Protein AF-A0A432TT40-F1 (afdb_monomer_lite)

Secondary structure (DSSP, 8-state):
-HHHHHHHHH-HHHHHHHHHHHHHHHHHHHHH----SS---EEEEEEEEEE-TT--HHHHIIIIIHHHHHHHHT-TTEEEEEEEEETTEEEEEEEE-TT-S-HHHHHHHHHHHHHH-----TT--S--EEEEEEGGGS-S-------SS--HHHHHHHHHHHHHHHHTSTT------TT---EEEEEEE-HHHHHHHT--HHHHHHHHHHHS-EEEEEEEE-SS-EEEEEEE----SHHHHHT-EEE--SSSPPEEHHHHEEEEEEE--------SS-HHHHHHTHHHHHHHHHTEEEEE--TTTS--EEEEEE-STTSEEEEEHHHHTT-S--EEEETTEEE--EEEEEEETTTTEEEEEE--SS---PPPPPS-S-PPTT-EEEEE-S--TT--PEEEEE--S-------SS----SS---S-------TT--

Sequence (435 aa):
MDSILNFFVRQKKLALVFTVSVIAVGLLALNNIQRDQFPAVDFEVMSISTAYPGASPEDVEQNITNLIEDELSSISGIEKFVSVSREGRSSITVTLSQDVSDIDTLKQDIRNAVNRIKALPDEVVSLPNVRDQKTSRKSIVKISIGAEDLSYAELRQITDNIADSLELVDGVSEVVKDGYLDREIQIRISPEKLYQHKLSLPQIIDAIAKRNTRYTVGQNHSRTDEKIIVVLAKFNQAESVGDVIIKSTFEGPVVRLKDIAQIESGNVEEKSIIRVNGKKMWKAFEAEREILQSSSAVVYTDEKSHVKTVYGVVVRSDGYVLTKASEVVGKSYLSVRIGKELFKDVKIVETDPQWDVAMLKVESDHPFTPVVFSQESDVPQGHWVVSNGSTSRISRRVRVGIVSAITHEIKSAGSKVILGVLLSEKSDLKIENLQ

pLDDT: mean 80.82, std 15.09, range [27.81, 96.44]

Radius of gyration: 32.93 Å; chains: 1; bounding box: 83×61×90 Å

Foldseek 3Di:
DVVVVVVCVVVVVVVVVVVVVVVVVVVVCVVVDDDDPDPKDFAQKKKKKFFQAQDALVRCCPQPVVQLVVLVVPQPFWPDKDWGGHHGMIMMMTHGHPVDPCSPVSLVSSVVSQVVPPRHDPSRPDRIDMGTDIPLPPDPDDDDFDDPPDDPVVSLVVVVVVLVVQCPDPPDDDDDDPQDWAKDKDWAFDPVVCVVVVHDPVLLVVLLVVQQDKDWPAWDDDPVDIDTHIDDRHDPDQVSQQQRFSDDDPPDDTDTSVNGTDIDIDTPDRPDDDDDPCPVVCVVCVVVVVLQQQQKKWKDLDDPPSPLTWIWGRAWQQFKIKTFQVSRPPGPFIWMDRQHDIFRDKDFPDADPVVRMTIIGGGDPGTTRGDDDDPDPDDDFQQKDWHFDDDDDPDRDIDIDTNHDAADEDDDDPDDDDPHHDDPDPDPPDPVPDD

Structure (mmCIF, N/CA/C/O backbone):
data_AF-A0A432TT40-F1
#
_entry.id   AF-A0A432TT40-F1
#
loop_
_atom_site.group_PDB
_atom_site.id
_atom_site.type_symbol
_atom_site.label_atom_id
_atom_site.label_alt_id
_atom_site.label_comp_id
_atom_site.label_asym_id
_atom_site.label_entity_id
_atom_site.label_seq_id
_atom_site.pdbx_PDB_ins_code
_atom_site.Cartn_x
_atom_site.Cartn_y
_atom_site.Cartn_z
_atom_site.occupancy
_atom_site.B_iso_or_equiv
_atom_site.auth_seq_id
_atom_site.auth_comp_id
_atom_site.auth_asym_id
_atom_site.auth_atom_id
_atom_site.pdbx_PDB_model_num
ATOM 1 N N . MET A 1 1 ? -38.610 23.572 38.483 1.00 59.84 1 MET A N 1
ATOM 2 C CA . MET A 1 1 ? -38.793 22.163 38.061 1.00 59.84 1 MET A CA 1
ATOM 3 C C . MET A 1 1 ? -40.061 21.539 38.639 1.00 59.84 1 MET A C 1
ATOM 5 O O . MET A 1 1 ? -40.778 20.884 37.893 1.00 59.84 1 MET A O 1
ATOM 9 N N . ASP A 1 2 ? -40.405 21.814 39.900 1.00 73.31 2 ASP A N 1
ATOM 10 C CA . ASP A 1 2 ? -41.541 21.165 40.585 1.00 73.31 2 ASP A CA 1
ATOM 11 C C . ASP A 1 2 ? -42.916 21.451 39.966 1.00 73.31 2 ASP A C 1
ATOM 13 O O . ASP A 1 2 ? -43.789 20.588 39.968 1.00 73.31 2 ASP A O 1
ATOM 17 N N . SER A 1 3 ? -43.106 22.633 39.372 1.00 79.81 3 SER A N 1
ATOM 18 C CA . SER A 1 3 ? -44.356 22.992 38.681 1.00 79.81 3 SER A CA 1
ATOM 19 C C . SER A 1 3 ? -44.622 22.116 37.444 1.00 79.81 3 SER A C 1
ATOM 21 O O . SER A 1 3 ? -45.748 21.674 37.222 1.00 79.81 3 SER A O 1
ATOM 23 N N . ILE A 1 4 ? -43.572 21.780 36.683 1.00 79.88 4 ILE A N 1
ATOM 24 C CA . ILE A 1 4 ? -43.663 20.925 35.488 1.00 79.88 4 ILE A CA 1
ATOM 25 C C . ILE A 1 4 ? -43.969 19.480 35.893 1.00 79.88 4 ILE A C 1
ATOM 27 O O . ILE A 1 4 ? -44.870 18.859 35.333 1.00 79.88 4 ILE A O 1
ATOM 31 N N . LEU A 1 5 ? -43.278 18.957 36.908 1.00 82.06 5 LEU A N 1
ATOM 32 C CA . LEU A 1 5 ? -43.527 17.603 37.409 1.00 82.06 5 LEU A CA 1
ATOM 33 C C . LEU A 1 5 ? -44.939 17.469 37.995 1.00 82.06 5 LEU A C 1
ATOM 35 O O . LEU A 1 5 ? -45.664 16.540 37.643 1.00 82.06 5 LEU A O 1
ATOM 39 N N . ASN A 1 6 ? -45.382 18.437 38.804 1.00 82.75 6 ASN A N 1
ATOM 40 C CA . ASN A 1 6 ? -46.738 18.449 39.357 1.00 82.75 6 ASN A CA 1
ATOM 41 C C . ASN A 1 6 ? -47.825 18.543 38.273 1.00 82.75 6 ASN A C 1
ATOM 43 O O . ASN A 1 6 ? -48.896 17.950 38.429 1.00 82.75 6 ASN A O 1
ATOM 47 N N . PHE A 1 7 ? -47.562 19.236 37.161 1.00 84.44 7 PHE A N 1
ATOM 48 C CA . PHE A 1 7 ? -48.465 19.293 36.010 1.00 84.44 7 PHE A CA 1
ATOM 49 C C . PHE A 1 7 ? -48.651 17.915 35.352 1.00 84.44 7 PHE A C 1
ATOM 51 O O . PHE A 1 7 ? -49.789 17.472 35.180 1.00 84.44 7 PHE A O 1
ATOM 58 N N . PHE A 1 8 ? -47.560 17.195 35.063 1.00 81.81 8 PHE A N 1
ATOM 59 C CA . PHE A 1 8 ? -47.622 15.846 34.478 1.00 81.81 8 PHE A CA 1
ATOM 60 C C . PHE A 1 8 ? -48.227 14.804 35.434 1.00 81.81 8 PHE A C 1
ATOM 62 O O . PHE A 1 8 ? -48.945 13.908 34.990 1.00 81.81 8 PHE A O 1
ATOM 69 N N . VAL A 1 9 ? -48.021 14.952 36.748 1.00 85.00 9 VAL A N 1
ATOM 70 C CA . VAL A 1 9 ? -48.643 14.092 37.774 1.00 85.00 9 VAL A CA 1
ATOM 71 C C . VAL A 1 9 ? -50.161 14.294 37.842 1.00 85.00 9 VAL A C 1
ATOM 73 O O . VAL A 1 9 ? -50.911 13.325 37.998 1.00 85.00 9 VAL A O 1
ATOM 76 N N . ARG A 1 10 ? -50.641 15.537 37.694 1.00 86.62 10 ARG A N 1
ATOM 77 C CA . ARG A 1 10 ? -52.081 15.845 37.656 1.00 86.62 10 ARG A CA 1
ATOM 78 C C . ARG A 1 10 ? -52.728 15.432 36.330 1.00 86.62 10 ARG A C 1
ATOM 80 O O . ARG A 1 10 ? -53.847 14.926 36.338 1.00 86.62 10 ARG A O 1
ATOM 87 N N . GLN A 1 11 ? -52.031 15.589 35.205 1.00 89.25 11 GLN A N 1
ATOM 88 C CA . GLN A 1 11 ? -52.539 15.303 33.857 1.00 89.25 11 GLN A CA 1
ATOM 89 C C . GLN A 1 11 ? -52.065 13.936 33.329 1.00 89.25 11 GLN A C 1
ATOM 91 O O . GLN A 1 11 ? -51.395 13.837 32.300 1.00 89.25 11 GLN A O 1
ATOM 96 N N . LYS A 1 12 ? -52.460 12.849 34.007 1.00 86.00 12 LYS A N 1
ATOM 97 C CA . LYS A 1 12 ? -51.998 11.472 33.714 1.00 86.00 12 LYS A CA 1
ATOM 98 C C . LYS A 1 12 ? -52.215 11.018 32.262 1.00 86.00 12 LYS A C 1
ATOM 100 O O . LYS A 1 12 ? -51.374 10.316 31.709 1.00 86.00 12 LYS A O 1
ATOM 105 N N . LYS A 1 13 ? -53.325 11.422 31.628 1.00 92.06 13 LYS A N 1
ATOM 106 C CA . LYS A 1 13 ? -53.616 11.086 30.219 1.00 92.06 13 LYS A CA 1
ATOM 107 C C . LYS A 1 13 ? -52.631 11.760 29.260 1.00 92.06 13 LYS A C 1
ATOM 109 O O . LYS A 1 13 ? -52.146 11.116 28.338 1.00 92.06 13 LYS A O 1
ATOM 114 N N . LEU A 1 14 ? -52.313 13.031 29.510 1.00 90.38 14 LEU A N 1
ATOM 115 C CA . LEU A 1 14 ? -51.352 13.794 28.714 1.00 90.38 14 LEU A CA 1
ATOM 116 C C . LEU A 1 14 ? -49.939 13.223 28.875 1.00 90.38 14 LEU A C 1
ATOM 118 O O . LEU A 1 14 ? -49.247 13.043 27.879 1.00 90.38 14 LEU A O 1
ATOM 122 N N . ALA A 1 15 ? -49.550 12.849 30.099 1.00 90.44 15 ALA A N 1
ATOM 123 C CA . ALA A 1 15 ? -48.284 12.164 30.354 1.00 90.44 15 ALA A CA 1
ATOM 124 C C . ALA A 1 15 ? -48.177 10.834 29.583 1.00 90.44 15 ALA A C 1
ATOM 126 O O . ALA A 1 15 ? -47.151 10.563 28.969 1.00 90.44 15 ALA A O 1
ATOM 127 N N . LEU A 1 16 ? -49.246 10.028 29.554 1.00 92.38 16 LEU A N 1
ATOM 128 C CA . LEU A 1 16 ? -49.266 8.754 28.829 1.00 92.38 16 LEU A CA 1
ATOM 129 C C . LEU A 1 16 ? -49.153 8.943 27.308 1.00 92.38 16 LEU A C 1
ATOM 131 O O . LEU A 1 16 ? -48.343 8.275 26.671 1.00 92.38 16 LEU A O 1
ATOM 135 N N . VAL A 1 17 ? -49.914 9.877 26.730 1.00 94.25 17 VAL A N 1
ATOM 136 C CA . VAL A 1 17 ? -49.839 10.196 25.292 1.00 94.25 17 VAL A CA 1
ATOM 137 C C . VAL A 1 17 ? -48.462 10.733 24.915 1.00 94.25 17 VAL A C 1
ATOM 139 O O . VAL A 1 17 ? -47.930 10.357 23.872 1.00 94.25 17 VAL A O 1
ATOM 142 N N . PHE A 1 18 ? -47.860 11.565 25.767 1.00 93.00 18 PHE A N 1
ATOM 143 C CA . PHE A 1 18 ? -46.513 12.080 25.554 1.00 93.00 18 PHE A CA 1
ATOM 144 C C . PHE A 1 18 ? -45.474 10.951 25.565 1.00 93.00 18 PHE A C 1
ATOM 146 O O . PHE A 1 18 ? -44.699 10.828 24.622 1.00 93.00 18 PHE A O 1
ATOM 153 N N . THR A 1 19 ? -45.506 10.066 26.566 1.00 93.62 19 THR A N 1
ATOM 154 C CA . THR A 1 19 ? -44.595 8.912 26.648 1.00 93.62 19 THR A CA 1
ATOM 155 C C . THR A 1 19 ? -44.748 7.972 25.451 1.00 93.62 19 THR A C 1
ATOM 157 O O . THR A 1 19 ? -43.749 7.576 24.856 1.00 93.62 19 THR A O 1
ATOM 160 N N . VAL A 1 20 ? -45.982 7.645 25.049 1.00 95.88 20 VAL A N 1
ATOM 161 C CA . VAL A 1 20 ? -46.234 6.797 23.870 1.00 95.88 20 VAL A CA 1
ATOM 162 C C . VAL A 1 20 ? -45.749 7.478 22.591 1.00 95.88 20 VAL A C 1
ATOM 164 O O . VAL A 1 20 ? -45.132 6.821 21.759 1.00 95.88 20 VAL A O 1
ATOM 167 N N . SER A 1 21 ? -45.957 8.789 22.454 1.00 95.31 21 SER A N 1
ATOM 168 C CA . SER A 1 21 ? -45.437 9.563 21.320 1.00 95.31 21 SER A CA 1
ATOM 169 C C . SER A 1 21 ? -43.908 9.537 21.268 1.00 95.31 21 SER A C 1
ATOM 171 O O . SER A 1 21 ? -43.350 9.297 20.204 1.00 95.31 21 SER A O 1
ATOM 173 N N . VAL A 1 22 ? -43.218 9.710 22.402 1.00 96.19 22 VAL A N 1
ATOM 174 C CA . VAL A 1 22 ? -41.747 9.631 22.474 1.00 96.19 22 VAL A CA 1
ATOM 175 C C . VAL A 1 22 ? -41.248 8.233 22.105 1.00 96.19 22 VAL A C 1
ATOM 177 O O . VAL A 1 22 ? -40.293 8.115 21.343 1.00 96.19 22 VAL A O 1
ATOM 180 N N . ILE A 1 23 ? -41.909 7.173 22.581 1.00 96.44 23 ILE A N 1
ATOM 181 C CA . ILE A 1 23 ? -41.569 5.790 22.212 1.00 96.44 23 ILE A CA 1
ATOM 182 C C . ILE A 1 23 ? -41.802 5.557 20.716 1.00 96.44 23 ILE A C 1
ATOM 184 O O . ILE A 1 23 ? -40.945 4.978 20.056 1.00 96.44 23 ILE A O 1
ATOM 188 N N . ALA A 1 24 ? -42.920 6.028 20.160 1.00 95.31 24 ALA A N 1
ATOM 189 C CA . ALA A 1 24 ? -43.227 5.891 18.739 1.00 95.31 24 ALA A CA 1
ATOM 190 C C . ALA A 1 24 ? -42.206 6.634 17.863 1.00 95.31 24 ALA A C 1
ATOM 192 O O . ALA A 1 24 ? -41.688 6.060 16.908 1.00 95.31 24 ALA A O 1
ATOM 193 N N . VAL A 1 25 ? -41.850 7.871 18.224 1.00 96.19 25 VAL A N 1
ATOM 194 C CA . VAL A 1 25 ? -40.787 8.640 17.558 1.00 96.19 25 VAL A CA 1
ATOM 195 C C . VAL A 1 25 ? -39.439 7.930 17.691 1.00 96.19 25 VAL A C 1
ATOM 197 O O . VAL A 1 25 ? -38.712 7.826 16.708 1.00 96.19 25 VAL A O 1
ATOM 200 N N . GLY A 1 26 ? -39.123 7.378 18.865 1.00 95.69 26 GLY A N 1
ATOM 201 C CA . GLY A 1 26 ? -37.911 6.590 19.092 1.00 95.69 26 GLY A CA 1
ATOM 202 C C . GLY A 1 26 ? -37.847 5.327 18.227 1.00 95.69 26 GLY A C 1
ATOM 203 O O . GLY A 1 26 ? -36.809 5.045 17.639 1.00 95.69 26 GLY A O 1
ATOM 204 N N . LEU A 1 27 ? -38.955 4.595 18.083 1.00 94.75 27 LEU A N 1
ATOM 205 C CA . LEU A 1 27 ? -39.045 3.411 17.220 1.00 94.75 27 LEU A CA 1
ATOM 206 C C . LEU A 1 27 ? -38.905 3.768 15.734 1.00 94.75 27 LEU A C 1
ATOM 208 O O . LEU A 1 27 ? -38.210 3.066 15.003 1.00 94.75 27 LEU A O 1
ATOM 212 N N . LEU A 1 28 ? -39.508 4.876 15.294 1.00 93.50 28 LEU A N 1
ATOM 213 C CA . LEU A 1 28 ? -39.319 5.387 13.933 1.00 93.50 28 LEU A CA 1
ATOM 214 C C . LEU A 1 28 ? -37.863 5.817 13.694 1.00 93.50 28 LEU A C 1
ATOM 216 O O . LEU A 1 28 ? -37.299 5.515 12.644 1.00 93.50 28 LEU A O 1
ATOM 220 N N . ALA A 1 29 ? -37.227 6.457 14.679 1.00 93.56 29 ALA A N 1
ATOM 221 C CA . ALA A 1 29 ? -35.820 6.842 14.610 1.00 93.56 29 ALA A CA 1
ATOM 222 C C . ALA A 1 29 ? -34.884 5.622 14.560 1.00 93.56 29 ALA A C 1
ATOM 224 O O . ALA A 1 29 ? -33.908 5.639 13.815 1.00 93.56 29 ALA A O 1
ATOM 225 N N . LEU A 1 30 ? -35.198 4.540 15.283 1.00 91.62 30 LEU A N 1
ATOM 226 C CA . LEU A 1 30 ? -34.417 3.296 15.263 1.00 91.62 30 LEU A CA 1
ATOM 227 C C . LEU A 1 30 ? -34.394 2.609 13.891 1.00 91.62 30 LEU A C 1
ATOM 229 O O . LEU A 1 30 ? -33.420 1.918 13.595 1.00 91.62 30 LEU A O 1
ATOM 233 N N . ASN A 1 31 ? -35.425 2.798 13.062 1.00 86.50 31 ASN A N 1
ATOM 234 C CA . ASN A 1 31 ? -35.446 2.270 11.695 1.00 86.50 31 ASN A CA 1
ATOM 235 C C . ASN A 1 31 ? -34.590 3.091 10.723 1.00 86.50 31 ASN A C 1
ATOM 237 O O . ASN A 1 31 ? -34.059 2.530 9.771 1.00 86.50 31 ASN A O 1
ATOM 241 N N . ASN A 1 32 ? -34.437 4.394 10.969 1.00 85.06 32 ASN A N 1
ATOM 242 C CA . ASN A 1 32 ? -33.689 5.299 10.090 1.00 85.06 32 ASN A CA 1
ATOM 243 C C . ASN A 1 32 ? -32.258 5.571 10.572 1.00 85.06 32 ASN A C 1
ATOM 245 O O . ASN A 1 32 ? -31.511 6.278 9.896 1.00 85.06 32 ASN A O 1
ATOM 249 N N . ILE A 1 33 ? -31.868 5.049 11.739 1.00 86.50 33 ILE A N 1
ATOM 250 C CA . ILE A 1 33 ? -30.523 5.258 12.266 1.00 86.50 33 ILE A CA 1
ATOM 251 C C . ILE A 1 33 ? -29.506 4.542 11.372 1.00 86.50 33 ILE A C 1
ATOM 253 O O . ILE A 1 33 ? -29.514 3.316 11.234 1.00 86.50 33 ILE A O 1
ATOM 257 N N . GLN A 1 34 ? -28.618 5.317 10.755 1.00 75.06 34 GLN A N 1
ATOM 258 C CA . GLN A 1 34 ? -27.480 4.765 10.034 1.00 75.06 34 GLN A CA 1
ATOM 259 C C . GLN A 1 34 ? -26.549 4.096 11.046 1.00 75.06 34 GLN A C 1
ATOM 261 O O . GLN A 1 34 ? -26.210 4.670 12.082 1.00 75.06 34 GLN A O 1
ATOM 266 N N . ARG A 1 35 ? -26.179 2.845 10.772 1.00 75.19 35 ARG A N 1
ATOM 267 C CA . ARG A 1 35 ? -25.259 2.072 11.605 1.00 75.19 35 ARG A CA 1
ATOM 268 C C . ARG A 1 35 ? -23.952 1.939 10.853 1.00 75.19 35 ARG A C 1
ATOM 270 O O . ARG A 1 35 ? -23.946 1.387 9.759 1.00 75.19 35 ARG A O 1
ATOM 277 N N . ASP A 1 36 ? -22.871 2.393 11.467 1.00 67.44 36 ASP A N 1
ATOM 278 C CA . ASP A 1 36 ? -21.524 2.195 10.951 1.00 67.44 36 ASP A CA 1
ATOM 279 C C . ASP A 1 36 ? -20.710 1.377 11.958 1.00 67.44 36 ASP A C 1
ATOM 281 O O . ASP A 1 36 ? -20.748 1.635 13.164 1.00 67.44 36 ASP A O 1
ATOM 285 N N . GLN A 1 37 ? -20.007 0.355 11.470 1.00 65.50 37 GLN A N 1
ATOM 286 C CA . GLN A 1 37 ? -19.089 -0.437 12.288 1.00 65.50 37 GLN A CA 1
ATOM 287 C C . GLN A 1 37 ? -17.795 0.341 12.570 1.00 65.50 37 GLN A C 1
ATOM 289 O O . GLN A 1 37 ? -17.148 0.104 13.593 1.00 65.50 37 GLN A O 1
ATOM 294 N N . PHE A 1 38 ? -17.429 1.270 11.682 1.00 66.50 38 PHE A N 1
ATOM 295 C CA . PHE A 1 38 ? -16.224 2.079 11.773 1.00 66.50 38 PHE A CA 1
ATOM 296 C C . PHE A 1 38 ? -16.607 3.552 11.643 1.00 66.50 38 PHE A C 1
ATOM 298 O O . PHE A 1 38 ? -16.653 4.051 10.524 1.00 66.50 38 PHE A O 1
ATOM 305 N N . PRO A 1 39 ? -16.869 4.269 12.754 1.00 64.75 39 PRO A N 1
ATOM 306 C CA . PRO A 1 39 ? -17.206 5.684 12.667 1.00 64.75 39 PRO A CA 1
ATOM 307 C C . PRO A 1 39 ? -16.151 6.424 11.839 1.00 64.75 39 PRO A C 1
ATOM 309 O O . PRO A 1 39 ? -14.953 6.157 11.977 1.00 64.75 39 PRO A O 1
ATOM 312 N N . ALA A 1 40 ? -16.607 7.332 10.975 1.00 65.88 40 ALA A N 1
ATOM 313 C CA . ALA A 1 40 ? -15.736 8.125 10.123 1.00 65.88 40 ALA A CA 1
ATOM 314 C C . ALA A 1 40 ? -14.836 9.025 10.986 1.00 65.88 40 ALA A C 1
ATOM 316 O O . ALA A 1 40 ? -15.223 10.110 11.409 1.00 65.88 40 ALA A O 1
ATOM 317 N N . VAL A 1 41 ? -13.632 8.539 11.267 1.00 70.38 41 VAL A N 1
ATOM 318 C CA . VAL A 1 41 ? -12.548 9.285 11.905 1.00 70.38 41 VAL A CA 1
ATOM 319 C C . VAL A 1 41 ? -11.546 9.673 10.820 1.00 70.38 41 VAL A C 1
ATOM 321 O O . VAL A 1 41 ? -11.050 8.806 10.084 1.00 70.38 41 VAL A O 1
ATOM 324 N N . ASP A 1 42 ? -11.284 10.973 10.704 1.00 70.50 42 ASP A N 1
ATOM 325 C CA . ASP A 1 42 ? -10.127 11.511 9.992 1.00 70.50 42 ASP A CA 1
ATOM 326 C C . ASP A 1 42 ? -8.960 11.436 10.975 1.00 70.50 42 ASP A C 1
ATOM 328 O O . ASP A 1 42 ? -8.984 12.081 12.023 1.00 70.50 42 ASP A O 1
ATOM 332 N N . PHE A 1 43 ? -7.997 10.557 10.704 1.00 72.56 43 PHE A N 1
ATOM 333 C CA . PHE A 1 43 ? -6.780 10.576 11.494 1.00 72.56 43 PHE A CA 1
ATOM 334 C C . PHE A 1 43 ? -6.004 11.794 11.012 1.00 72.56 43 PHE A C 1
ATOM 336 O O . PHE A 1 43 ? -5.822 11.966 9.809 1.00 72.56 43 PHE A O 1
ATOM 343 N N . GLU A 1 44 ? -5.538 12.626 11.935 1.00 87.25 44 GLU A N 1
ATOM 344 C CA . GLU A 1 44 ? -4.651 13.766 11.678 1.00 87.25 44 GLU A CA 1
ATOM 345 C C . GLU A 1 44 ? -3.255 13.283 11.240 1.00 87.25 44 GLU A C 1
ATOM 347 O O . GLU A 1 44 ? -2.222 13.632 11.793 1.00 87.25 44 GLU A O 1
ATOM 352 N N . VAL A 1 45 ? -3.226 12.387 10.257 1.00 90.50 45 VAL A N 1
ATOM 353 C CA . VAL A 1 45 ? -2.074 11.664 9.758 1.00 90.50 45 VAL A CA 1
ATOM 354 C C . VAL A 1 45 ? -2.141 11.666 8.237 1.00 90.50 45 VAL A C 1
ATOM 356 O O . VAL A 1 45 ? -3.171 11.369 7.625 1.00 90.50 45 VAL A O 1
ATOM 359 N N . MET A 1 46 ? -1.011 11.954 7.611 1.00 92.69 46 MET A N 1
ATOM 360 C CA . MET A 1 46 ? -0.830 11.853 6.172 1.00 92.69 46 MET A CA 1
ATOM 361 C C . MET A 1 46 ? 0.334 10.933 5.844 1.00 92.69 46 MET A C 1
ATOM 363 O O . MET A 1 46 ? 1.278 10.785 6.613 1.00 92.69 46 MET A O 1
ATOM 367 N N . SER A 1 47 ? 0.267 10.309 4.677 1.00 94.06 47 SER A N 1
ATOM 368 C CA . SER A 1 47 ? 1.341 9.487 4.133 1.00 94.06 47 SER A CA 1
ATOM 369 C C . SER A 1 47 ? 1.825 10.082 2.823 1.00 94.06 47 SER A C 1
ATOM 371 O O . SER A 1 47 ? 1.015 10.346 1.934 1.00 94.06 47 SER A O 1
ATOM 373 N N . ILE A 1 48 ? 3.133 10.232 2.693 1.00 95.25 48 ILE A N 1
ATOM 374 C CA . ILE A 1 48 ? 3.814 10.662 1.479 1.00 95.25 48 ILE A CA 1
ATOM 375 C C . ILE A 1 48 ? 4.623 9.469 0.986 1.00 95.25 48 ILE A C 1
ATOM 377 O O . ILE A 1 48 ? 5.338 8.830 1.756 1.00 95.25 48 ILE A O 1
ATOM 381 N N . SER A 1 49 ? 4.484 9.125 -0.289 1.00 93.88 49 SER A N 1
ATOM 382 C CA . SER A 1 49 ? 5.250 8.033 -0.887 1.00 93.88 49 SER A CA 1
ATOM 383 C C . SER A 1 49 ? 5.821 8.442 -2.229 1.00 93.88 49 SER A C 1
ATOM 385 O O . SER A 1 49 ? 5.071 8.929 -3.079 1.00 93.88 49 SER A O 1
ATOM 387 N N . THR A 1 50 ? 7.095 8.139 -2.442 1.00 92.62 50 THR A N 1
ATOM 388 C CA . THR A 1 50 ? 7.808 8.464 -3.680 1.00 92.62 50 THR A CA 1
ATOM 389 C C . THR A 1 50 ? 8.541 7.225 -4.170 1.00 92.62 50 THR A C 1
ATOM 391 O O . THR A 1 50 ? 9.248 6.569 -3.401 1.00 92.62 50 THR A O 1
ATOM 394 N N . ALA A 1 51 ? 8.335 6.870 -5.436 1.00 90.50 51 ALA A N 1
ATOM 395 C CA . ALA A 1 51 ? 9.047 5.776 -6.083 1.00 90.50 51 ALA A CA 1
ATOM 396 C C . ALA A 1 51 ? 10.325 6.313 -6.734 1.00 90.50 51 ALA A C 1
ATOM 398 O O . ALA A 1 51 ? 10.272 7.304 -7.455 1.00 90.50 51 ALA A O 1
ATOM 399 N N . TYR A 1 52 ? 11.446 5.634 -6.509 1.00 90.69 52 TYR A N 1
ATOM 400 C CA . TYR A 1 52 ? 12.729 5.936 -7.140 1.00 90.69 52 TYR A CA 1
ATOM 401 C C . TYR A 1 52 ? 13.389 4.630 -7.610 1.00 90.69 52 TYR A C 1
ATOM 403 O O . TYR A 1 52 ? 14.327 4.144 -6.982 1.00 90.69 52 TYR A O 1
ATOM 411 N N . PRO A 1 53 ? 12.834 3.980 -8.651 1.00 84.50 53 PRO A N 1
ATOM 412 C CA . PRO A 1 53 ? 13.182 2.607 -9.010 1.00 84.50 53 PRO A CA 1
ATOM 413 C C . PRO A 1 53 ? 14.676 2.415 -9.293 1.00 84.50 53 PRO A C 1
ATOM 415 O O . PRO A 1 53 ? 15.268 3.182 -10.042 1.00 84.50 53 PRO A O 1
ATOM 418 N N . GLY A 1 54 ? 15.262 1.349 -8.739 1.00 82.81 54 GLY A N 1
ATOM 419 C CA . GLY A 1 54 ? 16.670 0.996 -8.958 1.00 82.81 54 GLY A CA 1
ATOM 420 C C . GLY A 1 54 ? 17.675 1.719 -8.054 1.00 82.81 54 GLY A C 1
ATOM 421 O O . GLY A 1 54 ? 18.858 1.402 -8.122 1.00 82.81 54 GLY A O 1
ATOM 422 N N . ALA A 1 55 ? 17.225 2.642 -7.199 1.00 87.12 55 ALA A N 1
ATOM 423 C CA . ALA A 1 55 ? 18.071 3.310 -6.213 1.00 87.12 55 ALA A CA 1
ATOM 424 C C . ALA A 1 55 ? 18.258 2.467 -4.937 1.00 87.12 55 ALA A C 1
ATOM 426 O O . ALA A 1 55 ? 17.312 1.822 -4.460 1.00 87.12 55 ALA A O 1
ATOM 427 N N . SER A 1 56 ? 19.467 2.514 -4.367 1.00 89.44 56 SER A N 1
ATOM 428 C CA . SER A 1 56 ? 19.777 1.923 -3.058 1.00 89.44 56 SER A CA 1
ATOM 429 C C . SER A 1 56 ? 19.016 2.642 -1.927 1.00 89.44 56 SER A C 1
ATOM 431 O O . SER A 1 56 ? 18.588 3.783 -2.117 1.00 89.44 56 SER A O 1
ATOM 433 N N . PRO A 1 57 ? 18.808 2.017 -0.751 1.00 88.94 57 PRO A N 1
ATOM 434 C CA . PRO A 1 57 ? 18.203 2.696 0.397 1.00 88.94 57 PRO A CA 1
ATOM 435 C C . PRO A 1 57 ? 18.886 4.027 0.748 1.00 88.94 57 PRO A C 1
ATOM 437 O O . PRO A 1 57 ? 18.192 5.004 1.028 1.00 88.94 57 PRO A O 1
ATOM 440 N N . GLU A 1 58 ? 20.216 4.074 0.674 1.00 87.50 58 GLU A N 1
ATOM 441 C CA . GLU A 1 58 ? 21.033 5.258 0.941 1.00 87.50 58 GLU A CA 1
ATOM 442 C C . GLU A 1 58 ? 20.805 6.353 -0.112 1.00 87.50 58 GLU A C 1
ATOM 444 O O . GLU A 1 58 ? 20.622 7.522 0.231 1.00 87.50 58 GLU A O 1
ATOM 449 N N . ASP A 1 59 ? 20.741 5.986 -1.396 1.00 90.81 59 ASP A N 1
ATOM 450 C CA . ASP A 1 59 ? 20.451 6.940 -2.473 1.00 90.81 59 ASP A CA 1
ATOM 451 C C . ASP A 1 59 ? 19.021 7.481 -2.377 1.00 90.81 59 ASP A C 1
ATOM 453 O O . ASP A 1 59 ? 18.779 8.655 -2.666 1.00 90.81 59 ASP A O 1
ATOM 457 N N . VAL A 1 60 ? 18.061 6.641 -1.976 1.00 92.56 60 VAL A N 1
ATOM 458 C CA . VAL A 1 60 ? 16.675 7.058 -1.730 1.00 92.56 60 VAL A CA 1
ATOM 459 C C . VAL A 1 60 ? 16.609 8.044 -0.571 1.00 92.56 60 VAL A C 1
ATOM 461 O O . VAL A 1 60 ? 15.894 9.041 -0.657 1.00 92.56 60 VAL A O 1
ATOM 464 N N . GLU A 1 61 ? 17.348 7.790 0.505 1.00 90.69 61 GLU A N 1
ATOM 465 C CA . GLU A 1 61 ? 17.412 8.699 1.644 1.00 90.69 61 GLU A CA 1
ATOM 466 C C . GLU A 1 61 ? 17.943 10.073 1.228 1.00 90.69 61 GLU A C 1
ATOM 468 O O . GLU A 1 61 ? 17.251 11.078 1.397 1.00 90.69 61 GLU A O 1
ATOM 473 N N . GLN A 1 62 ? 19.120 10.106 0.601 1.00 92.56 62 GLN A N 1
ATOM 474 C CA . GLN A 1 62 ? 19.802 11.353 0.260 1.00 92.56 62 GLN A CA 1
ATOM 475 C C . GLN A 1 62 ? 19.067 12.167 -0.807 1.00 92.56 62 GLN A C 1
ATOM 477 O O . GLN A 1 62 ? 18.952 13.384 -0.678 1.00 92.56 62 GLN A O 1
ATOM 482 N N . ASN A 1 63 ? 18.566 11.510 -1.855 1.00 90.81 63 ASN A N 1
ATOM 483 C CA . ASN A 1 63 ? 18.035 12.208 -3.026 1.00 90.81 63 ASN A CA 1
ATOM 484 C C . ASN A 1 63 ? 16.518 12.420 -2.985 1.00 90.81 63 ASN A C 1
ATOM 486 O O . ASN A 1 63 ? 15.996 13.151 -3.822 1.00 90.81 63 ASN A O 1
ATOM 490 N N . ILE A 1 64 ? 15.797 11.771 -2.061 1.00 93.12 64 ILE A N 1
ATOM 491 C CA . ILE A 1 64 ? 14.331 11.851 -1.981 1.00 93.12 64 ILE A CA 1
ATOM 492 C C . ILE A 1 64 ? 13.871 12.173 -0.568 1.00 93.12 64 ILE A C 1
ATOM 494 O O . ILE A 1 64 ? 13.208 13.187 -0.364 1.00 93.12 64 ILE A O 1
ATOM 498 N N . THR A 1 65 ? 14.173 11.299 0.395 1.00 93.75 65 THR A N 1
ATOM 499 C CA . THR A 1 65 ? 13.608 11.399 1.746 1.00 93.75 65 THR A CA 1
ATOM 500 C C . THR A 1 65 ? 14.026 12.706 2.410 1.00 93.75 65 THR A C 1
ATOM 502 O O . THR A 1 65 ? 13.148 13.462 2.812 1.00 93.75 65 THR A O 1
ATOM 505 N N . ASN A 1 66 ? 15.322 13.028 2.414 1.00 93.94 66 ASN A N 1
ATOM 506 C CA . ASN A 1 66 ? 15.845 14.240 3.049 1.00 93.94 66 ASN A CA 1
ATOM 507 C C . ASN A 1 66 ? 15.259 15.516 2.431 1.00 93.94 66 ASN A C 1
ATOM 509 O O . ASN A 1 66 ? 14.830 16.406 3.154 1.00 93.94 66 ASN A O 1
ATOM 513 N N . LEU A 1 67 ? 15.140 15.574 1.099 1.00 92.44 67 LEU A N 1
ATOM 514 C CA . LEU A 1 67 ? 14.546 16.729 0.415 1.00 92.44 67 LEU A CA 1
ATOM 515 C C . LEU A 1 67 ? 13.082 16.954 0.815 1.00 92.44 67 LEU A C 1
ATOM 517 O O . LEU A 1 67 ? 12.634 18.094 0.922 1.00 92.44 67 LEU A O 1
ATOM 521 N N . ILE A 1 68 ? 12.323 15.872 1.016 1.00 93.50 68 ILE A N 1
ATOM 522 C CA . ILE A 1 68 ? 10.934 15.972 1.470 1.00 93.50 68 ILE A CA 1
ATOM 523 C C . ILE A 1 68 ? 10.885 16.372 2.946 1.00 93.50 68 ILE A C 1
ATOM 525 O O . ILE A 1 68 ? 10.084 17.230 3.308 1.00 93.50 68 ILE A O 1
ATOM 529 N N . GLU A 1 69 ? 11.726 15.783 3.794 1.00 93.25 69 GLU A N 1
ATOM 530 C CA . GLU A 1 69 ? 11.805 16.134 5.215 1.00 93.25 69 GLU A CA 1
ATOM 531 C C . GLU A 1 69 ? 12.174 17.602 5.436 1.00 93.25 69 GLU A C 1
ATOM 533 O O . GLU A 1 69 ? 11.546 18.260 6.266 1.00 93.25 69 GLU A O 1
ATOM 538 N N . ASP A 1 70 ? 13.118 18.134 4.660 1.00 92.25 70 ASP A N 1
ATOM 539 C CA . ASP A 1 70 ? 13.532 19.534 4.725 1.00 92.25 70 ASP A CA 1
ATOM 540 C C . ASP A 1 70 ? 12.349 20.475 4.445 1.00 92.25 70 ASP A C 1
ATOM 542 O O . ASP A 1 70 ? 12.089 21.393 5.229 1.00 92.25 70 ASP A O 1
ATOM 546 N N . GLU A 1 71 ? 11.561 20.215 3.396 1.00 91.69 71 GLU A N 1
ATOM 547 C CA . GLU A 1 71 ? 10.351 20.998 3.104 1.00 91.69 71 GLU A CA 1
ATOM 548 C C . GLU A 1 71 ? 9.296 20.859 4.210 1.00 91.69 71 GLU A C 1
ATOM 550 O O . GLU A 1 71 ? 8.703 21.857 4.626 1.00 91.69 71 GLU A O 1
ATOM 555 N N . LEU A 1 72 ? 9.079 19.647 4.736 1.00 92.31 72 LEU A N 1
ATOM 556 C CA . LEU A 1 72 ? 8.121 19.409 5.822 1.00 92.31 72 LEU A CA 1
ATOM 557 C C . LEU A 1 72 ? 8.532 20.101 7.125 1.00 92.31 72 LEU A C 1
ATOM 559 O O . LEU A 1 72 ? 7.668 20.600 7.842 1.00 92.31 72 LEU A O 1
ATOM 563 N N . SER A 1 73 ? 9.831 20.167 7.424 1.00 89.81 73 SER A N 1
ATOM 564 C CA . SER A 1 73 ? 10.356 20.787 8.647 1.00 89.81 73 SER A CA 1
ATOM 565 C C . SER A 1 73 ? 10.033 22.282 8.751 1.00 89.81 73 SER A C 1
ATOM 567 O O . SER A 1 73 ? 9.957 22.831 9.850 1.00 89.81 73 SER A O 1
ATOM 569 N N . SER A 1 74 ? 9.793 22.936 7.610 1.00 88.31 74 SER A N 1
ATOM 570 C CA . SER A 1 74 ? 9.439 24.355 7.536 1.00 88.31 74 SER A CA 1
ATOM 571 C C . SER A 1 74 ? 7.966 24.649 7.856 1.00 88.31 74 SER A C 1
ATOM 573 O O . SER A 1 74 ? 7.581 25.813 7.998 1.00 88.31 74 SER A O 1
ATOM 575 N N . ILE A 1 75 ? 7.132 23.612 7.984 1.00 90.00 75 ILE A N 1
ATOM 576 C CA . ILE A 1 75 ? 5.682 23.735 8.135 1.00 90.00 75 ILE A CA 1
ATOM 577 C C . ILE A 1 75 ? 5.297 23.691 9.613 1.00 90.00 75 ILE A C 1
ATOM 579 O O . ILE A 1 75 ? 5.487 22.694 10.309 1.00 90.00 75 ILE A O 1
ATOM 583 N N . SER A 1 76 ? 4.679 24.773 10.085 1.00 90.62 76 SER A N 1
ATOM 584 C CA . SER A 1 76 ? 4.101 24.828 11.430 1.00 90.62 76 SER A CA 1
ATOM 585 C C . SER A 1 76 ? 2.832 23.976 11.522 1.00 90.62 76 SER A C 1
ATOM 587 O O . SER A 1 76 ? 2.026 23.963 10.597 1.00 90.62 76 SER A O 1
ATOM 589 N N . GLY A 1 77 ? 2.627 23.297 12.653 1.00 89.56 77 GLY A N 1
ATOM 590 C CA . GLY A 1 77 ? 1.446 22.457 12.900 1.00 89.56 77 GLY A CA 1
ATOM 591 C C . GLY A 1 77 ? 1.657 20.959 12.659 1.00 89.56 77 GLY A C 1
ATOM 592 O O . GLY A 1 77 ? 0.757 20.171 12.941 1.00 89.56 77 GLY A O 1
ATOM 593 N N . ILE A 1 78 ? 2.841 20.539 12.202 1.00 91.12 78 ILE A N 1
ATOM 594 C CA . ILE A 1 78 ? 3.248 19.128 12.209 1.00 91.12 78 ILE A CA 1
ATOM 595 C C . ILE A 1 78 ? 3.759 18.766 13.610 1.00 91.12 78 ILE A C 1
ATOM 597 O O . ILE A 1 78 ? 4.670 19.411 14.121 1.00 91.12 78 ILE A O 1
ATOM 601 N N . GLU A 1 79 ? 3.191 17.731 14.232 1.00 88.88 79 GLU A N 1
ATOM 602 C CA . GLU A 1 79 ? 3.661 17.220 15.529 1.00 88.88 79 GLU A CA 1
ATOM 603 C C . GLU A 1 79 ? 4.952 16.409 15.351 1.00 88.88 79 GLU A C 1
ATOM 605 O O . GLU A 1 79 ? 5.932 16.601 16.069 1.00 88.88 79 GLU A O 1
ATOM 610 N N . LYS A 1 80 ? 4.948 15.486 14.383 1.00 90.50 80 LYS A N 1
ATOM 611 C CA . LYS A 1 80 ? 6.105 14.657 14.020 1.00 90.50 80 LYS A CA 1
ATOM 612 C C . LYS A 1 80 ? 5.930 14.040 12.641 1.00 90.50 80 LYS A C 1
ATOM 614 O O . LYS A 1 80 ? 4.807 13.830 12.187 1.00 90.50 80 LYS A O 1
ATOM 619 N N . PHE A 1 81 ? 7.027 13.624 12.026 1.00 90.88 81 PHE A N 1
ATOM 620 C CA . PHE A 1 81 ? 7.004 12.712 10.889 1.00 90.88 81 PHE A CA 1
ATOM 621 C C . PHE A 1 81 ? 8.000 11.570 11.094 1.00 90.88 81 PHE A C 1
ATOM 623 O O . PHE A 1 81 ? 8.972 11.703 11.832 1.00 90.88 81 PHE A O 1
ATOM 630 N N . VAL A 1 82 ? 7.711 10.417 10.495 1.00 91.69 82 VAL A N 1
ATOM 631 C CA . VAL A 1 82 ? 8.568 9.226 10.520 1.00 91.69 82 VAL A CA 1
ATOM 632 C C . VAL A 1 82 ? 8.767 8.752 9.094 1.00 91.69 82 VAL A C 1
ATOM 634 O O . VAL A 1 82 ? 7.787 8.495 8.389 1.00 91.69 82 VAL A O 1
ATOM 637 N N . SER A 1 83 ? 10.023 8.580 8.706 1.00 90.56 83 SER A N 1
ATOM 638 C CA . SER A 1 83 ? 10.406 8.215 7.348 1.00 90.56 83 SER A CA 1
ATOM 639 C C . SER A 1 83 ? 11.075 6.855 7.296 1.00 90.56 83 SER A C 1
ATOM 641 O O . SER A 1 83 ? 11.739 6.418 8.234 1.00 90.56 83 SER A O 1
ATOM 643 N N . VAL A 1 84 ? 10.870 6.161 6.183 1.00 91.25 84 VAL A N 1
ATOM 644 C CA . VAL A 1 84 ? 11.471 4.863 5.896 1.00 91.25 84 VAL A CA 1
ATOM 645 C C . VAL A 1 84 ? 11.927 4.862 4.442 1.00 91.25 84 VAL A C 1
ATOM 647 O O . VAL A 1 84 ? 11.098 4.855 3.526 1.00 91.25 84 VAL A O 1
ATOM 650 N N . SER A 1 85 ? 13.241 4.823 4.243 1.00 90.31 85 SER A N 1
ATOM 651 C CA . SER A 1 85 ? 13.876 4.622 2.940 1.00 90.31 85 SER A CA 1
ATOM 652 C C . SER A 1 85 ? 14.126 3.131 2.726 1.00 90.31 85 SER A C 1
ATOM 654 O O . SER A 1 85 ? 14.651 2.436 3.595 1.00 90.31 85 SER A O 1
ATOM 656 N N . ARG A 1 86 ? 13.696 2.610 1.581 1.00 90.00 86 ARG A N 1
ATOM 657 C CA . ARG A 1 86 ? 13.968 1.239 1.134 1.00 90.00 86 ARG A CA 1
ATOM 658 C C . ARG A 1 86 ? 14.432 1.293 -0.306 1.00 90.00 86 ARG A C 1
ATOM 660 O O . ARG A 1 86 ? 14.197 2.288 -0.989 1.00 90.00 86 ARG A O 1
ATOM 667 N N . GLU A 1 87 ? 15.015 0.199 -0.776 1.00 87.56 87 GLU A N 1
ATOM 668 C CA . GLU A 1 87 ? 15.359 0.046 -2.185 1.00 87.56 87 GLU A CA 1
ATOM 669 C C . GLU A 1 87 ? 14.170 0.444 -3.071 1.00 87.56 87 GLU A C 1
ATOM 671 O O . GLU A 1 87 ? 13.046 -0.055 -2.925 1.00 87.56 87 GLU A O 1
ATOM 676 N N . GLY A 1 88 ? 14.409 1.403 -3.958 1.00 86.56 88 GLY A N 1
ATOM 677 C CA . GLY A 1 88 ? 13.416 1.863 -4.911 1.00 86.56 88 GLY A CA 1
ATOM 678 C C . GLY A 1 88 ? 12.283 2.747 -4.370 1.00 86.56 88 GLY A C 1
ATOM 679 O O . GLY A 1 88 ? 11.412 3.128 -5.161 1.00 86.56 88 GLY A O 1
ATOM 680 N N . ARG A 1 89 ? 12.198 3.038 -3.059 1.00 91.25 89 ARG A N 1
ATOM 681 C CA . ARG A 1 89 ? 11.013 3.703 -2.478 1.00 91.25 89 ARG A CA 1
ATOM 682 C C . ARG A 1 89 ? 11.267 4.443 -1.162 1.00 91.25 89 ARG A C 1
ATOM 684 O O . ARG A 1 89 ? 11.729 3.855 -0.189 1.00 91.25 89 ARG A O 1
ATOM 691 N N . SER A 1 90 ? 10.784 5.684 -1.092 1.00 94.00 90 SER A N 1
ATOM 692 C CA . SER A 1 90 ? 10.652 6.468 0.145 1.00 94.00 90 SER A CA 1
ATOM 693 C C . SER A 1 90 ? 9.202 6.460 0.648 1.00 94.00 90 SER A C 1
ATOM 695 O O . SER A 1 90 ? 8.249 6.489 -0.143 1.00 94.00 90 SER A O 1
ATOM 697 N N . SER A 1 91 ? 9.012 6.359 1.964 1.00 94.69 91 SER A N 1
ATOM 698 C CA . SER A 1 91 ? 7.703 6.443 2.625 1.00 94.69 91 SER A CA 1
ATOM 699 C C . SER A 1 91 ? 7.796 7.270 3.901 1.00 94.69 91 SER A C 1
ATOM 701 O O . SER A 1 91 ? 8.540 6.909 4.806 1.00 94.69 91 SER A O 1
ATOM 703 N N . ILE A 1 92 ? 7.002 8.333 3.992 1.00 93.69 92 ILE A N 1
ATOM 704 C CA . ILE A 1 92 ? 6.989 9.276 5.114 1.00 93.69 92 ILE A CA 1
ATOM 705 C C . ILE A 1 92 ? 5.576 9.334 5.686 1.00 93.69 92 ILE A C 1
ATOM 707 O O . ILE A 1 92 ? 4.601 9.481 4.951 1.00 93.69 92 ILE A O 1
ATOM 711 N N . THR A 1 93 ? 5.451 9.198 7.001 1.00 93.81 93 THR A N 1
ATOM 712 C CA . THR A 1 93 ? 4.186 9.322 7.732 1.00 93.81 93 THR A CA 1
ATOM 713 C C . THR A 1 93 ? 4.233 10.574 8.589 1.00 93.81 93 THR A C 1
ATOM 715 O O . THR A 1 93 ? 5.032 10.647 9.515 1.00 93.81 93 THR A O 1
ATOM 718 N N . VAL A 1 94 ? 3.372 11.541 8.296 1.00 93.25 94 VAL A N 1
ATOM 719 C CA . VAL A 1 94 ? 3.280 12.837 8.975 1.00 93.25 94 VAL A CA 1
ATOM 720 C C . VAL A 1 94 ? 2.102 12.803 9.940 1.00 93.25 94 VAL A C 1
ATOM 722 O O . VAL A 1 94 ? 1.001 12.461 9.527 1.00 93.25 94 VAL A O 1
ATOM 725 N N . THR A 1 95 ? 2.320 13.146 11.205 1.00 91.69 95 THR A N 1
ATOM 726 C CA . THR A 1 95 ? 1.281 13.341 12.229 1.00 91.69 95 THR A CA 1
ATOM 727 C C . THR A 1 95 ? 1.119 14.838 12.469 1.00 91.69 95 THR A C 1
ATOM 729 O O . THR A 1 95 ? 2.104 15.533 12.725 1.00 91.69 95 THR A O 1
ATOM 732 N N . LEU A 1 96 ? -0.103 15.338 12.339 1.00 91.88 96 LEU A N 1
ATOM 733 C CA . LEU A 1 96 ? -0.456 16.740 12.537 1.00 91.88 96 LEU A CA 1
ATOM 734 C C . LEU A 1 96 ? -0.816 16.973 14.005 1.00 91.88 96 LEU A C 1
ATOM 736 O O . LEU A 1 96 ? -1.265 16.058 14.689 1.00 91.88 96 LEU A O 1
ATOM 740 N N . SER A 1 97 ? -0.588 18.194 14.479 1.00 88.44 97 SER A N 1
ATOM 741 C CA . SER A 1 97 ? -0.942 18.592 15.837 1.00 88.44 97 SER A CA 1
ATOM 742 C C . SER A 1 97 ? -2.449 18.815 15.975 1.00 88.44 97 SER A C 1
ATOM 744 O O . SER A 1 97 ? -3.049 19.524 15.165 1.00 88.44 97 SER A O 1
ATOM 746 N N . GLN A 1 98 ? -3.019 18.296 17.065 1.00 83.56 98 GLN A N 1
ATOM 747 C CA . GLN A 1 98 ? -4.427 18.477 17.449 1.00 83.56 98 GLN A CA 1
ATOM 748 C C . GLN A 1 98 ? -4.772 19.923 17.835 1.00 83.56 98 GLN A C 1
ATOM 750 O O . GLN A 1 98 ? -5.944 20.290 17.883 1.00 83.56 98 GLN A O 1
ATOM 755 N N . ASP A 1 99 ? -3.763 20.754 18.111 1.00 84.75 99 ASP A N 1
ATOM 756 C CA . ASP A 1 99 ? -3.955 22.145 18.539 1.00 84.75 99 ASP A CA 1
ATOM 757 C C . ASP A 1 99 ? -4.229 23.104 17.362 1.00 84.75 99 ASP A C 1
ATOM 759 O O . ASP A 1 99 ? -4.461 24.300 17.558 1.00 84.75 99 ASP A O 1
ATOM 763 N N . VAL A 1 100 ? -4.189 22.603 16.123 1.00 86.75 100 VAL A N 1
ATOM 764 C CA . VAL A 1 100 ? -4.406 23.399 14.911 1.00 86.75 100 VAL A CA 1
ATOM 765 C C . VAL A 1 100 ? -5.900 23.496 14.607 1.00 86.75 100 VAL A C 1
ATOM 767 O O . VAL A 1 100 ? -6.580 22.497 14.398 1.00 86.75 100 VAL A O 1
ATOM 770 N N . SER A 1 101 ? -6.416 24.724 14.532 1.00 82.56 101 SER A N 1
ATOM 771 C CA . SER A 1 101 ? -7.840 24.980 14.279 1.00 82.56 101 SER A CA 1
ATOM 772 C C . SER A 1 101 ? -8.282 24.690 12.842 1.00 82.56 101 SER A C 1
ATOM 774 O O . SER A 1 101 ? -9.444 24.350 12.629 1.00 82.56 101 SER A O 1
ATOM 776 N N . ASP A 1 102 ? -7.381 24.824 11.864 1.00 89.75 102 ASP A N 1
ATOM 777 C CA . ASP A 1 102 ? -7.652 24.576 10.444 1.00 89.75 102 ASP A CA 1
ATOM 778 C C . ASP A 1 102 ? -6.708 23.503 9.875 1.00 89.75 102 ASP A C 1
ATOM 780 O O . ASP A 1 102 ? -5.673 23.780 9.261 1.00 89.75 102 ASP A O 1
ATOM 784 N N . ILE A 1 103 ? -7.077 22.245 10.122 1.00 90.06 103 ILE A N 1
ATOM 785 C CA . ILE A 1 103 ? -6.334 21.067 9.662 1.00 90.06 103 ILE A CA 1
ATOM 786 C C . ILE A 1 103 ? -6.357 20.937 8.135 1.00 90.06 103 ILE A C 1
ATOM 788 O O . ILE A 1 103 ? -5.388 20.450 7.553 1.00 90.06 103 ILE A O 1
ATOM 792 N N . ASP A 1 104 ? -7.429 21.356 7.462 1.00 90.19 104 ASP A N 1
ATOM 793 C CA . ASP A 1 104 ? -7.541 21.202 6.010 1.00 90.19 104 ASP A CA 1
ATOM 794 C C . ASP A 1 104 ? -6.584 22.146 5.273 1.00 90.19 104 ASP A C 1
ATOM 796 O O . ASP A 1 104 ? -5.905 21.715 4.333 1.00 90.19 104 ASP A O 1
ATOM 800 N N . THR A 1 105 ? -6.445 23.388 5.749 1.00 93.06 105 THR A N 1
ATOM 801 C CA . THR A 1 105 ? -5.425 24.317 5.245 1.00 93.06 105 THR A CA 1
ATOM 802 C C . THR A 1 105 ? -4.018 23.768 5.483 1.00 93.06 105 THR A C 1
ATOM 804 O O . THR A 1 105 ? -3.225 23.707 4.543 1.00 93.06 105 THR A O 1
ATOM 807 N N . LEU A 1 106 ? -3.727 23.242 6.679 1.00 92.88 106 LEU A N 1
ATOM 808 C CA . LEU A 1 106 ? -2.432 22.616 6.974 1.00 92.88 106 LEU A CA 1
ATOM 809 C C . LEU A 1 106 ? -2.126 21.425 6.046 1.00 92.88 106 LEU A C 1
ATOM 811 O O . LEU A 1 106 ? -1.020 21.301 5.513 1.00 92.88 106 LEU A O 1
ATOM 815 N N . LYS A 1 107 ? -3.108 20.548 5.801 1.00 93.12 107 LYS A N 1
ATOM 816 C CA . LYS A 1 107 ? -2.967 19.429 4.854 1.00 93.12 107 LYS A CA 1
ATOM 817 C C . LYS A 1 107 ? -2.668 19.930 3.439 1.00 93.12 107 LYS A C 1
ATOM 819 O O . LYS A 1 107 ? -1.880 19.311 2.720 1.00 93.12 107 LYS A O 1
ATOM 824 N N . GLN A 1 108 ? -3.291 21.029 3.017 1.00 94.00 108 GLN A N 1
ATOM 825 C CA . GLN A 1 108 ? -3.033 21.635 1.713 1.00 94.00 108 GLN A CA 1
ATOM 826 C C . GLN A 1 108 ? -1.633 22.256 1.633 1.00 94.00 108 GLN A C 1
ATOM 828 O O . GLN A 1 108 ? -0.956 22.076 0.620 1.00 94.00 108 GLN A O 1
ATOM 833 N N . ASP A 1 109 ? -1.171 22.915 2.692 1.00 93.25 109 ASP A N 1
ATOM 834 C CA . ASP A 1 109 ? 0.176 23.484 2.764 1.00 93.25 109 ASP A CA 1
ATOM 835 C C . ASP A 1 109 ? 1.250 22.404 2.645 1.00 93.25 109 ASP A C 1
ATOM 837 O O . ASP A 1 109 ? 2.189 22.554 1.865 1.00 93.25 109 ASP A O 1
ATOM 841 N N . ILE A 1 110 ? 1.056 21.259 3.303 1.00 94.38 110 ILE A N 1
ATOM 842 C CA . ILE A 1 110 ? 1.950 20.102 3.174 1.00 94.38 110 ILE A CA 1
ATOM 843 C C . ILE A 1 110 ? 1.973 19.565 1.742 1.00 94.38 110 ILE A C 1
ATOM 845 O O . ILE A 1 110 ? 3.049 19.327 1.193 1.00 94.38 110 ILE A O 1
ATOM 849 N N . ARG A 1 111 ? 0.812 19.418 1.089 1.00 94.69 111 ARG A N 1
ATOM 850 C CA . ARG A 1 111 ? 0.769 19.036 -0.335 1.00 94.69 111 ARG A CA 1
ATOM 851 C C . ARG A 1 111 ? 1.535 20.030 -1.199 1.00 94.69 111 ARG A C 1
ATOM 853 O O . ARG A 1 111 ? 2.281 19.624 -2.085 1.00 94.69 111 ARG A O 1
ATOM 860 N N . ASN A 1 112 ? 1.351 21.322 -0.950 1.00 92.88 112 ASN A N 1
ATOM 861 C CA . ASN A 1 112 ? 1.991 22.383 -1.715 1.00 92.88 112 ASN A CA 1
ATOM 862 C C . ASN A 1 112 ? 3.513 22.409 -1.509 1.00 92.88 112 ASN A C 1
ATOM 864 O O . ASN A 1 112 ? 4.237 22.631 -2.477 1.00 92.88 112 ASN A O 1
ATOM 868 N N . ALA A 1 113 ? 3.992 22.179 -0.285 1.00 91.75 113 ALA A N 1
ATOM 869 C CA . ALA A 1 113 ? 5.415 22.099 0.035 1.00 91.75 113 ALA A CA 1
ATOM 870 C C . ALA A 1 113 ? 6.073 20.908 -0.669 1.00 91.75 113 ALA A C 1
ATOM 872 O O . ALA A 1 113 ? 7.024 21.080 -1.424 1.00 91.75 113 ALA A O 1
ATOM 873 N N . VAL A 1 114 ? 5.476 19.720 -0.554 1.00 92.50 114 VAL A N 1
ATOM 874 C CA . VAL A 1 114 ? 5.968 18.517 -1.240 1.00 92.50 114 VAL A CA 1
ATOM 875 C C . VAL A 1 114 ? 5.977 18.705 -2.765 1.00 92.50 114 VAL A C 1
ATOM 877 O O . VAL A 1 114 ? 6.946 18.351 -3.431 1.00 92.50 114 VAL A O 1
ATOM 880 N N . ASN A 1 115 ? 4.937 19.324 -3.332 1.00 88.81 115 ASN A N 1
ATOM 881 C CA . ASN A 1 115 ? 4.860 19.608 -4.770 1.00 88.81 115 ASN A CA 1
ATOM 882 C C . ASN A 1 115 ? 5.852 20.688 -5.246 1.00 88.81 115 ASN A C 1
ATOM 884 O O . ASN A 1 115 ? 6.046 20.850 -6.453 1.00 88.81 115 ASN A O 1
ATOM 888 N N . ARG A 1 116 ? 6.459 21.458 -4.334 1.00 87.50 116 ARG A N 1
ATOM 889 C CA . ARG A 1 116 ? 7.451 22.492 -4.664 1.00 87.50 116 ARG A CA 1
ATOM 890 C C . ARG A 1 116 ? 8.826 21.903 -4.963 1.00 87.50 116 ARG A C 1
ATOM 892 O O . ARG A 1 116 ? 9.629 22.571 -5.616 1.00 87.50 116 ARG A O 1
ATOM 899 N N . ILE A 1 117 ? 9.083 20.671 -4.531 1.00 87.19 117 ILE A N 1
ATOM 900 C CA . ILE A 1 117 ? 10.357 19.983 -4.726 1.00 87.19 117 ILE A CA 1
ATOM 901 C C . ILE A 1 117 ? 10.551 19.724 -6.221 1.00 87.19 117 ILE A C 1
ATOM 903 O O . ILE A 1 117 ? 9.940 18.837 -6.811 1.00 87.19 117 ILE A O 1
ATOM 907 N N . LYS A 1 118 ? 11.410 20.533 -6.846 1.00 78.31 118 LYS A N 1
ATOM 908 C CA . LYS A 1 118 ? 11.779 20.418 -8.268 1.00 78.31 118 LYS A CA 1
ATOM 909 C C . LYS A 1 118 ? 13.107 19.699 -8.492 1.00 78.31 118 LYS A C 1
ATOM 911 O O . LYS A 1 118 ? 13.426 19.388 -9.630 1.00 78.31 118 LYS A O 1
ATOM 916 N N . ALA A 1 119 ? 13.875 19.474 -7.429 1.00 79.31 119 ALA A N 1
ATOM 917 C CA . ALA A 1 119 ? 15.217 18.897 -7.473 1.00 79.31 119 ALA A CA 1
ATOM 918 C C . ALA A 1 119 ? 15.218 17.361 -7.356 1.00 79.31 119 ALA A C 1
ATOM 920 O O . ALA A 1 119 ? 16.199 16.784 -6.897 1.00 79.31 119 ALA A O 1
ATOM 921 N N . LEU A 1 120 ? 14.115 16.700 -7.722 1.00 85.56 120 LEU A N 1
ATOM 922 C CA . LEU A 1 120 ? 14.086 15.241 -7.765 1.00 85.56 120 LEU A CA 1
ATOM 923 C C . LEU A 1 120 ? 14.914 14.753 -8.968 1.00 85.56 120 LEU A C 1
ATOM 925 O O . LEU A 1 120 ? 14.867 15.406 -10.013 1.00 85.56 120 LEU A O 1
ATOM 929 N N . PRO A 1 121 ? 15.645 13.631 -8.843 1.00 81.69 121 PRO A N 1
ATOM 930 C CA . PRO A 1 121 ? 16.345 13.012 -9.967 1.00 81.69 121 PRO A CA 1
ATOM 931 C C . PRO A 1 121 ? 15.411 12.737 -11.157 1.00 81.69 121 PRO A C 1
ATOM 933 O O . PRO A 1 121 ? 14.234 12.421 -10.959 1.00 81.69 121 PRO A O 1
ATOM 936 N N . ASP A 1 122 ? 15.929 12.815 -12.387 1.00 77.62 122 ASP A N 1
ATOM 937 C CA . ASP A 1 122 ? 15.150 12.615 -13.624 1.00 77.62 122 ASP A CA 1
ATOM 938 C C . ASP A 1 122 ? 14.539 11.202 -13.712 1.00 77.62 122 ASP A C 1
ATOM 940 O O . ASP A 1 122 ? 13.533 10.968 -14.385 1.00 77.62 122 ASP A O 1
ATOM 944 N N . GLU A 1 123 ? 15.132 10.245 -13.004 1.00 76.81 123 GLU A N 1
ATOM 945 C CA . GLU A 1 123 ? 14.677 8.867 -12.869 1.00 76.81 123 GLU A CA 1
ATOM 946 C C . GLU A 1 123 ? 13.389 8.735 -12.031 1.00 76.81 123 GLU A C 1
ATOM 948 O O . GLU A 1 123 ? 12.706 7.705 -12.087 1.00 76.81 123 GLU A O 1
ATOM 953 N N . VAL A 1 124 ? 13.019 9.767 -11.261 1.00 80.12 124 VAL A N 1
ATOM 954 C CA . VAL A 1 124 ? 11.767 9.824 -10.496 1.00 80.12 124 VAL A CA 1
ATOM 955 C C . VAL A 1 124 ? 10.610 10.136 -11.444 1.00 80.12 124 VAL A C 1
ATOM 957 O O . VAL A 1 124 ? 10.160 11.266 -11.612 1.00 80.12 124 VAL A O 1
ATOM 960 N N . VAL A 1 125 ? 10.083 9.084 -12.062 1.00 68.25 125 VAL A N 1
ATOM 961 C CA . VAL A 1 125 ? 8.990 9.155 -13.049 1.00 68.25 125 VAL A CA 1
ATOM 962 C C . VAL A 1 125 ? 7.630 9.576 -12.479 1.00 68.25 125 VAL A C 1
ATOM 964 O O . VAL A 1 125 ? 6.730 9.931 -13.241 1.00 68.25 125 VAL A O 1
ATOM 967 N N . SER A 1 126 ? 7.446 9.544 -11.157 1.00 76.75 126 SER A N 1
ATOM 968 C CA . SER A 1 126 ? 6.197 9.941 -10.498 1.00 76.75 126 SER A CA 1
ATOM 969 C C . SER A 1 126 ? 6.469 10.912 -9.359 1.00 76.75 126 SER A C 1
ATOM 971 O O . SER A 1 126 ? 7.228 10.581 -8.447 1.00 76.75 126 SER A O 1
ATOM 973 N N . LEU A 1 127 ? 5.792 12.064 -9.379 1.00 83.88 127 LEU A N 1
ATOM 974 C CA . LEU A 1 127 ? 5.833 13.027 -8.279 1.00 83.88 127 LEU A CA 1
ATOM 975 C C . LEU A 1 127 ? 5.458 12.361 -6.940 1.00 83.88 127 LEU A C 1
ATOM 977 O O . LEU A 1 127 ? 4.666 11.408 -6.934 1.00 83.88 127 LEU A O 1
ATOM 981 N N . PRO A 1 128 ? 5.982 12.866 -5.808 1.00 90.44 128 PRO A N 1
ATOM 982 C CA . PRO A 1 128 ? 5.610 12.378 -4.490 1.00 90.44 128 PRO A CA 1
ATOM 983 C C . PRO A 1 128 ? 4.093 12.390 -4.304 1.00 90.44 128 PRO A C 1
ATOM 985 O O . PRO A 1 128 ? 3.414 13.399 -4.491 1.00 90.44 128 PRO A O 1
ATOM 988 N N . ASN A 1 129 ? 3.543 11.247 -3.922 1.00 91.69 129 ASN A N 1
ATOM 989 C CA . ASN A 1 129 ? 2.109 11.076 -3.769 1.00 91.69 129 ASN A CA 1
ATOM 990 C C . ASN A 1 129 ? 1.717 11.273 -2.299 1.00 91.69 129 ASN A C 1
ATOM 992 O O . ASN A 1 129 ? 2.063 10.450 -1.448 1.00 91.69 129 ASN A O 1
ATOM 996 N N . VAL A 1 130 ? 0.988 12.356 -2.018 1.00 93.69 130 VAL A N 1
ATOM 997 C CA . VAL A 1 130 ? 0.536 12.754 -0.674 1.00 93.69 130 VAL A CA 1
ATOM 998 C C . VAL A 1 130 ? -0.917 12.329 -0.454 1.00 93.69 130 VAL A C 1
ATOM 1000 O O . VAL A 1 130 ? -1.818 12.738 -1.190 1.00 93.69 130 VAL A O 1
ATOM 1003 N N . ARG A 1 131 ? -1.173 11.520 0.578 1.00 90.50 131 ARG A N 1
ATOM 1004 C CA . ARG A 1 131 ? -2.496 10.946 0.873 1.00 90.50 131 ARG A CA 1
ATOM 1005 C C . ARG A 1 131 ? -2.896 11.125 2.335 1.00 90.50 131 ARG A C 1
ATOM 1007 O O . ARG A 1 131 ? -2.082 10.911 3.227 1.00 90.50 131 ARG A O 1
ATOM 1014 N N . ASP A 1 132 ? -4.176 11.413 2.561 1.00 89.31 132 ASP A N 1
ATOM 1015 C CA . ASP A 1 132 ? -4.770 11.441 3.904 1.00 89.31 132 ASP A CA 1
ATOM 1016 C C . ASP A 1 132 ? -5.055 10.027 4.409 1.00 89.31 132 ASP A C 1
ATOM 1018 O O . ASP A 1 132 ? -5.585 9.191 3.665 1.00 89.31 132 ASP A O 1
ATOM 1022 N N . GLN A 1 133 ? -4.802 9.787 5.694 1.00 83.12 133 GLN A N 1
ATOM 1023 C CA . GLN A 1 133 ? -5.202 8.556 6.363 1.00 83.12 133 GLN A CA 1
ATOM 1024 C C . GLN A 1 133 ? -6.605 8.718 6.954 1.00 83.12 133 GLN A C 1
ATOM 1026 O O . GLN A 1 133 ? -6.795 9.271 8.032 1.00 83.12 133 GLN A O 1
ATOM 1031 N N . LYS A 1 134 ? -7.614 8.200 6.248 1.00 77.81 134 LYS A N 1
ATOM 1032 C CA . LYS A 1 134 ? -9.017 8.238 6.692 1.00 77.81 134 LYS A CA 1
ATOM 1033 C C . LYS A 1 134 ? -9.574 6.831 6.845 1.00 77.81 134 LYS A C 1
ATOM 1035 O O . LYS A 1 134 ? -9.273 5.943 6.047 1.00 77.81 134 LYS A O 1
ATOM 1040 N N . THR A 1 135 ? -10.429 6.632 7.845 1.00 70.94 135 THR A N 1
ATOM 1041 C CA . THR A 1 135 ? -11.190 5.377 8.015 1.00 70.94 135 THR A CA 1
ATOM 1042 C C . THR A 1 135 ? -12.040 5.034 6.790 1.00 70.94 135 THR A C 1
ATOM 1044 O O . THR A 1 135 ? -12.102 3.863 6.429 1.00 70.94 135 THR A O 1
ATOM 1047 N N . SER A 1 136 ? -12.591 6.036 6.097 1.00 69.88 136 SER A N 1
ATOM 1048 C CA . SER A 1 136 ? -13.395 5.867 4.876 1.00 69.88 136 SER A CA 1
ATOM 1049 C C . SER A 1 136 ? -12.638 5.266 3.688 1.00 69.88 136 SER A C 1
ATOM 1051 O O . SER A 1 136 ? -13.262 4.705 2.797 1.00 69.88 136 SER A O 1
ATOM 1053 N N . ARG A 1 137 ? -11.298 5.337 3.667 1.00 69.12 137 ARG A N 1
ATOM 1054 C CA . ARG A 1 137 ? -10.473 4.696 2.625 1.00 69.12 137 ARG A CA 1
ATOM 1055 C C . ARG A 1 137 ? -10.158 3.230 2.922 1.00 69.12 137 ARG A C 1
ATOM 1057 O O . ARG A 1 137 ? -9.494 2.569 2.126 1.00 69.12 137 ARG A O 1
ATOM 1064 N N . LYS A 1 138 ? -10.560 2.705 4.083 1.00 73.56 138 LYS A N 1
ATOM 1065 C CA . LYS A 1 138 ? -10.360 1.285 4.382 1.00 73.56 138 LYS A CA 1
ATOM 1066 C C . LYS A 1 138 ? -11.304 0.461 3.519 1.00 73.56 138 LYS A C 1
ATOM 1068 O O . LYS A 1 138 ? -12.506 0.696 3.512 1.00 73.56 138 LYS A O 1
ATOM 1073 N N . SER A 1 139 ? -10.758 -0.541 2.833 1.00 76.50 139 SER A N 1
ATOM 1074 C CA . SER A 1 139 ? -11.558 -1.471 2.037 1.00 76.50 139 SER A CA 1
ATOM 1075 C C . SER A 1 139 ? -12.617 -2.140 2.917 1.00 76.50 139 SER A C 1
ATOM 1077 O O . SER A 1 139 ? -12.275 -2.846 3.868 1.00 76.50 139 SER A O 1
ATOM 1079 N N . ILE A 1 140 ? -13.890 -1.928 2.584 1.00 78.00 140 ILE A N 1
ATOM 1080 C CA . ILE A 1 140 ? -15.040 -2.531 3.277 1.00 78.00 140 ILE A CA 1
ATOM 1081 C C . ILE A 1 140 ? -15.184 -4.003 2.871 1.00 78.00 140 ILE A C 1
ATOM 1083 O O . ILE A 1 140 ? -15.517 -4.862 3.686 1.00 78.00 140 ILE A O 1
ATOM 1087 N N . VAL A 1 141 ? -14.867 -4.303 1.611 1.00 82.94 141 VAL A N 1
ATOM 1088 C CA . VAL A 1 141 ? -14.884 -5.649 1.041 1.00 82.94 141 VAL A CA 1
ATOM 1089 C C . VAL A 1 141 ? -13.516 -5.936 0.433 1.00 82.94 141 VAL A C 1
ATOM 1091 O O . VAL A 1 141 ? -12.946 -5.102 -0.266 1.00 82.94 141 VAL A O 1
ATOM 1094 N N . LYS A 1 142 ? -12.983 -7.129 0.706 1.00 85.31 142 LYS A N 1
ATOM 1095 C CA . LYS A 1 142 ? -11.785 -7.657 0.048 1.00 85.31 142 LYS A CA 1
ATOM 1096 C C . LYS A 1 142 ? -12.151 -8.954 -0.646 1.00 85.31 142 LYS A C 1
ATOM 1098 O O . LYS A 1 142 ? -12.581 -9.902 0.007 1.00 85.31 142 LYS A O 1
ATOM 1103 N N . ILE A 1 143 ? -1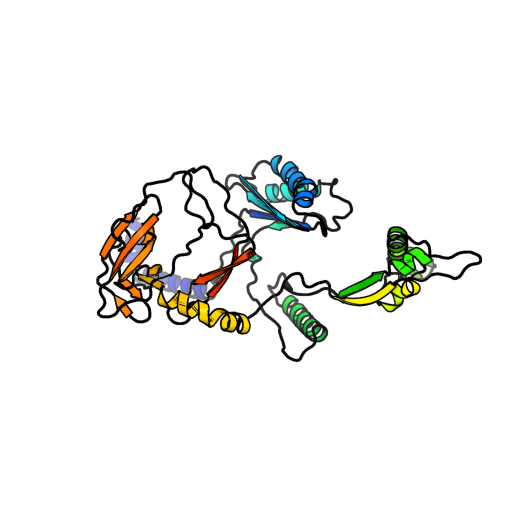1.969 -8.982 -1.958 1.00 85.75 143 ILE A N 1
ATOM 1104 C CA . ILE A 1 143 ? -12.202 -10.161 -2.785 1.00 85.75 143 ILE A CA 1
ATOM 1105 C C . ILE A 1 143 ? -10.838 -10.643 -3.244 1.00 85.75 143 ILE A C 1
ATOM 1107 O O . ILE A 1 143 ? -10.013 -9.854 -3.696 1.00 85.75 143 ILE A O 1
ATOM 1111 N N . SER A 1 144 ? -10.585 -11.937 -3.103 1.00 86.50 144 SER A N 1
ATOM 1112 C CA . SER A 1 144 ? -9.386 -12.546 -3.659 1.00 86.50 144 SER A CA 1
ATOM 1113 C C . SER A 1 144 ? -9.779 -13.504 -4.764 1.00 86.50 144 SER A C 1
ATOM 1115 O O . SER A 1 144 ? -10.615 -14.382 -4.557 1.00 86.50 144 SER A O 1
ATOM 1117 N N . ILE A 1 145 ? -9.165 -13.321 -5.926 1.00 83.88 145 ILE A N 1
ATOM 1118 C CA . ILE A 1 145 ? -9.440 -14.093 -7.131 1.00 83.88 145 ILE A CA 1
ATOM 1119 C C . ILE A 1 145 ? -8.243 -15.009 -7.363 1.00 83.88 145 ILE A C 1
ATOM 1121 O O . ILE A 1 145 ? -7.097 -14.566 -7.353 1.00 83.88 145 ILE A O 1
ATOM 1125 N N . GLY A 1 146 ? -8.505 -16.299 -7.535 1.00 82.50 146 GLY A N 1
ATOM 1126 C CA . GLY A 1 146 ? -7.481 -17.288 -7.834 1.00 82.50 146 GLY A CA 1
ATOM 1127 C C . GLY A 1 146 ? -8.108 -18.534 -8.439 1.00 82.50 146 GLY A C 1
ATOM 1128 O O . GLY A 1 146 ? -9.246 -18.874 -8.118 1.00 82.50 146 GLY A O 1
ATOM 1129 N N . ALA A 1 147 ? -7.360 -19.204 -9.307 1.00 81.44 147 ALA A N 1
ATOM 1130 C CA . ALA A 1 147 ? -7.743 -20.473 -9.910 1.00 81.44 147 ALA A CA 1
ATOM 1131 C C . ALA A 1 147 ? -6.504 -21.360 -10.067 1.00 81.44 147 ALA A C 1
ATOM 1133 O O . ALA A 1 147 ? -5.394 -20.848 -10.201 1.00 81.44 147 ALA A O 1
ATOM 1134 N N . GLU A 1 148 ? -6.699 -22.679 -10.028 1.00 79.81 148 GLU A N 1
ATOM 1135 C CA . GLU A 1 148 ? -5.617 -23.650 -10.244 1.00 79.81 148 GLU A CA 1
ATOM 1136 C C . GLU A 1 148 ? -5.338 -23.862 -11.742 1.00 79.81 148 GLU A C 1
ATOM 1138 O O . GLU A 1 148 ? -4.181 -24.012 -12.122 1.00 79.81 148 GLU A O 1
ATOM 1143 N N . ASP A 1 149 ? -6.375 -23.766 -12.585 1.00 87.56 149 ASP A N 1
ATOM 1144 C CA . ASP A 1 149 ? -6.323 -24.152 -14.004 1.00 87.56 149 ASP A CA 1
ATOM 1145 C C . ASP A 1 149 ? -6.478 -22.978 -14.992 1.00 87.56 149 ASP A C 1
ATOM 1147 O O . ASP A 1 149 ? -6.685 -23.204 -16.183 1.00 87.56 149 ASP A O 1
ATOM 1151 N N . LEU A 1 150 ? -6.411 -21.723 -14.529 1.00 87.06 150 LEU A N 1
ATOM 1152 C CA . LEU A 1 150 ? -6.509 -20.543 -15.405 1.00 87.06 150 LEU A CA 1
ATOM 1153 C C . LEU A 1 150 ? -5.168 -19.835 -15.556 1.00 87.06 150 LEU A C 1
ATOM 1155 O O . LEU A 1 150 ? -4.392 -19.712 -14.605 1.00 87.06 150 LEU A O 1
ATOM 1159 N N . SER A 1 151 ? -4.930 -19.294 -16.748 1.00 87.19 151 SER A N 1
ATOM 1160 C CA . SER A 1 151 ? -3.805 -18.399 -16.987 1.00 87.19 151 SER A CA 1
ATOM 1161 C C . SER A 1 151 ? -4.006 -17.052 -16.285 1.00 87.19 151 SER A C 1
ATOM 1163 O O . SER A 1 151 ? -5.126 -16.598 -16.036 1.00 87.19 151 SER A O 1
ATOM 1165 N N . TYR A 1 152 ? -2.902 -16.350 -16.019 1.00 84.94 152 TYR A N 1
ATOM 1166 C CA . TYR A 1 152 ? -2.953 -15.003 -15.447 1.00 84.94 152 TYR A CA 1
ATOM 1167 C C . TYR A 1 152 ? -3.770 -14.025 -16.307 1.00 84.94 152 TYR A C 1
ATOM 1169 O O . TYR A 1 152 ? -4.475 -13.172 -15.777 1.00 84.94 152 TYR A O 1
ATOM 1177 N N . ALA A 1 153 ? -3.704 -14.155 -17.636 1.00 84.56 153 ALA A N 1
ATOM 1178 C CA . ALA A 1 153 ? -4.443 -13.295 -18.556 1.00 84.56 153 ALA A CA 1
ATOM 1179 C C . ALA A 1 153 ? -5.965 -13.471 -18.417 1.00 84.56 153 ALA A C 1
ATOM 1181 O O . ALA A 1 153 ? -6.701 -12.486 -18.430 1.00 84.56 153 ALA A O 1
ATOM 1182 N N . GLU A 1 154 ? -6.432 -14.706 -18.230 1.00 89.19 154 GLU A N 1
ATOM 1183 C CA . GLU A 1 154 ? -7.848 -14.997 -17.982 1.00 89.19 154 GLU A CA 1
ATOM 1184 C C . GLU A 1 154 ? -8.284 -14.482 -16.607 1.00 89.19 154 GLU A C 1
ATOM 1186 O O . GLU A 1 154 ? -9.307 -13.807 -16.496 1.00 89.19 154 GLU A O 1
ATOM 1191 N N . LEU A 1 155 ? -7.475 -14.720 -15.567 1.00 89.38 155 LEU A N 1
ATOM 1192 C CA . LEU A 1 155 ? -7.727 -14.193 -14.221 1.00 89.38 155 LEU A CA 1
ATOM 1193 C C . LEU A 1 155 ? -7.792 -12.664 -14.206 1.00 89.38 155 LEU A C 1
ATOM 1195 O O . LEU A 1 155 ? -8.648 -12.088 -13.534 1.00 89.38 155 LEU A O 1
ATOM 1199 N N . ARG A 1 156 ? -6.925 -12.006 -14.975 1.00 88.19 156 ARG A N 1
ATOM 1200 C CA . ARG A 1 156 ? -6.928 -10.556 -15.163 1.00 88.19 156 ARG A CA 1
ATOM 1201 C C . ARG A 1 156 ? -8.235 -10.080 -15.785 1.00 88.19 156 ARG A C 1
ATOM 1203 O O . ARG A 1 156 ? -8.852 -9.184 -15.227 1.00 88.19 156 ARG A O 1
ATOM 1210 N N . GLN A 1 157 ? -8.683 -10.700 -16.877 1.00 90.56 157 GLN A N 1
ATOM 1211 C CA . GLN A 1 157 ? -9.943 -10.323 -17.525 1.00 90.56 157 GLN A CA 1
ATOM 1212 C C . GLN A 1 157 ? -11.137 -10.474 -16.575 1.00 90.56 157 GLN A C 1
ATOM 1214 O O . GLN A 1 157 ? -12.003 -9.605 -16.518 1.00 90.56 157 GLN A O 1
ATOM 1219 N N . ILE A 1 158 ? -11.173 -11.563 -15.803 1.00 91.94 158 ILE A N 1
ATOM 1220 C CA . ILE A 1 158 ? -12.201 -11.782 -14.777 1.00 91.94 158 ILE A CA 1
ATOM 1221 C C . ILE A 1 158 ? -12.127 -10.684 -13.708 1.00 91.94 158 ILE A C 1
ATOM 1223 O O . ILE A 1 158 ? -13.157 -10.139 -13.317 1.00 91.94 158 ILE A O 1
ATOM 1227 N N . THR A 1 159 ? -10.918 -10.341 -13.259 1.00 92.38 159 THR A N 1
ATOM 1228 C CA . THR A 1 159 ? -10.684 -9.291 -12.257 1.00 92.38 159 THR A CA 1
ATOM 1229 C C . THR A 1 159 ? -11.149 -7.927 -12.753 1.00 92.38 159 THR A C 1
ATOM 1231 O O . THR A 1 159 ? -11.822 -7.223 -12.008 1.00 92.38 159 THR A O 1
ATOM 1234 N N . ASP A 1 160 ? -10.837 -7.575 -14.001 1.00 92.56 160 ASP A N 1
ATOM 1235 C CA . ASP A 1 160 ? -11.234 -6.305 -14.611 1.00 92.56 160 ASP A CA 1
ATOM 1236 C C . ASP A 1 160 ? -12.761 -6.216 -14.750 1.00 92.56 160 ASP A C 1
ATOM 1238 O O . ASP A 1 160 ? -13.355 -5.256 -14.277 1.00 92.56 160 ASP A O 1
ATOM 1242 N N . ASN A 1 161 ? -13.426 -7.269 -15.238 1.00 94.25 161 ASN A N 1
ATOM 1243 C CA . ASN A 1 161 ? -14.892 -7.292 -15.329 1.00 94.25 161 ASN A CA 1
ATOM 1244 C C . ASN A 1 161 ? -15.577 -7.141 -13.955 1.00 94.25 161 ASN A C 1
ATOM 1246 O O . ASN A 1 161 ? -16.618 -6.490 -13.838 1.00 94.25 161 ASN A O 1
ATOM 1250 N N . ILE A 1 162 ? -15.021 -7.772 -12.912 1.00 92.94 162 ILE A N 1
ATOM 1251 C CA . ILE A 1 162 ? -15.527 -7.644 -11.538 1.00 92.94 162 ILE A CA 1
ATOM 1252 C C . ILE A 1 162 ? -15.290 -6.225 -11.017 1.00 92.94 162 ILE A C 1
ATOM 1254 O O . ILE A 1 162 ? -16.198 -5.658 -10.414 1.00 92.94 162 ILE A O 1
ATOM 1258 N N . ALA A 1 163 ? -14.102 -5.658 -11.244 1.00 93.44 163 ALA A N 1
ATOM 1259 C CA . ALA A 1 163 ? -13.771 -4.300 -10.828 1.00 93.44 163 ALA A CA 1
ATOM 1260 C C . ALA A 1 163 ? -14.716 -3.281 -11.476 1.00 93.44 163 ALA A C 1
ATOM 1262 O O . ALA A 1 163 ? -15.378 -2.547 -10.748 1.00 93.44 163 ALA A O 1
ATOM 1263 N N . ASP A 1 164 ? -14.887 -3.338 -12.799 1.00 94.25 164 ASP A N 1
ATOM 1264 C CA . ASP A 1 164 ? -15.799 -2.465 -13.548 1.00 94.25 164 ASP A CA 1
ATOM 1265 C C . ASP A 1 164 ? -17.242 -2.578 -13.024 1.00 94.25 164 ASP A C 1
ATOM 1267 O O . ASP A 1 164 ? -17.951 -1.586 -12.875 1.00 94.25 164 ASP A O 1
ATOM 1271 N N . SER A 1 165 ? -17.683 -3.796 -12.686 1.00 93.31 165 SER A N 1
ATOM 1272 C CA . SER A 1 165 ? -19.020 -4.024 -12.123 1.00 93.31 165 SER A CA 1
ATOM 1273 C C . SER A 1 165 ? -19.180 -3.435 -10.718 1.00 93.31 165 SER A C 1
ATOM 1275 O O . SER A 1 165 ? -20.261 -2.961 -10.376 1.00 93.31 165 SER A O 1
ATOM 1277 N N . LEU A 1 166 ? -18.130 -3.482 -9.892 1.00 92.94 166 LEU A N 1
ATOM 1278 C CA . LEU A 1 166 ? -18.134 -2.929 -8.535 1.00 92.94 166 LEU A CA 1
ATOM 1279 C C . LEU A 1 166 ? -18.068 -1.401 -8.537 1.00 92.94 166 LEU A C 1
ATOM 1281 O O . LEU A 1 166 ? -18.723 -0.780 -7.706 1.00 92.94 166 LEU A O 1
ATOM 1285 N N . GLU A 1 167 ? -17.329 -0.798 -9.467 1.00 92.62 167 GLU A N 1
ATOM 1286 C CA . GLU A 1 167 ? -17.253 0.661 -9.625 1.00 92.62 167 GLU A CA 1
ATOM 1287 C C . GLU A 1 167 ? -18.609 1.291 -9.983 1.00 92.62 167 GLU A C 1
ATOM 1289 O O . GLU A 1 167 ? -18.853 2.451 -9.661 1.00 92.62 167 GLU A O 1
ATOM 1294 N N . LEU A 1 168 ? -19.518 0.529 -10.601 1.00 94.06 168 LEU A N 1
ATOM 1295 C CA . LEU A 1 168 ? -20.876 0.979 -10.928 1.00 94.06 168 LEU A CA 1
ATOM 1296 C C . LEU A 1 168 ? -21.857 0.925 -9.743 1.00 94.06 168 LEU A C 1
ATOM 1298 O O . LEU A 1 168 ? -22.989 1.397 -9.868 1.00 94.06 168 LEU A O 1
ATOM 1302 N N . VAL A 1 169 ? -21.473 0.326 -8.612 1.00 92.88 169 VAL A N 1
ATOM 1303 C CA . VAL A 1 169 ? -22.343 0.209 -7.433 1.00 92.88 169 VAL A CA 1
ATOM 1304 C C . VAL A 1 169 ? -22.386 1.538 -6.678 1.00 92.88 169 VAL A C 1
ATOM 1306 O O . VAL A 1 169 ? -21.352 2.096 -6.317 1.00 92.88 169 VAL A O 1
ATOM 1309 N N . ASP A 1 170 ? -23.596 2.026 -6.387 1.00 91.00 170 ASP A N 1
ATOM 1310 C CA . ASP A 1 170 ? -23.785 3.266 -5.629 1.00 91.00 170 ASP A CA 1
ATOM 1311 C C . ASP A 1 170 ? -23.108 3.197 -4.247 1.00 91.00 170 ASP A C 1
ATOM 1313 O O . ASP A 1 170 ? -23.230 2.210 -3.516 1.00 91.00 170 ASP A O 1
ATOM 1317 N N . GLY A 1 171 ? -22.367 4.250 -3.903 1.00 84.81 171 GLY A N 1
ATOM 1318 C CA . GLY A 1 171 ? -21.550 4.324 -2.690 1.00 84.81 171 GLY A CA 1
ATOM 1319 C C . GLY A 1 171 ? -20.132 3.743 -2.799 1.00 84.81 171 GLY A C 1
ATOM 1320 O O . GLY A 1 171 ? -19.362 3.889 -1.848 1.00 84.81 171 GLY A O 1
ATOM 1321 N N . VAL A 1 172 ? -19.739 3.132 -3.924 1.00 87.62 172 VAL A N 1
ATOM 1322 C CA . VAL A 1 172 ? -18.345 2.712 -4.154 1.00 87.62 172 VAL A CA 1
ATOM 1323 C C . VAL A 1 172 ? -17.530 3.890 -4.685 1.00 87.62 172 VAL A C 1
ATOM 1325 O O . VAL A 1 172 ? -17.810 4.425 -5.750 1.00 87.62 172 VAL A O 1
ATOM 1328 N N . SER A 1 173 ? -16.502 4.303 -3.938 1.00 85.88 173 SER A N 1
ATOM 1329 C CA . SER A 1 173 ? -15.621 5.407 -4.347 1.00 85.88 173 SER A CA 1
ATOM 1330 C C . SER A 1 173 ? -14.402 4.960 -5.153 1.00 85.88 173 SER A C 1
ATOM 1332 O O . SER A 1 173 ? -13.884 5.732 -5.951 1.00 85.88 173 SER A O 1
ATOM 1334 N N . GLU A 1 174 ? -13.880 3.761 -4.882 1.00 87.69 174 GLU A N 1
ATOM 1335 C CA . GLU A 1 174 ? -12.630 3.261 -5.461 1.00 87.69 174 GLU A CA 1
ATOM 1336 C C . GLU A 1 174 ? -12.567 1.732 -5.356 1.00 87.69 174 GLU A C 1
ATOM 1338 O O . GLU A 1 174 ? -12.885 1.162 -4.307 1.00 87.69 174 GLU A O 1
ATOM 1343 N N . VAL A 1 175 ? -12.093 1.074 -6.419 1.00 89.56 175 VAL A N 1
ATOM 1344 C CA . VAL A 1 175 ? -11.722 -0.345 -6.409 1.00 89.56 175 VAL A CA 1
ATOM 1345 C C . VAL A 1 175 ? -10.209 -0.463 -6.578 1.00 89.56 175 VAL A C 1
ATOM 1347 O O . VAL A 1 175 ? -9.644 -0.124 -7.613 1.00 89.56 175 VAL A O 1
ATOM 1350 N N . VAL A 1 176 ? -9.533 -0.969 -5.546 1.00 87.94 176 VAL A N 1
ATOM 1351 C CA . VAL A 1 176 ? -8.076 -1.162 -5.560 1.00 87.94 176 VAL A CA 1
ATOM 1352 C C . VAL A 1 176 ? -7.749 -2.605 -5.940 1.00 87.94 176 VAL A C 1
ATOM 1354 O O . VAL A 1 176 ? -8.200 -3.546 -5.285 1.00 87.94 176 VAL A O 1
ATOM 1357 N N . LYS A 1 177 ? -6.943 -2.780 -6.994 1.00 88.12 177 LYS A N 1
ATOM 1358 C CA . LYS A 1 177 ? -6.494 -4.087 -7.496 1.00 88.12 177 LYS A CA 1
ATOM 1359 C C . LYS A 1 177 ? -5.096 -4.422 -6.967 1.00 88.12 177 LYS A C 1
ATOM 1361 O O . LYS A 1 177 ? -4.089 -4.081 -7.583 1.00 88.12 177 LYS A O 1
ATOM 1366 N N . ASP A 1 178 ? -5.033 -5.099 -5.824 1.00 83.38 178 ASP A N 1
ATOM 1367 C CA . ASP A 1 178 ? -3.769 -5.581 -5.253 1.00 83.38 178 ASP A CA 1
ATOM 1368 C C . ASP A 1 178 ? -3.248 -6.821 -6.014 1.00 83.38 178 ASP A C 1
ATOM 1370 O O . ASP A 1 178 ? -4.026 -7.694 -6.398 1.00 83.38 178 ASP A O 1
ATOM 1374 N N . GLY A 1 179 ? -1.926 -6.936 -6.213 1.00 80.38 179 GLY A N 1
ATOM 1375 C CA . GLY A 1 179 ? -1.313 -8.083 -6.918 1.00 80.38 179 GLY A CA 1
ATOM 1376 C C . GLY A 1 179 ? -1.606 -8.121 -8.425 1.00 80.38 179 GLY A C 1
ATOM 1377 O O . GLY A 1 179 ? -1.415 -9.143 -9.086 1.00 80.38 179 GLY A O 1
ATOM 1378 N N . TYR A 1 180 ? -2.093 -7.008 -8.969 1.00 85.69 180 TYR A N 1
ATOM 1379 C CA . TYR A 1 180 ? -2.342 -6.821 -10.388 1.00 85.69 180 TYR A CA 1
ATOM 1380 C C . TYR A 1 180 ? -1.044 -6.392 -11.084 1.00 85.69 180 TYR A C 1
ATOM 1382 O O . TYR A 1 180 ? -0.430 -5.396 -10.714 1.00 85.69 180 TYR A O 1
ATOM 1390 N N . LEU A 1 181 ? -0.613 -7.168 -12.073 1.00 86.88 181 LEU A N 1
ATOM 1391 C CA . LEU A 1 181 ? 0.601 -6.963 -12.844 1.00 86.88 181 LEU A CA 1
ATOM 1392 C C . LEU A 1 181 ? 0.213 -6.267 -14.142 1.00 86.88 181 LEU A C 1
ATOM 1394 O O . LEU A 1 181 ? -0.520 -6.813 -14.977 1.00 86.88 181 LEU A O 1
ATOM 1398 N N . ASP A 1 182 ? 0.700 -5.047 -14.320 1.00 84.44 182 ASP A N 1
ATOM 1399 C CA . ASP A 1 182 ? 0.480 -4.310 -15.554 1.00 84.44 182 ASP A CA 1
ATOM 1400 C C . ASP A 1 182 ? 1.154 -5.005 -16.735 1.00 84.44 182 ASP A C 1
ATOM 1402 O O . ASP A 1 182 ? 2.158 -5.702 -16.586 1.00 84.44 182 ASP A O 1
ATOM 1406 N N . ARG A 1 183 ? 0.567 -4.851 -17.927 1.00 84.62 183 ARG A N 1
ATOM 1407 C CA . ARG A 1 183 ? 1.193 -5.372 -19.144 1.00 84.62 183 ARG A CA 1
ATOM 1408 C C . ARG A 1 183 ? 2.411 -4.521 -19.453 1.00 84.62 183 ARG A C 1
ATOM 1410 O O . ARG A 1 183 ? 2.312 -3.296 -19.461 1.00 84.62 183 ARG A O 1
ATOM 1417 N N . GLU A 1 184 ? 3.504 -5.166 -19.821 1.00 86.62 184 GLU A N 1
ATOM 1418 C CA . GLU A 1 184 ? 4.693 -4.480 -20.311 1.00 86.62 184 GLU A CA 1
ATOM 1419 C C . GLU A 1 184 ? 5.223 -5.137 -21.586 1.00 86.62 184 GLU A C 1
ATOM 1421 O O . GLU A 1 184 ? 4.946 -6.300 -21.893 1.00 86.62 184 GLU A O 1
ATOM 1426 N N . ILE A 1 185 ? 5.981 -4.361 -22.357 1.00 88.06 185 ILE A N 1
ATOM 1427 C CA . ILE A 1 185 ? 6.766 -4.879 -23.474 1.00 88.06 185 ILE A CA 1
ATOM 1428 C C . ILE A 1 185 ? 8.209 -4.933 -22.988 1.00 88.06 185 ILE A C 1
ATOM 1430 O O . ILE A 1 185 ? 8.826 -3.898 -22.741 1.00 88.06 185 ILE A O 1
ATOM 1434 N N . GLN A 1 186 ? 8.735 -6.144 -22.846 1.00 89.81 186 GLN A N 1
ATOM 1435 C CA . GLN A 1 186 ? 10.096 -6.388 -22.393 1.00 89.81 186 GLN A CA 1
ATOM 1436 C C . GLN A 1 186 ? 11.037 -6.358 -23.594 1.00 89.81 186 GLN A C 1
ATOM 1438 O O . GLN A 1 186 ? 10.876 -7.131 -24.538 1.00 89.81 186 GLN A O 1
ATOM 1443 N N . ILE A 1 187 ? 12.033 -5.471 -23.553 1.00 91.56 187 ILE A N 1
ATOM 1444 C CA . ILE A 1 187 ? 13.048 -5.325 -24.602 1.00 91.56 187 ILE A CA 1
ATOM 1445 C C . ILE A 1 187 ? 14.378 -5.824 -24.039 1.00 91.56 187 ILE A C 1
ATOM 1447 O O . ILE A 1 187 ? 15.069 -5.119 -23.307 1.00 91.56 187 ILE A O 1
ATOM 1451 N N . ARG A 1 188 ? 14.738 -7.062 -24.377 1.00 92.44 188 ARG A N 1
ATOM 1452 C CA . ARG A 1 188 ? 15.967 -7.720 -23.921 1.00 92.44 188 ARG A CA 1
ATOM 1453 C C . ARG A 1 188 ? 17.071 -7.512 -24.946 1.00 92.44 188 ARG A C 1
ATOM 1455 O O . ARG A 1 188 ? 17.128 -8.191 -25.970 1.00 92.44 188 ARG A O 1
ATOM 1462 N N . ILE A 1 189 ? 17.929 -6.534 -24.689 1.00 93.00 189 ILE A N 1
ATOM 1463 C CA . ILE A 1 189 ? 18.986 -6.123 -25.617 1.00 93.00 189 ILE A CA 1
ATOM 1464 C C . ILE A 1 189 ? 20.195 -7.056 -25.484 1.00 93.00 189 ILE A C 1
ATOM 1466 O O . ILE A 1 189 ? 20.626 -7.356 -24.374 1.00 93.00 189 ILE A O 1
ATOM 1470 N N . SER A 1 190 ? 20.764 -7.494 -26.611 1.00 93.81 190 SER A N 1
ATOM 1471 C CA . SER A 1 190 ? 21.985 -8.307 -26.628 1.00 93.81 190 SER A CA 1
ATOM 1472 C C . SER A 1 190 ? 23.239 -7.417 -26.574 1.00 93.81 190 SER A C 1
ATOM 1474 O O . SER A 1 190 ? 23.474 -6.652 -27.518 1.00 93.81 190 SER A O 1
ATOM 1476 N N . PRO A 1 191 ? 24.087 -7.526 -25.529 1.00 92.12 191 PRO A N 1
ATOM 1477 C CA . PRO A 1 191 ? 25.326 -6.748 -25.435 1.00 92.12 191 PRO A CA 1
ATOM 1478 C C . PRO A 1 191 ? 26.309 -7.032 -26.579 1.00 92.12 191 PRO A C 1
ATOM 1480 O O . PRO A 1 191 ? 26.977 -6.127 -27.075 1.00 92.12 191 PRO A O 1
ATOM 1483 N N . GLU A 1 192 ? 26.367 -8.283 -27.039 1.00 93.69 192 GLU A N 1
ATOM 1484 C CA . GLU A 1 192 ? 27.241 -8.697 -28.139 1.00 93.69 192 GLU A CA 1
ATOM 1485 C C . GLU A 1 192 ? 26.845 -8.014 -29.455 1.00 93.69 192 GLU A C 1
ATOM 1487 O O . GLU A 1 192 ? 27.681 -7.418 -30.137 1.00 93.69 192 GLU A O 1
ATOM 1492 N N . LYS A 1 193 ? 25.547 -8.023 -29.784 1.00 91.50 193 LYS A N 1
ATOM 1493 C CA . LYS A 1 193 ? 25.033 -7.375 -30.997 1.00 91.50 193 LYS A CA 1
ATOM 1494 C C . LYS A 1 193 ? 25.168 -5.855 -30.935 1.00 91.50 193 LYS A C 1
ATOM 1496 O O . LYS A 1 193 ? 25.518 -5.229 -31.935 1.00 91.50 193 LYS A O 1
ATOM 1501 N N . LEU A 1 194 ? 24.955 -5.254 -29.763 1.00 91.06 194 LEU A N 1
ATOM 1502 C CA . LEU A 1 194 ? 25.228 -3.832 -29.537 1.00 91.06 194 LEU A CA 1
ATOM 1503 C C . LEU A 1 194 ? 26.664 -3.459 -29.926 1.00 91.06 194 LEU A C 1
ATOM 1505 O O . LEU A 1 194 ? 26.872 -2.496 -30.671 1.00 91.06 194 LEU A O 1
ATOM 1509 N N . TYR A 1 195 ? 27.637 -4.251 -29.465 1.00 90.50 195 TYR A N 1
ATOM 1510 C CA . TYR A 1 195 ? 29.050 -4.040 -29.764 1.00 90.50 195 TYR A CA 1
ATOM 1511 C C . TYR A 1 195 ? 29.343 -4.178 -31.265 1.00 90.50 195 TYR A C 1
ATOM 1513 O O . TYR A 1 195 ? 29.968 -3.294 -31.854 1.00 90.50 195 TYR A O 1
ATOM 1521 N N . GLN A 1 196 ? 28.824 -5.229 -31.911 1.00 90.19 196 GLN A N 1
ATOM 1522 C CA . GLN A 1 196 ? 28.988 -5.462 -33.354 1.00 90.19 196 GLN A CA 1
ATOM 1523 C C . GLN A 1 196 ? 28.441 -4.302 -34.202 1.00 90.19 196 GLN A C 1
ATOM 1525 O O . GLN A 1 196 ? 29.074 -3.877 -35.170 1.00 90.19 196 GLN A O 1
ATOM 1530 N N . HIS A 1 197 ? 27.296 -3.736 -33.814 1.00 88.94 197 HIS A N 1
ATOM 1531 C CA . HIS A 1 197 ? 26.667 -2.622 -34.530 1.00 88.94 197 HIS A CA 1
ATOM 1532 C C . HIS A 1 197 ? 27.187 -1.232 -34.117 1.00 88.94 197 HIS A C 1
ATOM 1534 O O . HIS A 1 197 ? 26.803 -0.225 -34.735 1.00 88.94 197 HIS A O 1
ATOM 1540 N N . LYS A 1 198 ? 28.100 -1.167 -33.132 1.00 89.69 198 LYS A N 1
ATOM 1541 C CA . LYS A 1 198 ? 28.635 0.068 -32.531 1.00 89.69 198 LYS A CA 1
ATOM 1542 C C . LYS A 1 198 ? 27.513 0.999 -32.063 1.00 89.69 198 LYS A C 1
ATOM 1544 O O . LYS A 1 198 ? 27.483 2.176 -32.427 1.00 89.69 198 LYS A O 1
ATOM 1549 N N . LEU A 1 199 ? 26.560 0.432 -31.331 1.00 90.38 199 LEU A N 1
ATOM 1550 C CA . LEU A 1 199 ? 25.408 1.131 -30.771 1.00 90.38 199 LEU A CA 1
ATOM 1551 C C . LEU A 1 199 ? 25.538 1.233 -29.253 1.00 90.38 199 LEU A C 1
ATOM 1553 O O . LEU A 1 199 ? 26.075 0.331 -28.611 1.00 90.38 199 LEU A O 1
ATOM 1557 N N . SER A 1 200 ? 25.036 2.325 -28.680 1.00 90.69 200 SER A N 1
ATOM 1558 C CA . SER A 1 200 ? 24.952 2.506 -27.231 1.00 90.69 200 SER A CA 1
ATOM 1559 C C . SER A 1 200 ? 23.516 2.351 -26.727 1.00 90.69 200 SER A C 1
ATOM 1561 O O . SER A 1 200 ? 22.549 2.569 -27.459 1.00 90.69 200 SER A O 1
ATOM 1563 N N . LEU A 1 201 ? 23.365 1.989 -25.451 1.00 88.81 201 LEU A N 1
ATOM 1564 C CA . LEU A 1 201 ? 22.049 1.865 -24.823 1.00 88.81 201 LEU A CA 1
ATOM 1565 C C . LEU A 1 201 ? 21.250 3.190 -24.844 1.00 88.81 201 LEU A C 1
ATOM 1567 O O . LEU A 1 201 ? 20.082 3.148 -25.230 1.00 88.81 201 LEU A O 1
ATOM 1571 N N . PRO A 1 202 ? 21.846 4.369 -24.557 1.00 89.50 202 PRO A N 1
ATOM 1572 C CA . PRO A 1 202 ? 21.139 5.645 -24.684 1.00 89.50 202 PRO A CA 1
ATOM 1573 C C . PRO A 1 202 ? 20.594 5.920 -26.091 1.00 89.50 202 PRO A C 1
ATOM 1575 O O . PRO A 1 202 ? 19.497 6.453 -26.223 1.00 89.50 202 PRO A O 1
ATOM 1578 N N . GLN A 1 203 ? 21.312 5.515 -27.149 1.00 88.69 203 GLN A N 1
ATOM 1579 C CA . GLN A 1 203 ? 20.824 5.662 -28.528 1.00 88.69 203 GLN A CA 1
ATOM 1580 C C . GLN A 1 203 ? 19.560 4.835 -28.780 1.00 88.69 203 GLN A C 1
ATOM 1582 O O . GLN A 1 203 ? 18.658 5.289 -29.480 1.00 88.69 203 GLN A O 1
ATOM 1587 N N . ILE A 1 204 ? 19.478 3.633 -28.202 1.00 90.94 204 ILE A N 1
ATOM 1588 C CA . ILE A 1 204 ? 18.282 2.791 -28.298 1.00 90.94 204 ILE A CA 1
ATOM 1589 C C . ILE A 1 204 ? 17.115 3.425 -27.544 1.00 90.94 204 ILE A C 1
ATOM 1591 O O . ILE A 1 204 ? 16.023 3.528 -28.102 1.00 90.94 204 ILE A O 1
ATOM 1595 N N . ILE A 1 205 ? 17.348 3.859 -26.302 1.00 89.62 205 ILE A N 1
ATOM 1596 C CA . ILE A 1 205 ? 16.324 4.491 -25.460 1.00 89.62 205 ILE A CA 1
ATOM 1597 C C . ILE A 1 205 ? 15.735 5.711 -26.178 1.00 89.62 205 ILE A C 1
ATOM 1599 O O . ILE A 1 205 ? 14.517 5.819 -26.302 1.00 89.62 205 ILE A O 1
ATOM 1603 N N . ASP A 1 206 ? 16.586 6.579 -26.727 1.00 89.06 206 ASP A N 1
ATOM 1604 C CA . ASP A 1 206 ? 16.167 7.770 -27.469 1.00 89.06 206 ASP A CA 1
ATOM 1605 C C . ASP A 1 206 ? 15.391 7.423 -28.754 1.00 89.06 206 ASP A C 1
ATOM 1607 O O . ASP A 1 206 ? 14.341 8.008 -29.031 1.00 89.06 206 ASP A O 1
ATOM 1611 N N . ALA A 1 207 ? 15.843 6.423 -29.521 1.00 89.75 207 ALA A N 1
ATOM 1612 C CA . ALA A 1 207 ? 15.148 5.978 -30.731 1.00 89.75 207 ALA A CA 1
ATOM 1613 C C . ALA A 1 207 ? 13.739 5.434 -30.431 1.00 89.75 207 ALA A C 1
ATOM 1615 O O . ALA A 1 207 ? 12.779 5.754 -31.141 1.00 89.75 207 ALA A O 1
ATOM 1616 N N . ILE A 1 208 ? 13.597 4.650 -29.357 1.00 90.06 208 ILE A N 1
ATOM 1617 C CA . ILE A 1 208 ? 12.300 4.138 -28.897 1.00 90.06 208 ILE A CA 1
ATOM 1618 C C . ILE A 1 208 ? 11.422 5.293 -28.407 1.00 90.06 208 ILE A C 1
ATOM 1620 O O . ILE A 1 208 ? 10.269 5.396 -28.830 1.00 90.06 208 ILE A O 1
ATOM 1624 N N . ALA A 1 209 ? 11.956 6.182 -27.564 1.00 86.94 209 ALA A N 1
ATOM 1625 C CA . ALA A 1 209 ? 11.219 7.308 -26.994 1.00 86.94 209 ALA A CA 1
ATOM 1626 C C . ALA A 1 209 ? 10.671 8.242 -28.081 1.00 86.94 209 ALA A C 1
ATOM 1628 O O . ALA A 1 209 ? 9.491 8.589 -28.054 1.00 86.94 209 ALA A O 1
ATOM 1629 N N . LYS A 1 210 ? 11.481 8.573 -29.096 1.00 85.06 210 LYS A N 1
ATOM 1630 C CA . LYS A 1 210 ? 11.064 9.402 -30.241 1.00 85.06 210 LYS A CA 1
ATOM 1631 C C . LYS A 1 210 ? 9.923 8.780 -31.035 1.00 85.06 210 LYS A C 1
ATOM 1633 O O . LYS A 1 210 ? 9.044 9.497 -31.522 1.00 85.06 210 LYS A O 1
ATOM 1638 N N . ARG A 1 211 ? 9.924 7.451 -31.181 1.00 84.50 211 ARG A N 1
ATOM 1639 C CA . ARG A 1 211 ? 8.886 6.747 -31.936 1.00 84.50 211 ARG A CA 1
ATOM 1640 C C . ARG A 1 211 ? 7.629 6.493 -31.110 1.00 84.50 211 ARG A C 1
ATOM 1642 O O . ARG A 1 211 ? 6.553 6.482 -31.689 1.00 84.50 211 ARG A O 1
ATOM 1649 N N . ASN A 1 212 ? 7.735 6.389 -29.788 1.00 84.50 212 ASN A N 1
ATOM 1650 C CA . ASN A 1 212 ? 6.614 6.145 -28.881 1.00 84.50 212 ASN A CA 1
ATOM 1651 C C . ASN A 1 212 ? 5.857 7.430 -28.484 1.00 84.50 212 ASN A C 1
ATOM 1653 O O . ASN A 1 212 ? 5.581 7.666 -27.308 1.00 84.50 212 ASN A O 1
ATOM 1657 N N . THR A 1 213 ? 5.522 8.282 -29.454 1.00 81.62 213 THR A N 1
ATOM 1658 C CA . THR A 1 213 ? 4.858 9.569 -29.201 1.00 81.62 213 THR A CA 1
ATOM 1659 C C . THR A 1 213 ? 3.470 9.637 -29.836 1.00 81.62 213 THR A C 1
ATOM 1661 O O . THR A 1 213 ? 3.183 9.038 -30.873 1.00 81.62 213 THR A O 1
ATOM 1664 N N . ARG A 1 214 ? 2.564 10.380 -29.197 1.00 81.12 214 ARG A N 1
ATOM 1665 C CA . ARG A 1 214 ? 1.272 10.774 -29.766 1.00 81.12 214 ARG A CA 1
ATOM 1666 C C . ARG A 1 214 ? 1.139 12.273 -29.583 1.00 81.12 214 ARG A C 1
ATOM 1668 O O . ARG A 1 214 ? 1.095 12.740 -28.451 1.00 81.12 214 ARG A O 1
ATOM 1675 N N . TYR A 1 215 ? 1.072 13.012 -30.679 1.00 80.81 215 TYR A N 1
ATOM 1676 C CA . TYR A 1 215 ? 0.926 14.462 -30.641 1.00 80.81 215 TYR A CA 1
ATOM 1677 C C . TYR A 1 215 ? -0.019 14.942 -31.741 1.00 80.81 215 TYR A C 1
ATOM 1679 O O . TYR A 1 215 ? -0.183 14.307 -32.789 1.00 80.81 215 TYR A O 1
ATOM 1687 N N . THR A 1 216 ? -0.679 16.060 -31.460 1.00 82.31 216 THR A N 1
ATOM 1688 C CA . THR A 1 216 ? -1.577 16.742 -32.389 1.00 82.31 216 THR A CA 1
ATOM 1689 C C . THR A 1 216 ? -0.757 17.712 -33.226 1.00 82.31 216 THR A C 1
ATOM 1691 O O . THR A 1 216 ? -0.002 18.509 -32.678 1.00 82.31 216 THR A O 1
ATOM 1694 N N . VAL A 1 217 ? -0.898 17.641 -34.548 1.00 82.31 217 VAL A N 1
ATOM 1695 C CA . VAL A 1 217 ? -0.154 18.502 -35.488 1.00 82.31 217 VAL A CA 1
ATOM 1696 C C . VAL A 1 217 ? -0.888 19.827 -35.721 1.00 82.31 217 VAL A C 1
ATOM 1698 O O . VAL A 1 217 ? -0.269 20.828 -36.063 1.00 82.31 217 VAL A O 1
ATOM 1701 N N . GLY A 1 218 ? -2.205 19.844 -35.504 1.00 77.44 218 GLY A N 1
ATOM 1702 C CA . GLY A 1 218 ? -3.064 21.015 -35.656 1.00 77.44 218 GLY A CA 1
ATOM 1703 C C . GLY A 1 218 ? -4.415 20.644 -36.260 1.00 77.44 218 GLY A C 1
ATOM 1704 O O . GLY A 1 218 ? -4.787 19.470 -36.315 1.00 77.44 218 GLY A O 1
ATOM 1705 N N . GLN A 1 219 ? -5.153 21.648 -36.724 1.00 77.56 219 GLN A N 1
ATOM 1706 C CA . GLN A 1 219 ? -6.432 21.478 -37.410 1.00 77.56 219 GLN A CA 1
ATOM 1707 C C . GLN A 1 219 ? -6.286 21.818 -38.888 1.00 77.56 219 GLN A C 1
ATOM 1709 O O . GLN A 1 219 ? -5.688 22.832 -39.247 1.00 77.56 219 GLN A O 1
ATOM 1714 N N . ASN A 1 220 ? -6.883 21.000 -39.748 1.00 76.62 220 ASN A N 1
ATOM 1715 C CA . ASN A 1 220 ? -7.102 21.370 -41.136 1.00 76.62 220 ASN A CA 1
ATOM 1716 C C . ASN A 1 220 ? -8.412 22.163 -41.222 1.00 76.62 220 ASN A C 1
ATOM 1718 O O . ASN A 1 220 ? -9.493 21.595 -41.054 1.00 76.62 220 ASN A O 1
ATOM 1722 N N . HIS A 1 221 ? -8.297 23.473 -41.437 1.00 60.00 221 HIS A N 1
ATOM 1723 C CA . HIS A 1 221 ? -9.436 24.364 -41.630 1.00 60.00 221 HIS A CA 1
ATOM 1724 C C . HIS A 1 221 ? -9.923 24.260 -43.083 1.00 60.00 221 HIS A C 1
ATOM 1726 O O . HIS A 1 221 ? -9.444 24.981 -43.960 1.00 60.00 221 HIS A O 1
ATOM 1732 N N . SER A 1 222 ? -10.882 23.370 -43.348 1.00 70.50 222 SER A N 1
ATOM 1733 C CA . SER A 1 222 ? -11.666 23.417 -44.586 1.00 70.50 222 SER A CA 1
ATOM 1734 C C . SER A 1 222 ? -12.945 24.226 -44.358 1.00 70.50 222 SER A C 1
ATOM 1736 O O . SER A 1 222 ? -13.508 24.213 -43.268 1.00 70.50 222 SER A O 1
ATOM 1738 N N . ARG A 1 223 ? -13.439 24.920 -45.394 1.00 67.56 223 ARG A N 1
ATOM 1739 C CA . ARG A 1 223 ? -14.640 25.784 -45.324 1.00 67.56 223 ARG A CA 1
ATOM 1740 C C . ARG A 1 223 ? -15.916 25.067 -44.860 1.00 67.56 223 ARG A C 1
ATOM 1742 O O . ARG A 1 223 ? -16.862 25.745 -44.477 1.00 67.56 223 ARG A O 1
ATOM 1749 N N . THR A 1 224 ? -15.961 23.740 -44.938 1.00 74.00 224 THR A N 1
ATOM 1750 C CA . THR A 1 224 ? -17.140 22.927 -44.600 1.00 74.00 224 THR A CA 1
ATOM 1751 C C . THR A 1 224 ? -16.897 21.893 -43.504 1.00 74.00 224 THR A C 1
ATOM 1753 O O . THR A 1 224 ? -17.877 21.401 -42.969 1.00 74.00 224 THR A O 1
ATOM 1756 N N . ASP A 1 225 ? -15.643 21.584 -43.154 1.00 68.12 225 ASP A N 1
ATOM 1757 C CA . ASP A 1 225 ? -15.296 20.591 -42.130 1.00 68.12 225 ASP A CA 1
ATOM 1758 C C . ASP A 1 225 ? -13.982 20.973 -41.436 1.00 68.12 225 ASP A C 1
ATOM 1760 O O . ASP A 1 225 ? -12.947 21.144 -42.086 1.00 68.12 225 ASP A O 1
ATOM 1764 N N . GLU A 1 226 ? -13.995 21.025 -40.108 1.00 73.94 226 GLU A N 1
ATOM 1765 C CA . GLU A 1 226 ? -12.789 21.175 -39.299 1.00 73.94 226 GLU A CA 1
ATOM 1766 C C . GLU A 1 226 ? -12.342 19.797 -38.799 1.00 73.94 226 GLU A C 1
ATOM 1768 O O . GLU A 1 226 ? -13.088 19.090 -38.119 1.00 73.94 226 GLU A O 1
ATOM 1773 N N . LYS A 1 227 ? -11.123 19.379 -39.161 1.00 78.38 227 LYS A N 1
ATOM 1774 C CA . LYS A 1 227 ? -10.575 18.079 -38.742 1.00 78.38 227 LYS A CA 1
ATOM 1775 C C . LYS A 1 227 ? -9.259 18.261 -38.010 1.00 78.38 227 LYS A C 1
ATOM 1777 O O . LYS A 1 227 ? -8.330 18.879 -38.527 1.00 78.38 227 LYS A O 1
ATOM 1782 N N . ILE A 1 228 ? -9.164 17.672 -36.822 1.00 79.38 228 ILE A N 1
ATOM 1783 C CA . ILE A 1 228 ? -7.927 17.621 -36.040 1.00 79.38 228 ILE A CA 1
ATOM 1784 C C . ILE A 1 228 ? -7.031 16.521 -36.621 1.00 79.38 228 ILE A C 1
ATOM 1786 O O . ILE A 1 228 ? -7.453 15.373 -36.755 1.00 79.38 228 ILE A O 1
ATOM 1790 N N . ILE A 1 229 ? -5.787 16.866 -36.951 1.00 80.25 229 ILE A N 1
ATOM 1791 C CA . ILE A 1 229 ? -4.776 15.916 -37.419 1.00 80.25 229 ILE A CA 1
ATOM 1792 C C . ILE A 1 229 ? -3.959 15.445 -36.216 1.00 80.25 229 ILE A C 1
ATOM 1794 O O . ILE A 1 229 ? -3.279 16.236 -35.556 1.00 80.25 229 ILE A O 1
ATOM 1798 N N . VAL A 1 230 ? -3.999 14.139 -35.951 1.00 82.00 230 VAL A N 1
ATOM 1799 C CA . VAL A 1 230 ? -3.273 13.498 -34.848 1.00 82.00 230 VAL A CA 1
ATOM 1800 C C . VAL A 1 230 ? -2.349 12.421 -35.398 1.00 82.00 230 VAL A C 1
ATOM 1802 O O . VAL A 1 230 ? -2.779 11.565 -36.169 1.00 82.00 230 VAL A O 1
ATOM 1805 N N . VAL A 1 231 ? -1.088 12.432 -34.966 1.00 79.12 231 VAL A N 1
ATOM 1806 C CA . VAL A 1 231 ? -0.133 11.364 -35.274 1.00 79.12 231 VAL A CA 1
ATOM 1807 C C . VAL A 1 231 ? -0.251 10.274 -34.213 1.00 79.12 231 VAL A C 1
ATOM 1809 O O . VAL A 1 231 ? -0.076 10.522 -33.019 1.00 79.12 231 VAL A O 1
ATOM 1812 N N . LEU A 1 232 ? -0.548 9.054 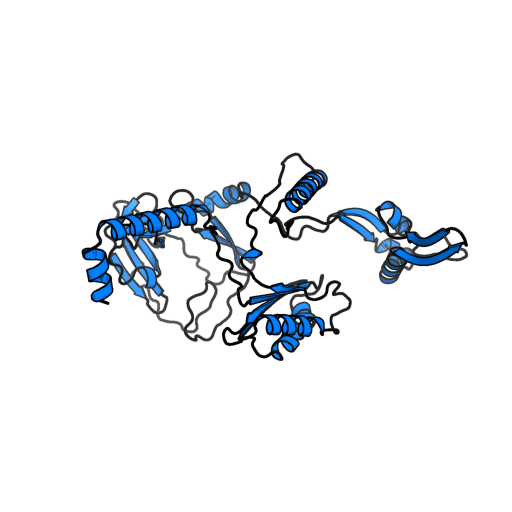-34.658 1.00 76.44 232 LEU A N 1
ATOM 1813 C CA . LEU A 1 232 ? -0.661 7.864 -33.817 1.00 76.44 232 LEU A CA 1
ATOM 1814 C C . LEU A 1 232 ? 0.610 7.014 -33.963 1.00 76.44 232 LEU A C 1
ATOM 1816 O O . LEU A 1 232 ? 0.616 6.049 -34.720 1.00 76.44 232 LEU A O 1
ATOM 1820 N N . ALA A 1 233 ? 1.697 7.388 -33.279 1.00 74.06 233 ALA A N 1
ATOM 1821 C CA . ALA A 1 233 ? 2.953 6.624 -33.313 1.00 74.06 233 ALA A CA 1
ATOM 1822 C C . ALA A 1 233 ? 3.212 5.789 -32.041 1.00 74.06 233 ALA A C 1
ATOM 1824 O O . ALA A 1 233 ? 4.156 5.005 -32.011 1.00 74.06 233 ALA A O 1
ATOM 1825 N N . LYS A 1 234 ? 2.352 5.889 -31.016 1.00 78.94 234 LYS A N 1
ATOM 1826 C CA . LYS A 1 234 ? 2.441 5.075 -29.793 1.00 78.94 234 LYS A CA 1
ATOM 1827 C C . LYS A 1 234 ? 2.310 3.577 -30.108 1.00 78.94 234 LYS A C 1
ATOM 1829 O O . LYS A 1 234 ? 1.415 3.177 -30.853 1.00 78.94 234 LYS A O 1
ATOM 1834 N N . PHE A 1 235 ? 3.173 2.756 -29.514 1.00 81.38 235 PHE A N 1
ATOM 1835 C CA . PHE A 1 235 ? 3.146 1.307 -29.714 1.00 81.38 235 PHE A CA 1
ATOM 1836 C C . PHE A 1 235 ? 2.000 0.652 -28.941 1.00 81.38 235 PHE A C 1
ATOM 1838 O O . PHE A 1 235 ? 1.838 0.893 -27.747 1.00 81.38 235 PHE A O 1
ATOM 1845 N N . ASN A 1 236 ? 1.247 -0.220 -29.616 1.00 74.62 236 ASN A N 1
ATOM 1846 C CA . ASN A 1 236 ? 0.182 -1.025 -29.001 1.00 74.62 236 ASN A CA 1
ATOM 1847 C C . ASN A 1 236 ? 0.525 -2.523 -28.945 1.00 74.62 236 ASN A C 1
ATOM 1849 O O . ASN A 1 236 ? -0.147 -3.282 -28.255 1.00 74.62 236 ASN A O 1
ATOM 1853 N N . GLN A 1 237 ? 1.541 -2.954 -29.696 1.00 81.88 237 GLN A N 1
ATOM 1854 C CA . GLN A 1 237 ? 1.923 -4.353 -29.878 1.00 81.88 237 GLN A CA 1
ATOM 1855 C C . GLN A 1 237 ? 3.449 -4.486 -29.851 1.00 81.88 237 GLN A C 1
ATOM 1857 O O . GLN A 1 237 ? 4.159 -3.581 -30.303 1.00 81.88 237 GLN A O 1
ATOM 1862 N N . ALA A 1 238 ? 3.945 -5.610 -29.332 1.00 82.44 238 ALA A N 1
ATOM 1863 C CA . ALA A 1 238 ? 5.375 -5.888 -29.192 1.00 82.44 238 ALA A CA 1
ATOM 1864 C C . ALA A 1 238 ? 6.087 -5.919 -30.555 1.00 82.44 238 ALA A C 1
ATOM 1866 O O . ALA A 1 238 ? 7.186 -5.391 -30.711 1.00 82.44 238 ALA A O 1
ATOM 1867 N N . GLU A 1 239 ? 5.418 -6.443 -31.578 1.00 83.38 239 GLU A N 1
ATOM 1868 C CA . GLU A 1 239 ? 5.921 -6.552 -32.946 1.00 83.38 239 GLU A CA 1
ATOM 1869 C C . GLU A 1 239 ? 6.236 -5.171 -33.533 1.00 83.38 239 GLU A C 1
ATOM 1871 O O . GLU A 1 239 ? 7.271 -4.977 -34.169 1.00 83.38 239 GLU A O 1
ATOM 1876 N N . SER A 1 240 ? 5.383 -4.181 -33.244 1.00 84.81 240 SER A N 1
ATOM 1877 C CA . SER A 1 240 ? 5.561 -2.804 -33.719 1.00 84.81 240 SER A CA 1
ATOM 1878 C C . SER A 1 240 ? 6.800 -2.133 -33.118 1.00 84.81 240 SER A C 1
ATOM 1880 O O . SER A 1 240 ? 7.413 -1.281 -33.760 1.00 84.81 240 SER A O 1
ATOM 1882 N N . VAL A 1 241 ? 7.189 -2.528 -31.902 1.00 87.62 241 VAL A N 1
ATOM 1883 C CA . VAL A 1 241 ? 8.407 -2.042 -31.237 1.00 87.62 241 VAL A CA 1
ATOM 1884 C C . VAL A 1 241 ? 9.656 -2.603 -31.928 1.00 87.62 241 VAL A C 1
ATOM 1886 O O . VAL A 1 241 ? 10.661 -1.908 -32.056 1.00 87.62 241 VAL A O 1
ATOM 1889 N N . GLY A 1 242 ? 9.592 -3.827 -32.459 1.00 88.12 242 GLY A N 1
ATOM 1890 C CA . GLY A 1 242 ? 10.719 -4.458 -33.154 1.00 88.12 242 GLY A CA 1
ATOM 1891 C C . GLY A 1 242 ? 11.140 -3.789 -34.453 1.00 88.12 242 GLY A C 1
ATOM 1892 O O . GLY A 1 242 ? 12.305 -3.890 -34.840 1.00 88.12 242 GLY A O 1
ATOM 1893 N N . ASP A 1 243 ? 10.233 -3.059 -35.095 1.00 89.50 243 ASP A N 1
ATOM 1894 C CA . ASP A 1 243 ? 10.514 -2.328 -36.328 1.00 89.50 243 ASP A CA 1
ATOM 1895 C C . ASP A 1 243 ? 11.061 -0.910 -36.104 1.00 89.50 243 ASP A C 1
ATOM 1897 O O . ASP A 1 243 ? 11.305 -0.188 -37.075 1.00 89.50 243 ASP A O 1
ATOM 1901 N N . VAL A 1 244 ? 11.311 -0.510 -34.851 1.00 90.62 244 VAL A N 1
ATOM 1902 C CA . VAL A 1 244 ? 12.008 0.746 -34.545 1.00 90.62 244 VAL A CA 1
ATOM 1903 C C . VAL A 1 244 ? 13.375 0.743 -35.220 1.00 90.62 244 VAL A C 1
ATOM 1905 O O . VAL A 1 244 ? 14.194 -0.146 -34.997 1.00 90.62 244 VAL A O 1
ATOM 1908 N N . ILE A 1 245 ? 13.628 1.766 -36.032 1.00 91.00 245 ILE A N 1
ATOM 1909 C CA . ILE A 1 245 ? 14.923 1.978 -36.672 1.00 91.00 245 ILE A CA 1
ATOM 1910 C C . ILE A 1 245 ? 15.857 2.620 -35.648 1.00 91.00 245 ILE A C 1
ATOM 1912 O O . ILE A 1 245 ? 15.604 3.731 -35.190 1.00 91.00 245 ILE A O 1
ATOM 1916 N N . ILE A 1 246 ? 16.939 1.922 -35.311 1.00 90.56 246 ILE A N 1
ATOM 1917 C CA . ILE A 1 246 ? 17.950 2.397 -34.359 1.00 90.56 246 ILE A CA 1
ATOM 1918 C C . ILE A 1 246 ? 19.080 3.113 -35.093 1.00 90.56 246 ILE A C 1
ATOM 1920 O O . ILE A 1 246 ? 19.596 4.129 -34.633 1.00 90.56 246 ILE A O 1
ATOM 1924 N N . LYS A 1 247 ? 19.456 2.602 -36.269 1.00 86.94 247 LYS A N 1
ATOM 1925 C CA . LYS A 1 247 ? 20.507 3.182 -37.102 1.00 86.94 247 LYS A CA 1
ATOM 1926 C C . LYS A 1 247 ? 20.126 3.087 -38.564 1.00 86.94 247 LYS A C 1
ATOM 1928 O O . LYS A 1 247 ? 19.781 2.015 -39.054 1.00 86.94 247 LYS A O 1
ATOM 1933 N N . SER A 1 248 ? 20.251 4.209 -39.260 1.00 85.12 248 SER A N 1
ATOM 1934 C CA . SER A 1 248 ? 20.123 4.284 -40.710 1.00 85.12 248 SER A CA 1
ATOM 1935 C C . SER A 1 248 ? 21.337 5.019 -41.261 1.00 85.12 248 SER A C 1
ATOM 1937 O O . SER A 1 248 ? 21.602 6.155 -40.875 1.00 85.12 248 SER A O 1
ATOM 1939 N N . THR A 1 249 ? 22.093 4.365 -42.137 1.00 80.25 249 THR A N 1
ATOM 1940 C CA . THR A 1 249 ? 23.249 4.945 -42.841 1.00 80.25 249 THR A CA 1
ATOM 1941 C C . THR A 1 249 ? 22.947 5.033 -44.330 1.00 80.25 249 THR A C 1
ATOM 1943 O O . THR A 1 249 ? 22.226 4.185 -44.841 1.00 80.25 249 THR A O 1
ATOM 1946 N N . PHE A 1 250 ? 23.509 6.023 -45.029 1.00 74.81 250 PHE A N 1
ATOM 1947 C CA . PHE A 1 250 ? 23.211 6.272 -46.450 1.00 74.81 250 PHE A CA 1
ATOM 1948 C C . PHE A 1 250 ? 23.559 5.091 -47.378 1.00 74.81 250 PHE A C 1
ATOM 1950 O O . PHE A 1 250 ? 22.853 4.862 -48.352 1.00 74.81 250 PHE A O 1
ATOM 1957 N N . GLU A 1 251 ? 24.604 4.322 -47.055 1.00 74.50 251 GLU A N 1
ATOM 1958 C CA . GLU A 1 251 ? 25.097 3.194 -47.871 1.00 74.50 251 GLU A CA 1
ATOM 1959 C C . GLU A 1 251 ? 25.095 1.843 -47.129 1.00 74.50 251 GLU A C 1
ATOM 1961 O O . GLU A 1 251 ? 25.552 0.834 -47.658 1.00 74.50 251 GLU A O 1
ATOM 1966 N N . GLY A 1 252 ? 24.605 1.806 -45.886 1.00 69.62 252 GLY A N 1
ATOM 1967 C CA . GLY A 1 252 ? 24.672 0.620 -45.023 1.00 69.62 252 GLY A CA 1
ATOM 1968 C C . GLY A 1 252 ? 23.297 0.073 -44.636 1.00 69.62 252 GLY A C 1
ATOM 1969 O O . GLY A 1 252 ? 22.300 0.791 -44.740 1.00 69.62 252 GLY A O 1
ATOM 1970 N N . PRO A 1 253 ? 23.227 -1.184 -44.162 1.00 79.62 253 PRO A N 1
ATOM 1971 C CA . PRO A 1 253 ? 21.969 -1.813 -43.783 1.00 79.62 253 PRO A CA 1
ATOM 1972 C C . PRO A 1 253 ? 21.296 -1.057 -42.631 1.00 79.62 253 PRO A C 1
ATOM 1974 O O . PRO A 1 253 ? 21.943 -0.646 -41.665 1.00 79.62 253 PRO A O 1
ATOM 1977 N N . VAL A 1 254 ? 19.978 -0.888 -42.738 1.00 89.81 254 VAL A N 1
ATOM 1978 C CA . VAL A 1 254 ? 19.149 -0.325 -41.667 1.00 89.81 254 VAL A CA 1
ATOM 1979 C C . VAL A 1 254 ? 19.121 -1.317 -40.510 1.00 89.81 254 VAL A C 1
ATOM 1981 O O . VAL A 1 254 ? 18.695 -2.453 -40.697 1.00 89.81 254 VAL A O 1
ATOM 1984 N N . VAL A 1 255 ? 19.541 -0.878 -39.324 1.00 90.62 255 VAL A N 1
ATOM 1985 C CA . VAL A 1 255 ? 19.500 -1.695 -38.106 1.00 90.62 255 VAL A CA 1
ATOM 1986 C C . VAL A 1 255 ? 18.221 -1.371 -37.351 1.00 90.62 255 VAL A C 1
ATOM 1988 O O . VAL A 1 255 ? 18.006 -0.228 -36.924 1.00 90.62 255 VAL A O 1
ATOM 1991 N N . ARG A 1 256 ? 17.372 -2.380 -37.188 1.00 93.00 256 ARG A N 1
ATOM 1992 C CA . ARG A 1 256 ? 16.135 -2.315 -36.413 1.00 93.00 256 ARG A CA 1
ATOM 1993 C C . ARG A 1 256 ? 16.345 -2.878 -35.016 1.00 93.00 256 ARG A C 1
ATOM 1995 O O . ARG A 1 256 ? 17.280 -3.633 -34.762 1.00 93.00 256 ARG A O 1
ATOM 2002 N N . LEU A 1 257 ? 15.435 -2.550 -34.106 1.00 92.44 257 LEU A N 1
ATOM 2003 C CA . LEU A 1 257 ? 15.505 -3.034 -32.734 1.00 92.44 257 LEU A CA 1
ATOM 2004 C C . LEU A 1 257 ? 15.454 -4.566 -32.660 1.00 92.44 257 LEU A C 1
ATOM 2006 O O . LEU A 1 257 ? 16.225 -5.157 -31.910 1.00 92.44 257 LEU A O 1
ATOM 2010 N N . LYS A 1 258 ? 14.629 -5.217 -33.490 1.00 93.31 258 LYS A N 1
ATOM 2011 C CA . LYS A 1 258 ? 14.562 -6.687 -33.568 1.00 93.31 258 LYS A CA 1
ATOM 2012 C C . LYS A 1 258 ? 15.871 -7.357 -33.994 1.00 93.31 258 LYS A C 1
ATOM 2014 O O . LYS A 1 258 ? 16.077 -8.533 -33.707 1.00 93.31 258 LYS A O 1
ATOM 2019 N N . ASP A 1 259 ? 16.764 -6.627 -34.662 1.00 91.75 259 ASP A N 1
ATOM 2020 C CA . ASP A 1 259 ? 18.051 -7.181 -35.083 1.00 91.75 259 ASP A CA 1
ATOM 2021 C C . ASP A 1 259 ? 18.981 -7.347 -33.873 1.00 91.75 259 ASP A C 1
ATOM 2023 O O . ASP A 1 259 ? 19.770 -8.292 -33.827 1.00 91.75 259 ASP A O 1
ATOM 2027 N N . ILE A 1 260 ? 18.834 -6.483 -32.858 1.00 92.75 260 ILE A N 1
ATOM 2028 C CA . ILE A 1 260 ? 19.731 -6.352 -31.698 1.00 92.75 260 ILE A CA 1
ATOM 2029 C C . ILE A 1 260 ? 19.090 -6.705 -30.343 1.00 92.75 260 ILE A C 1
ATOM 2031 O O . ILE A 1 260 ? 19.806 -6.811 -29.347 1.00 92.75 260 ILE A O 1
ATOM 2035 N N . ALA A 1 261 ? 17.773 -6.915 -30.288 1.00 93.75 261 ALA A N 1
ATOM 2036 C CA . ALA A 1 261 ? 17.032 -7.221 -29.067 1.00 93.75 261 ALA A CA 1
ATOM 2037 C C . ALA A 1 261 ? 15.930 -8.267 -29.296 1.00 93.75 261 ALA A C 1
ATOM 2039 O O . ALA A 1 261 ? 15.325 -8.331 -30.366 1.00 93.75 261 ALA A O 1
ATOM 2040 N N . GLN A 1 262 ? 15.648 -9.057 -28.261 1.00 92.88 262 GLN A N 1
ATOM 2041 C CA . GLN A 1 262 ? 14.462 -9.906 -28.171 1.00 92.88 262 GLN A CA 1
ATOM 2042 C C . GLN A 1 262 ? 13.335 -9.109 -27.518 1.00 92.88 262 GLN A C 1
ATOM 2044 O O . GLN A 1 262 ? 13.552 -8.438 -26.508 1.00 92.88 262 GLN A O 1
ATOM 2049 N N . ILE A 1 263 ? 12.146 -9.148 -28.114 1.00 92.19 263 ILE A N 1
ATOM 2050 C CA . ILE A 1 263 ? 11.018 -8.309 -27.709 1.00 92.19 263 ILE A CA 1
ATOM 2051 C C . ILE A 1 263 ? 9.843 -9.220 -27.410 1.00 92.19 263 ILE A C 1
ATOM 2053 O O . ILE A 1 263 ? 9.396 -9.965 -28.279 1.00 92.19 263 ILE A O 1
ATOM 2057 N N . GLU A 1 264 ? 9.359 -9.158 -26.178 1.00 89.31 264 GLU A N 1
ATOM 2058 C CA . GLU A 1 264 ? 8.296 -10.025 -25.682 1.00 89.31 264 GLU A CA 1
ATOM 2059 C C . GLU A 1 264 ? 7.218 -9.177 -25.013 1.00 89.31 264 GLU A C 1
ATOM 2061 O O . GLU A 1 264 ? 7.512 -8.192 -24.336 1.00 89.31 264 GLU A O 1
ATOM 2066 N N . SER A 1 265 ? 5.951 -9.554 -25.189 1.00 87.50 265 SER A N 1
ATOM 2067 C CA . SER A 1 265 ? 4.890 -9.017 -24.340 1.00 87.50 265 SER A CA 1
ATOM 2068 C C . SER A 1 265 ? 4.841 -9.846 -23.063 1.00 87.50 265 SER A C 1
ATOM 2070 O O . SER A 1 265 ? 4.660 -11.061 -23.119 1.00 87.50 265 SER A O 1
ATOM 2072 N N . GLY A 1 266 ? 4.987 -9.181 -21.925 1.00 86.88 266 GLY A N 1
ATOM 2073 C CA . GLY A 1 266 ? 4.933 -9.794 -20.607 1.00 86.88 266 GLY A CA 1
ATOM 2074 C C . GLY A 1 266 ? 4.075 -8.978 -19.649 1.00 86.88 266 GLY A C 1
ATOM 2075 O O . GLY A 1 266 ? 3.302 -8.104 -20.055 1.00 86.88 266 GLY A O 1
ATOM 2076 N N . ASN A 1 267 ? 4.233 -9.272 -18.366 1.00 87.19 267 ASN A N 1
ATOM 2077 C CA . ASN A 1 267 ? 3.728 -8.431 -17.293 1.00 87.19 267 ASN A CA 1
ATOM 2078 C C . ASN A 1 267 ? 4.912 -7.905 -16.490 1.00 87.19 267 ASN A C 1
ATOM 2080 O O . ASN A 1 267 ? 5.971 -8.536 -16.485 1.00 87.19 267 ASN A O 1
ATOM 2084 N N . VAL A 1 268 ? 4.698 -6.783 -15.807 1.00 84.44 268 VAL A N 1
ATOM 2085 C CA . VAL A 1 268 ? 5.657 -6.241 -14.845 1.00 84.44 268 VAL A CA 1
ATOM 2086 C C . VAL A 1 268 ? 6.054 -7.331 -13.853 1.00 84.44 268 VAL A C 1
ATOM 2088 O O . VAL A 1 268 ? 5.226 -8.150 -13.445 1.00 84.44 268 VAL A O 1
ATOM 2091 N N . GLU A 1 269 ? 7.331 -7.335 -13.479 1.00 81.69 269 GLU A N 1
ATOM 2092 C CA . GLU A 1 269 ? 7.882 -8.250 -12.486 1.00 81.69 269 GLU A CA 1
ATOM 2093 C C . GLU A 1 269 ? 7.042 -8.269 -11.196 1.00 81.69 269 GLU A C 1
ATOM 2095 O O . GLU A 1 269 ? 6.683 -7.229 -10.632 1.00 81.69 269 GLU A O 1
ATOM 2100 N N . GLU A 1 270 ? 6.741 -9.473 -10.705 1.00 78.94 270 GLU A N 1
ATOM 2101 C CA . GLU A 1 270 ? 5.972 -9.659 -9.479 1.00 78.94 270 GLU A CA 1
ATOM 2102 C C . GLU A 1 270 ? 6.820 -9.288 -8.252 1.00 78.94 270 GLU A C 1
ATOM 2104 O O . GLU A 1 270 ? 7.592 -10.088 -7.729 1.00 78.94 270 GLU A O 1
ATOM 2109 N N . LYS A 1 271 ? 6.643 -8.060 -7.753 1.00 70.56 271 LYS A N 1
ATOM 2110 C CA . LYS A 1 271 ? 7.316 -7.575 -6.530 1.00 70.56 271 LYS A CA 1
ATOM 2111 C C . LYS A 1 271 ? 6.563 -7.895 -5.237 1.00 70.56 271 LYS A C 1
ATOM 2113 O O . LYS A 1 271 ? 7.082 -7.680 -4.144 1.00 70.56 271 LYS A O 1
ATOM 2118 N N . SER A 1 272 ? 5.318 -8.361 -5.332 1.00 68.38 272 SER A N 1
ATOM 2119 C CA . SER A 1 272 ? 4.478 -8.670 -4.175 1.00 68.38 272 SER A CA 1
ATOM 2120 C C . SER A 1 272 ? 3.585 -9.865 -4.462 1.00 68.38 272 SER A C 1
ATOM 2122 O O . SER A 1 272 ? 2.872 -9.873 -5.458 1.00 68.38 272 SER A O 1
ATOM 2124 N N . ILE A 1 273 ? 3.602 -10.844 -3.555 1.00 69.44 273 ILE A N 1
ATOM 2125 C CA . ILE A 1 273 ? 2.820 -12.075 -3.677 1.00 69.44 273 ILE A CA 1
ATOM 2126 C C . ILE A 1 273 ? 1.696 -12.049 -2.644 1.00 69.44 273 ILE A C 1
ATOM 2128 O O . ILE A 1 273 ? 1.949 -12.044 -1.433 1.00 69.44 273 ILE A O 1
ATOM 2132 N N . ILE A 1 274 ? 0.452 -12.122 -3.111 1.00 69.88 274 ILE A N 1
ATOM 2133 C CA . ILE A 1 274 ? -0.727 -12.226 -2.246 1.00 69.88 274 ILE A CA 1
ATOM 2134 C C . ILE A 1 274 ? -1.081 -13.696 -2.077 1.00 69.88 274 ILE A C 1
ATOM 2136 O O . ILE A 1 274 ? -1.316 -14.422 -3.039 1.00 69.88 274 ILE A O 1
ATOM 2140 N N . ARG A 1 275 ? -1.131 -14.155 -0.826 1.00 71.12 275 ARG A N 1
ATOM 2141 C CA . ARG A 1 275 ? -1.489 -15.537 -0.496 1.00 71.12 275 ARG A CA 1
ATOM 2142 C C . ARG A 1 275 ? -2.765 -15.562 0.323 1.00 71.12 275 ARG A C 1
ATOM 2144 O O . ARG A 1 275 ? -2.839 -14.963 1.392 1.00 71.12 275 ARG A O 1
ATOM 2151 N N . VAL A 1 276 ? -3.740 -16.328 -0.148 1.00 67.94 276 VAL A N 1
ATOM 2152 C CA . VAL A 1 276 ? -5.032 -16.504 0.517 1.00 67.94 276 VAL A CA 1
ATOM 2153 C C . VAL A 1 276 ? -5.065 -17.884 1.152 1.00 67.94 276 VAL A C 1
ATOM 2155 O O . VAL A 1 276 ? -4.735 -18.883 0.517 1.00 67.94 276 VAL A O 1
ATOM 2158 N N . ASN A 1 277 ? -5.446 -17.949 2.425 1.00 64.62 277 ASN A N 1
ATOM 2159 C CA . ASN A 1 277 ? -5.636 -19.192 3.179 1.00 64.62 277 ASN A CA 1
ATOM 2160 C C . ASN A 1 277 ? -4.416 -20.117 3.319 1.00 64.62 277 ASN A C 1
ATOM 2162 O O . ASN A 1 277 ? -4.598 -21.219 3.815 1.00 64.62 277 ASN A O 1
ATOM 2166 N N . GLY A 1 278 ? -3.206 -19.704 2.919 1.00 62.06 278 GLY A N 1
ATOM 2167 C CA . GLY A 1 278 ? -1.909 -20.209 3.400 1.00 62.06 278 GLY A CA 1
ATOM 2168 C C . GLY A 1 278 ? -1.691 -21.726 3.509 1.00 62.06 278 GLY A C 1
ATOM 2169 O O . GLY A 1 278 ? -0.752 -22.128 4.184 1.00 62.06 278 GLY A O 1
ATOM 2170 N N . LYS A 1 279 ? -2.507 -22.588 2.884 1.00 64.62 279 LYS A N 1
ATOM 2171 C CA . LYS A 1 279 ? -2.565 -24.026 3.220 1.00 64.62 279 LYS A CA 1
ATOM 2172 C C . LYS A 1 279 ? -1.217 -24.727 3.057 1.00 64.62 279 LYS A C 1
ATOM 2174 O O . LYS A 1 279 ? -0.835 -25.528 3.904 1.00 64.62 279 LYS A O 1
ATOM 2179 N N . LYS A 1 280 ? -0.475 -24.384 1.997 1.00 64.81 280 LYS A N 1
ATOM 2180 C CA . LYS A 1 280 ? 0.880 -24.905 1.746 1.00 64.81 280 LYS A CA 1
ATOM 2181 C C . LYS A 1 280 ? 1.885 -24.434 2.804 1.00 64.81 280 LYS A C 1
ATOM 2183 O O . LYS A 1 280 ? 2.700 -25.230 3.248 1.00 64.81 280 LYS A O 1
ATOM 2188 N N . MET A 1 281 ? 1.786 -23.178 3.243 1.00 65.69 281 MET A N 1
ATOM 2189 C CA . MET A 1 281 ? 2.641 -22.615 4.292 1.00 65.69 281 MET A CA 1
ATOM 2190 C C . MET A 1 281 ? 2.336 -23.251 5.652 1.00 65.69 281 MET A C 1
ATOM 2192 O O . MET A 1 281 ? 3.259 -23.672 6.333 1.00 65.69 281 MET A O 1
ATOM 2196 N N . TRP A 1 282 ? 1.062 -23.400 6.031 1.00 65.56 282 TRP A N 1
ATOM 2197 C CA . TRP A 1 282 ? 0.711 -24.086 7.281 1.00 65.56 282 TRP A CA 1
ATOM 2198 C C . TRP A 1 282 ? 1.218 -25.518 7.308 1.00 65.56 282 TRP A C 1
ATOM 2200 O O . TRP A 1 282 ? 1.812 -25.918 8.296 1.00 65.56 282 TRP A O 1
ATOM 2210 N N . LYS A 1 283 ? 1.062 -26.252 6.202 1.00 71.31 283 LYS A N 1
ATOM 2211 C CA . LYS A 1 283 ? 1.582 -27.616 6.100 1.00 71.31 283 LYS A CA 1
ATOM 2212 C C . LYS A 1 283 ? 3.109 -27.673 6.225 1.00 71.31 283 LYS A C 1
ATOM 2214 O O . LYS A 1 283 ? 3.616 -28.626 6.799 1.00 71.31 283 LYS A O 1
ATOM 2219 N N . ALA A 1 284 ? 3.824 -26.678 5.696 1.00 74.75 284 ALA A N 1
ATOM 2220 C CA . ALA A 1 284 ? 5.284 -26.622 5.764 1.00 74.75 284 ALA A CA 1
ATOM 2221 C C . ALA A 1 284 ? 5.815 -26.366 7.184 1.00 74.75 284 ALA A C 1
ATOM 2223 O O . ALA A 1 284 ? 6.873 -26.881 7.508 1.00 74.75 284 ALA A O 1
ATOM 2224 N N . PHE A 1 285 ? 5.075 -25.618 8.011 1.00 76.62 285 PHE A N 1
ATOM 2225 C CA . PHE A 1 285 ? 5.464 -25.266 9.386 1.00 76.62 285 PHE A CA 1
ATOM 2226 C C . PHE A 1 285 ? 4.665 -26.022 10.459 1.00 76.62 285 PHE A C 1
ATOM 2228 O O . PHE A 1 285 ? 4.567 -25.579 11.605 1.00 76.62 285 PHE A O 1
ATOM 2235 N N . GLU A 1 286 ? 4.005 -27.123 10.092 1.00 76.00 286 GLU A N 1
ATOM 2236 C CA . GLU A 1 286 ? 3.133 -27.862 11.010 1.00 76.00 286 GLU A CA 1
ATOM 2237 C C . GLU A 1 286 ? 3.948 -28.530 12.131 1.00 76.00 286 GLU A C 1
ATOM 2239 O O . GLU A 1 286 ? 3.510 -28.530 13.279 1.00 76.00 286 GLU A O 1
ATOM 2244 N N . ALA A 1 287 ? 5.163 -29.004 11.832 1.00 80.56 287 ALA A N 1
ATOM 2245 C CA . ALA A 1 287 ? 6.062 -29.595 12.824 1.00 80.56 287 ALA A CA 1
ATOM 2246 C C . ALA A 1 287 ? 6.519 -28.558 13.867 1.00 80.56 287 ALA A C 1
ATOM 2248 O O . ALA A 1 287 ? 6.396 -28.778 15.072 1.00 80.56 287 ALA A O 1
ATOM 2249 N N . GLU A 1 288 ? 6.969 -27.382 13.423 1.00 81.56 288 GLU A N 1
ATOM 2250 C CA . GLU A 1 288 ? 7.358 -26.280 14.309 1.00 81.56 288 GLU A CA 1
ATOM 2251 C C . GLU A 1 288 ? 6.156 -25.770 15.109 1.00 81.56 288 GLU A C 1
ATOM 2253 O O . GLU A 1 288 ? 6.288 -25.413 16.282 1.00 81.56 288 GLU A O 1
ATOM 2258 N N . ARG A 1 289 ? 4.960 -25.770 14.505 1.00 76.94 289 ARG A N 1
ATOM 2259 C CA . ARG A 1 289 ? 3.716 -25.434 15.202 1.00 76.94 289 ARG A CA 1
ATOM 2260 C C . ARG A 1 289 ? 3.463 -26.368 16.374 1.00 76.94 289 ARG A C 1
ATOM 2262 O O . ARG A 1 289 ? 3.103 -25.878 17.440 1.00 76.94 289 ARG A O 1
ATOM 2269 N N . GLU A 1 290 ? 3.590 -27.679 16.187 1.00 77.56 290 GLU A N 1
ATOM 2270 C CA . GLU A 1 290 ? 3.352 -28.656 17.255 1.00 77.56 290 GLU A CA 1
ATOM 2271 C C . GLU A 1 290 ? 4.304 -28.433 18.434 1.00 77.56 290 GLU A C 1
ATOM 2273 O O . GLU A 1 290 ? 3.841 -28.343 19.573 1.00 77.56 290 GLU A O 1
ATOM 2278 N N . ILE A 1 291 ? 5.593 -28.210 18.153 1.00 78.25 291 ILE A N 1
ATOM 2279 C CA . ILE A 1 291 ? 6.614 -27.897 19.167 1.00 78.25 291 ILE A CA 1
ATOM 2280 C C . ILE A 1 291 ? 6.271 -26.597 19.912 1.00 78.25 291 ILE A C 1
ATOM 2282 O O . ILE A 1 291 ? 6.275 -26.536 21.142 1.00 78.25 291 ILE A O 1
ATOM 2286 N N . LEU A 1 292 ? 5.914 -25.534 19.186 1.00 79.12 292 LEU A N 1
ATOM 2287 C CA . LEU A 1 292 ? 5.530 -24.263 19.804 1.00 79.12 292 LEU A CA 1
ATOM 2288 C C . LEU A 1 292 ? 4.241 -24.382 20.623 1.00 79.12 292 LEU A C 1
ATOM 2290 O O . LEU A 1 292 ? 4.059 -23.654 21.601 1.00 79.12 292 LEU A O 1
ATOM 2294 N N . GLN A 1 293 ? 3.316 -25.257 20.229 1.00 78.81 293 GLN A N 1
ATOM 2295 C CA . GLN A 1 293 ? 2.062 -25.463 20.943 1.00 78.81 293 GLN A CA 1
ATOM 2296 C C . GLN A 1 293 ? 2.247 -26.265 22.232 1.00 78.81 293 GLN A C 1
ATOM 2298 O O . GLN A 1 293 ? 1.599 -25.906 23.223 1.00 78.81 293 GLN A O 1
ATOM 2303 N N . SER A 1 294 ? 3.111 -27.288 22.233 1.00 82.31 294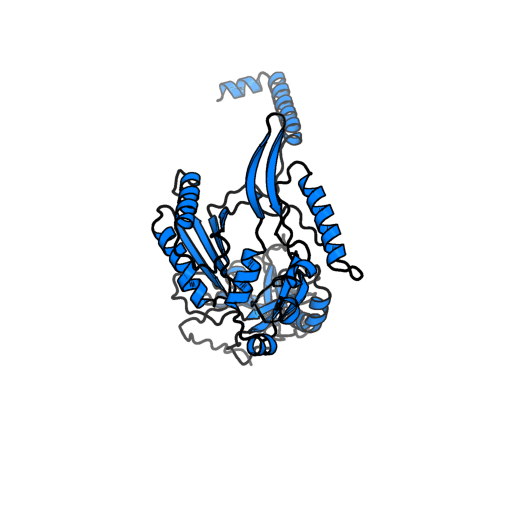 SER A N 1
ATOM 2304 C CA . SER A 1 294 ? 3.363 -28.138 23.405 1.00 82.31 294 SER A CA 1
ATOM 2305 C C . SER A 1 294 ? 3.943 -27.354 24.576 1.00 82.31 294 SER A C 1
ATOM 2307 O O . SER A 1 294 ? 3.547 -27.578 25.716 1.00 82.31 294 SER A O 1
ATOM 2309 N N . SER A 1 295 ? 4.800 -26.374 24.290 1.00 86.94 295 SER A N 1
ATOM 2310 C CA . SER A 1 295 ? 5.487 -25.582 25.315 1.00 86.94 295 SER A CA 1
ATOM 2311 C C . SER A 1 295 ? 4.808 -24.242 25.611 1.00 86.94 295 SER A C 1
ATOM 2313 O O . SER A 1 295 ? 5.410 -23.350 26.202 1.00 86.94 295 SER A O 1
ATOM 2315 N N . SER A 1 296 ? 3.550 -24.061 25.198 1.00 87.62 296 SER A N 1
ATOM 2316 C CA . SER A 1 296 ? 2.836 -22.787 25.336 1.00 87.62 296 SER A CA 1
ATOM 2317 C C . SER A 1 296 ? 1.637 -22.854 26.268 1.00 87.62 296 SER A C 1
ATOM 2319 O O . SER A 1 296 ? 0.737 -23.688 26.118 1.00 87.62 296 SER A O 1
ATOM 2321 N N . ALA A 1 297 ? 1.565 -21.859 27.144 1.00 87.94 297 ALA A N 1
ATOM 2322 C CA . ALA A 1 297 ? 0.529 -21.672 28.138 1.00 87.94 297 ALA A CA 1
ATOM 2323 C C . ALA A 1 297 ? -0.371 -20.470 27.801 1.00 87.94 297 ALA A C 1
ATOM 2325 O O . ALA A 1 297 ? 0.040 -19.504 27.157 1.00 87.94 297 ALA A O 1
ATOM 2326 N N . VAL A 1 298 ? -1.624 -20.518 28.246 1.00 87.94 298 VAL A N 1
ATOM 2327 C CA . VAL A 1 298 ? -2.560 -19.387 28.176 1.00 87.94 298 VAL A CA 1
ATOM 2328 C C . VAL A 1 298 ? -3.048 -19.077 29.578 1.00 87.94 298 VAL A C 1
ATOM 2330 O O . VAL A 1 298 ? -3.715 -19.908 30.190 1.00 87.94 298 VAL A O 1
ATOM 2333 N N . VAL A 1 299 ? -2.739 -17.882 30.065 1.00 87.75 299 VAL A N 1
ATOM 2334 C CA . VAL A 1 299 ? -3.147 -17.384 31.378 1.00 87.75 299 VAL A CA 1
ATOM 2335 C C . VAL A 1 299 ? -4.443 -16.588 31.233 1.00 87.75 299 VAL A C 1
ATOM 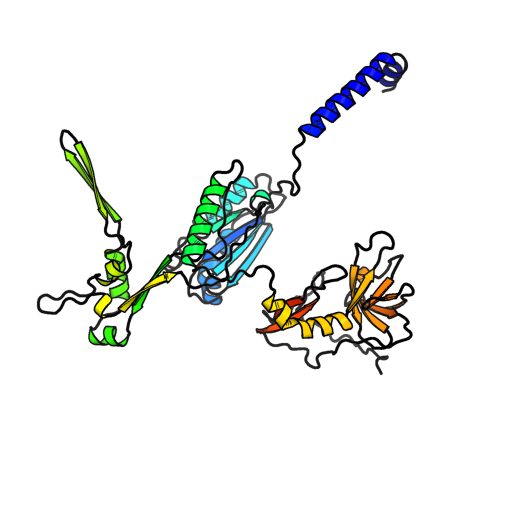2337 O O . VAL A 1 299 ? -4.524 -15.654 30.434 1.00 87.75 299 VAL A O 1
ATOM 2340 N N . TYR A 1 300 ? -5.462 -16.944 32.006 1.00 87.94 300 TYR A N 1
ATOM 2341 C CA . TYR A 1 300 ? -6.724 -16.217 32.114 1.00 87.94 300 TYR A CA 1
ATOM 2342 C C . TYR A 1 300 ? -6.721 -15.402 33.397 1.00 87.94 300 TYR A C 1
ATOM 2344 O O . TYR A 1 300 ? -6.505 -15.954 34.475 1.00 87.94 300 TYR A O 1
ATOM 2352 N N . THR A 1 301 ? -7.002 -14.108 33.267 1.00 85.00 301 THR A N 1
ATOM 2353 C CA . THR A 1 301 ? -6.988 -13.142 34.379 1.00 85.00 301 THR A CA 1
ATOM 2354 C C . THR A 1 301 ? -8.387 -12.679 34.799 1.00 85.00 301 THR A C 1
ATOM 2356 O O . THR A 1 301 ? -8.533 -11.812 35.657 1.00 85.00 301 THR A O 1
ATOM 2359 N N . ASP A 1 302 ? -9.427 -13.240 34.175 1.00 79.94 302 ASP A N 1
ATOM 2360 C CA . ASP A 1 302 ? -10.837 -12.953 34.436 1.00 79.94 302 ASP A CA 1
ATOM 2361 C C . ASP A 1 302 ? -11.653 -14.249 34.319 1.00 79.94 302 ASP A C 1
ATOM 2363 O O . ASP A 1 302 ? -11.580 -14.959 33.310 1.00 79.94 302 ASP A O 1
ATOM 2367 N N . GLU A 1 303 ? -12.432 -14.536 35.358 1.00 69.25 303 GLU A N 1
ATOM 2368 C CA . GLU A 1 303 ? -13.277 -15.720 35.500 1.00 69.25 303 GLU A CA 1
ATOM 2369 C C . GLU A 1 303 ? -14.456 -15.728 34.508 1.00 69.25 303 GLU A C 1
ATOM 2371 O O . GLU A 1 303 ? -14.825 -16.781 33.984 1.00 69.25 303 GLU A O 1
ATOM 2376 N N . LYS A 1 304 ? -15.043 -14.557 34.212 1.00 61.34 304 LYS A N 1
ATOM 2377 C CA . LYS A 1 304 ? -16.321 -14.462 33.479 1.00 61.34 304 LYS A CA 1
ATOM 2378 C C . LYS A 1 304 ? -16.152 -14.391 31.970 1.00 61.34 304 LYS A C 1
ATOM 2380 O O . LYS A 1 304 ? -17.015 -14.862 31.232 1.00 61.34 304 LYS A O 1
ATOM 2385 N N . SER A 1 305 ? -15.047 -13.823 31.505 1.00 56.72 305 SER A N 1
ATOM 2386 C CA . SER A 1 305 ? -14.946 -13.411 30.106 1.00 56.72 305 SER A CA 1
ATOM 2387 C C . SER A 1 305 ? -14.137 -14.392 29.253 1.00 56.72 305 SER A C 1
ATOM 2389 O O . SER A 1 305 ? -14.415 -14.541 28.070 1.00 56.72 305 SER A O 1
ATOM 2391 N N . HIS A 1 306 ? -13.100 -15.053 29.789 1.00 56.72 306 HIS A N 1
ATOM 2392 C CA . HIS A 1 306 ? -12.053 -15.708 28.973 1.00 56.72 306 HIS A CA 1
ATOM 2393 C C . HIS A 1 306 ? -11.490 -14.818 27.828 1.00 56.72 306 HIS A C 1
ATOM 2395 O O . HIS A 1 306 ? -10.824 -15.329 26.928 1.00 56.72 306 HIS A O 1
ATOM 2401 N N . VAL A 1 307 ? -11.764 -13.504 27.847 1.00 51.78 307 VAL A N 1
ATOM 2402 C CA . VAL A 1 307 ? -11.416 -12.533 26.795 1.00 51.78 307 VAL A CA 1
ATOM 2403 C C . VAL A 1 307 ? -10.029 -11.936 27.041 1.00 51.78 307 VAL A C 1
ATOM 2405 O O . VAL A 1 307 ? -9.316 -11.640 26.086 1.00 51.78 307 VAL A O 1
ATOM 2408 N N . LYS A 1 308 ? -9.599 -11.802 28.304 1.00 56.47 308 LYS A N 1
ATOM 2409 C CA . LYS A 1 308 ? -8.229 -11.389 28.642 1.00 56.47 308 LYS A CA 1
ATOM 2410 C C . LYS A 1 308 ? -7.339 -12.612 28.817 1.00 56.47 308 LYS A C 1
ATOM 2412 O O . LYS A 1 308 ? -7.291 -13.217 29.887 1.00 56.47 308 LYS A O 1
ATOM 2417 N N . THR A 1 309 ? -6.672 -12.977 27.729 1.00 69.19 309 THR A N 1
ATOM 2418 C CA . THR A 1 309 ? -5.680 -14.053 27.686 1.00 69.19 309 THR A CA 1
ATOM 2419 C C . THR A 1 309 ? -4.279 -13.471 27.583 1.00 69.19 309 THR A C 1
ATOM 2421 O O . THR A 1 309 ? -3.970 -12.800 26.598 1.00 69.19 309 THR A O 1
ATOM 2424 N N . VAL A 1 310 ? -3.431 -13.768 28.563 1.00 80.44 310 VAL A N 1
ATOM 2425 C CA . VAL A 1 310 ? -1.986 -13.516 28.499 1.00 80.44 310 VAL A CA 1
ATOM 2426 C C . VAL A 1 310 ? -1.324 -14.794 28.005 1.00 80.44 310 VAL A C 1
ATOM 2428 O O . VAL A 1 310 ? -1.681 -15.886 28.448 1.00 80.44 310 VAL A O 1
ATOM 2431 N N . TYR A 1 311 ? -0.391 -14.689 27.066 1.00 85.44 311 TYR A N 1
ATOM 2432 C CA . TYR A 1 311 ? 0.380 -15.851 26.636 1.00 85.44 311 TYR A CA 1
ATOM 2433 C C . TYR A 1 311 ? 1.547 -16.075 27.589 1.00 85.44 311 TYR A C 1
ATOM 2435 O O . TYR A 1 311 ? 2.214 -15.124 27.988 1.00 85.44 311 TYR A O 1
ATOM 2443 N N . GLY A 1 312 ? 1.778 -17.338 27.922 1.00 87.25 312 GLY A N 1
ATOM 2444 C CA . GLY A 1 312 ? 2.934 -17.777 28.681 1.00 87.25 312 GLY A CA 1
ATOM 2445 C C . GLY A 1 312 ? 3.638 -18.932 27.985 1.00 87.25 312 GLY A C 1
ATOM 2446 O O . GLY A 1 312 ? 3.128 -19.519 27.027 1.00 87.25 312 GLY A O 1
ATOM 2447 N N . VAL A 1 313 ? 4.816 -19.266 28.485 1.00 88.75 313 VAL A N 1
ATOM 2448 C CA . VAL A 1 313 ? 5.700 -20.281 27.921 1.00 88.75 313 VAL A CA 1
ATOM 2449 C C . VAL A 1 313 ? 6.137 -21.225 29.031 1.00 88.75 313 VAL A C 1
ATOM 2451 O O . VAL A 1 313 ? 6.581 -20.773 30.080 1.00 88.75 313 VAL A O 1
ATOM 2454 N N . VAL A 1 314 ? 6.002 -22.530 28.816 1.00 91.12 314 VAL A N 1
ATOM 2455 C CA . VAL A 1 314 ? 6.489 -23.555 29.742 1.00 91.12 314 VAL A CA 1
ATOM 2456 C C . VAL A 1 314 ? 8.010 -23.606 29.637 1.00 91.12 314 VAL A C 1
ATOM 2458 O O . VAL A 1 314 ? 8.550 -23.876 28.566 1.00 91.12 314 VAL A O 1
ATOM 2461 N N . VAL A 1 315 ? 8.703 -23.344 30.741 1.00 92.38 315 VAL A N 1
ATOM 2462 C CA . VAL A 1 315 ? 10.175 -23.299 30.785 1.00 92.38 315 VAL A CA 1
ATOM 2463 C C . VAL A 1 315 ? 10.788 -24.498 31.505 1.00 92.38 315 VAL A C 1
ATOM 2465 O O . VAL A 1 315 ? 11.969 -24.771 31.322 1.00 92.38 315 VAL A O 1
ATOM 2468 N N . ARG A 1 316 ? 9.991 -25.255 32.271 1.00 91.75 316 ARG A N 1
ATOM 2469 C CA . ARG A 1 316 ? 10.402 -26.526 32.886 1.00 91.75 316 ARG A CA 1
ATOM 2470 C C . ARG A 1 316 ? 9.296 -27.573 32.811 1.00 91.75 316 ARG A C 1
ATOM 2472 O O . ARG A 1 316 ? 8.111 -27.237 32.804 1.00 91.75 316 ARG A O 1
ATOM 2479 N N . SER A 1 317 ? 9.686 -28.846 32.799 1.00 91.88 317 SER A N 1
ATOM 2480 C CA . SER A 1 317 ? 8.756 -29.981 32.740 1.00 91.88 317 SER A CA 1
ATOM 2481 C C . SER A 1 317 ? 7.893 -30.154 33.994 1.00 91.88 317 SER A C 1
ATOM 2483 O O . SER A 1 317 ? 6.841 -30.775 33.911 1.00 91.88 317 SER A O 1
ATOM 2485 N N . ASP A 1 318 ? 8.276 -29.578 35.131 1.00 91.19 318 ASP A N 1
ATOM 2486 C CA . ASP A 1 318 ? 7.552 -29.624 36.409 1.00 91.19 318 ASP A CA 1
ATOM 2487 C C . ASP A 1 318 ? 6.529 -28.480 36.590 1.00 91.19 318 ASP A C 1
ATOM 2489 O O . ASP A 1 318 ? 5.981 -28.294 37.676 1.00 91.19 318 ASP A O 1
ATOM 2493 N N . GLY A 1 319 ? 6.228 -27.720 35.530 1.00 91.00 319 GLY A N 1
ATOM 2494 C CA . GLY A 1 319 ? 5.093 -26.787 35.511 1.00 91.00 319 GLY A CA 1
ATOM 2495 C C . GLY A 1 319 ? 5.435 -25.326 35.790 1.00 91.00 319 GLY A C 1
ATOM 2496 O O . GLY A 1 319 ? 4.553 -24.559 36.182 1.00 91.00 319 GLY A O 1
ATOM 2497 N N . TYR A 1 320 ? 6.687 -24.918 35.578 1.00 94.19 320 TYR A N 1
ATOM 2498 C CA . TYR A 1 320 ? 7.063 -23.502 35.586 1.00 94.19 320 TYR A CA 1
ATOM 2499 C C . TYR A 1 320 ? 6.723 -22.836 34.250 1.00 94.19 320 TYR A C 1
ATOM 2501 O O . TYR A 1 320 ? 7.110 -23.316 33.179 1.00 94.19 320 TYR A O 1
ATOM 2509 N N . VAL A 1 321 ? 6.009 -21.712 34.320 1.00 92.06 321 VAL A N 1
ATOM 2510 C CA . VAL A 1 321 ? 5.519 -20.952 33.166 1.00 92.06 321 VAL A CA 1
ATOM 2511 C C . VAL A 1 321 ? 5.962 -19.498 33.265 1.00 92.06 321 VAL A C 1
ATOM 2513 O O . VAL A 1 321 ? 5.614 -18.805 34.216 1.00 92.06 321 VAL A O 1
ATOM 2516 N N . LEU A 1 322 ? 6.660 -19.008 32.246 1.00 91.88 322 LEU A N 1
ATOM 2517 C CA . LEU A 1 322 ? 7.050 -17.609 32.117 1.00 91.88 322 LEU A CA 1
ATOM 2518 C C . LEU A 1 322 ? 5.951 -16.807 31.412 1.00 91.88 322 LEU A C 1
ATOM 2520 O O . LEU A 1 322 ? 5.416 -17.247 30.395 1.00 91.88 322 LEU A O 1
ATOM 2524 N N . THR A 1 323 ? 5.611 -15.630 31.928 1.00 90.94 323 THR A N 1
ATOM 2525 C CA . THR A 1 323 ? 4.603 -14.728 31.349 1.00 90.94 323 THR A CA 1
ATOM 2526 C C . THR A 1 323 ? 4.951 -13.266 31.635 1.00 90.94 323 THR A C 1
ATOM 2528 O O . THR A 1 323 ? 5.924 -12.970 32.322 1.00 90.94 323 THR A O 1
ATOM 2531 N N . LYS A 1 324 ? 4.146 -12.335 31.123 1.00 89.62 324 LYS A N 1
ATOM 2532 C CA . LYS A 1 324 ? 4.298 -10.897 31.361 1.00 89.62 324 LYS A CA 1
ATOM 2533 C C . LYS A 1 324 ? 3.761 -10.487 32.739 1.00 89.62 324 LYS A C 1
ATOM 2535 O O . LYS A 1 324 ? 2.594 -10.758 33.035 1.00 89.62 324 LYS A O 1
ATOM 2540 N N . ALA A 1 325 ? 4.574 -9.818 33.559 1.00 86.94 325 ALA A N 1
ATOM 2541 C CA . ALA A 1 325 ? 4.241 -9.483 34.949 1.00 86.94 325 ALA A CA 1
ATOM 2542 C C . ALA A 1 325 ? 3.072 -8.502 35.072 1.00 86.94 325 ALA A C 1
ATOM 2544 O O . ALA A 1 325 ? 2.105 -8.782 35.781 1.00 86.94 325 ALA A O 1
ATOM 2545 N N . SER A 1 326 ? 3.107 -7.391 34.340 1.00 88.75 326 SER A N 1
ATOM 2546 C CA . SER A 1 326 ? 2.094 -6.326 34.367 1.00 88.75 326 SER A CA 1
ATOM 2547 C C . SER A 1 326 ? 0.687 -6.795 33.982 1.00 88.75 326 SER A C 1
ATOM 2549 O O . SER A 1 326 ? -0.307 -6.137 34.297 1.00 88.75 326 SER A O 1
ATOM 2551 N N . GLU A 1 327 ? 0.581 -7.959 33.340 1.00 86.88 327 GLU A N 1
ATOM 2552 C CA . GLU A 1 327 ? -0.694 -8.557 32.961 1.00 86.88 327 GLU A CA 1
ATOM 2553 C C . GLU A 1 327 ? -1.264 -9.504 34.027 1.00 86.88 327 GLU A C 1
ATOM 2555 O O . GLU A 1 327 ? -2.478 -9.712 34.058 1.00 86.88 327 GLU A O 1
ATOM 2560 N N . VAL A 1 328 ? -0.428 -10.065 34.909 1.00 87.56 328 VAL A N 1
ATOM 2561 C CA . VAL A 1 328 ? -0.835 -11.078 35.906 1.00 87.56 328 VAL A CA 1
ATOM 2562 C C . VAL A 1 328 ? -0.779 -10.580 37.349 1.00 87.56 328 VAL A C 1
ATOM 2564 O O . VAL A 1 328 ? -1.563 -11.036 38.181 1.00 87.56 328 VAL A O 1
ATOM 2567 N N . VAL A 1 329 ? 0.093 -9.620 37.658 1.00 86.38 329 VAL A N 1
ATOM 2568 C CA . VAL A 1 329 ? 0.220 -9.049 39.003 1.00 86.38 329 VAL A CA 1
ATOM 2569 C C . VAL A 1 329 ? -1.027 -8.228 39.350 1.00 86.38 329 VAL A C 1
ATOM 2571 O O . VAL A 1 329 ? -1.548 -7.462 38.536 1.00 86.38 329 VAL A O 1
ATOM 2574 N N . GLY A 1 330 ? -1.538 -8.412 40.571 1.00 83.94 330 GLY A N 1
ATOM 2575 C CA . GLY A 1 330 ? -2.718 -7.704 41.081 1.00 83.94 330 GLY A CA 1
ATOM 2576 C C . GLY A 1 330 ? -4.059 -8.188 40.517 1.00 83.94 330 GLY A C 1
ATOM 2577 O O . GLY A 1 330 ? -5.080 -7.533 40.727 1.00 83.94 330 GLY A O 1
ATOM 2578 N N . LYS A 1 331 ? -4.091 -9.312 39.788 1.00 86.69 331 LYS A N 1
ATOM 2579 C CA . LYS A 1 331 ? -5.341 -9.919 39.309 1.00 86.69 331 LYS A CA 1
ATOM 2580 C C . LYS A 1 331 ? -5.984 -10.765 40.405 1.00 86.69 331 LYS A C 1
ATOM 2582 O O . LYS A 1 331 ? -5.307 -11.519 41.092 1.00 86.69 331 LYS A O 1
ATOM 2587 N N . SER A 1 332 ? -7.305 -10.650 40.545 1.00 81.12 332 SER A N 1
ATOM 2588 C CA . SER A 1 332 ? -8.095 -11.389 41.542 1.00 81.12 332 SER A CA 1
ATOM 2589 C C . SER A 1 332 ? -8.340 -12.853 41.170 1.00 81.12 332 SER A C 1
ATOM 2591 O O . SER A 1 332 ? -8.743 -13.639 42.021 1.00 81.12 332 SER A O 1
ATOM 2593 N N . TYR A 1 333 ? -8.116 -13.215 39.908 1.00 85.69 333 TYR A N 1
ATOM 2594 C CA . TYR A 1 333 ? -8.284 -14.563 39.388 1.00 85.69 333 TYR A CA 1
ATOM 2595 C C . TYR A 1 333 ? -7.147 -14.879 38.422 1.00 85.69 333 TYR A C 1
ATOM 2597 O O . TYR A 1 333 ? -6.847 -14.076 37.536 1.00 85.69 333 TYR A O 1
ATOM 2605 N N . LEU A 1 334 ? -6.544 -16.056 38.575 1.00 89.12 334 LEU A N 1
ATOM 2606 C CA . LEU A 1 334 ? -5.545 -16.592 37.662 1.00 89.12 334 LEU A CA 1
ATOM 2607 C C . LEU A 1 334 ? -5.851 -18.063 37.405 1.00 89.12 334 LEU A C 1
ATOM 2609 O O . LEU A 1 334 ? -6.015 -18.850 38.328 1.00 89.12 334 LEU A O 1
ATOM 2613 N N . SER A 1 335 ? -5.909 -18.440 36.134 1.00 90.62 335 SER A N 1
ATOM 2614 C CA . SER A 1 335 ? -5.868 -19.847 35.733 1.00 90.62 335 SER A CA 1
ATOM 2615 C C . SER A 1 335 ? -4.986 -19.991 34.509 1.00 90.62 335 SER A C 1
ATOM 2617 O O . SER A 1 335 ? -4.933 -19.096 33.668 1.00 90.62 335 SER A O 1
ATOM 2619 N N . VAL A 1 336 ? -4.280 -21.105 34.401 1.00 90.62 336 VAL A N 1
ATOM 2620 C CA . VAL A 1 336 ? -3.329 -21.364 33.323 1.00 90.62 336 VAL A CA 1
ATOM 2621 C C . VAL A 1 336 ? -3.808 -22.583 32.557 1.00 90.62 336 VAL A C 1
ATOM 2623 O O . VAL A 1 336 ? -4.149 -23.602 33.142 1.00 90.62 336 VAL A O 1
ATOM 2626 N N . ARG A 1 337 ? -3.857 -22.491 31.231 1.00 88.19 337 ARG A N 1
ATOM 2627 C CA . ARG A 1 337 ? -4.124 -23.627 30.348 1.00 88.19 337 ARG A CA 1
ATOM 2628 C C . ARG A 1 337 ? -2.859 -24.020 29.614 1.00 88.19 337 ARG A C 1
ATOM 2630 O O . ARG A 1 337 ? -2.316 -23.195 28.880 1.00 88.19 337 ARG A O 1
ATOM 2637 N N . ILE A 1 338 ? -2.460 -25.278 29.747 1.00 87.69 338 ILE A N 1
ATOM 2638 C CA . ILE A 1 338 ? -1.361 -25.889 28.993 1.00 87.69 338 ILE A CA 1
ATOM 2639 C C . ILE A 1 338 ? -1.962 -27.065 28.223 1.00 87.69 338 ILE A C 1
ATOM 2641 O O . ILE A 1 338 ? -2.660 -27.902 28.791 1.00 87.69 338 ILE A O 1
ATOM 2645 N N . GLY A 1 339 ? -1.786 -27.079 26.901 1.00 81.69 339 GLY A N 1
ATOM 2646 C CA . GLY A 1 339 ? -2.481 -28.035 26.037 1.00 81.69 339 GLY A CA 1
ATOM 2647 C C . GLY A 1 339 ? -4.008 -27.976 26.210 1.00 81.69 339 GLY A C 1
ATOM 2648 O O . GLY A 1 339 ? -4.635 -26.937 25.979 1.00 81.69 339 GLY A O 1
ATOM 2649 N N . LYS A 1 340 ? -4.609 -29.106 26.603 1.00 82.25 340 LYS A N 1
ATOM 2650 C CA . LYS A 1 340 ? -6.061 -29.249 26.822 1.00 82.25 340 LYS A CA 1
ATOM 2651 C C . LYS A 1 340 ? -6.484 -29.017 28.275 1.00 82.25 340 LYS A C 1
ATOM 2653 O O . LYS A 1 340 ? -7.675 -28.850 28.534 1.00 82.25 340 LYS A O 1
ATOM 2658 N N . GLU A 1 341 ? -5.536 -28.969 29.201 1.00 87.44 341 GLU A N 1
ATOM 2659 C CA . GLU A 1 341 ? -5.806 -28.945 30.635 1.00 87.44 341 GLU A CA 1
ATOM 2660 C C . GLU A 1 341 ? -5.841 -27.525 31.183 1.00 87.44 341 GLU A C 1
ATOM 2662 O O . GLU A 1 341 ? -5.121 -26.644 30.715 1.00 87.44 341 GLU A O 1
ATOM 2667 N N . LEU A 1 342 ? -6.721 -27.283 32.155 1.00 88.88 342 LEU A N 1
ATOM 2668 C CA . LEU A 1 342 ? -6.883 -25.987 32.805 1.00 88.88 342 LEU A CA 1
ATOM 2669 C C . LEU A 1 342 ? -6.567 -26.117 34.295 1.00 88.88 342 LEU A C 1
ATOM 2671 O O . LEU A 1 342 ? -7.305 -26.764 35.033 1.00 88.88 342 LEU A O 1
ATOM 2675 N N . PHE A 1 343 ? -5.531 -25.412 34.725 1.00 92.00 343 PHE A N 1
ATOM 2676 C CA . PHE A 1 343 ? -5.064 -25.330 36.099 1.00 92.00 343 PHE A CA 1
ATOM 2677 C C . PHE A 1 343 ? -5.632 -24.066 36.739 1.00 92.00 343 PHE A C 1
ATOM 2679 O O . PHE A 1 343 ? -5.388 -22.956 36.265 1.00 92.00 343 PHE A O 1
ATOM 2686 N N . LYS A 1 344 ? -6.443 -24.234 37.787 1.00 90.50 344 LYS A N 1
ATOM 2687 C CA . LYS A 1 344 ? -7.036 -23.115 38.540 1.00 90.50 344 LYS A CA 1
ATOM 2688 C C . LYS A 1 344 ? -6.199 -22.699 39.746 1.00 90.50 344 LYS A C 1
ATOM 2690 O O . LYS A 1 344 ? -6.299 -21.556 40.168 1.00 90.50 344 LYS A O 1
ATOM 2695 N N . ASP A 1 345 ? -5.400 -23.614 40.286 1.00 90.06 345 ASP A N 1
ATOM 2696 C CA . ASP A 1 345 ? -4.442 -23.306 41.343 1.00 90.06 345 ASP A CA 1
ATOM 2697 C C . ASP A 1 345 ? -3.112 -22.913 40.692 1.00 90.06 345 ASP A C 1
ATOM 2699 O O . ASP A 1 345 ? -2.363 -23.759 40.204 1.00 90.06 345 ASP A O 1
ATOM 2703 N N . VAL A 1 346 ? -2.886 -21.605 40.579 1.00 93.06 346 VAL A N 1
ATOM 2704 C CA . VAL A 1 346 ? -1.709 -21.019 39.932 1.00 93.06 346 VAL A CA 1
ATOM 2705 C C . VAL A 1 346 ? -1.028 -20.104 40.931 1.00 93.06 346 VAL A C 1
ATOM 2707 O O . VAL A 1 346 ? -1.640 -19.158 41.428 1.00 93.06 346 VAL A O 1
ATOM 2710 N N . LYS A 1 347 ? 0.257 -20.345 41.186 1.00 93.19 347 LYS A N 1
ATOM 2711 C CA . LYS A 1 347 ? 1.059 -19.520 42.095 1.00 93.19 347 LYS A CA 1
ATOM 2712 C C . LYS A 1 347 ? 2.015 -18.648 41.301 1.00 93.19 347 LYS A C 1
ATOM 2714 O O . LYS A 1 347 ? 2.701 -19.146 40.416 1.00 93.19 347 LYS A O 1
ATOM 2719 N N . ILE A 1 348 ? 2.083 -17.361 41.629 1.00 92.38 348 ILE A N 1
ATOM 2720 C CA . ILE A 1 348 ? 3.174 -16.499 41.166 1.00 92.38 348 ILE A CA 1
ATOM 2721 C C . ILE A 1 348 ? 4.375 -16.800 42.068 1.00 92.38 348 ILE A C 1
ATOM 2723 O O . ILE A 1 348 ? 4.295 -16.581 43.273 1.00 92.38 348 ILE A O 1
ATOM 2727 N N . VAL A 1 349 ? 5.442 -17.358 41.498 1.00 92.56 349 VAL A N 1
ATOM 2728 C CA . VAL A 1 349 ? 6.668 -17.725 42.226 1.00 92.56 349 VAL A CA 1
ATOM 2729 C C . VAL A 1 349 ? 7.557 -16.504 42.414 1.00 92.56 349 VAL A C 1
ATOM 2731 O O . VAL A 1 349 ? 8.028 -16.248 43.515 1.00 92.56 349 VAL A O 1
ATOM 2734 N N . GLU A 1 350 ? 7.765 -15.750 41.336 1.00 89.75 350 GLU A N 1
ATOM 2735 C CA . GLU A 1 350 ? 8.674 -14.609 41.302 1.00 89.75 350 GLU A CA 1
ATOM 2736 C C . GLU A 1 350 ? 8.256 -13.639 40.193 1.00 89.75 350 GLU A C 1
ATOM 2738 O O . GLU A 1 350 ? 7.628 -14.035 39.205 1.00 89.75 350 GLU A O 1
ATOM 2743 N N . THR A 1 351 ? 8.584 -12.360 40.358 1.00 88.00 351 THR A N 1
ATOM 2744 C CA . THR A 1 351 ? 8.336 -11.319 39.357 1.00 88.00 351 THR A CA 1
ATOM 2745 C C . THR A 1 351 ? 9.524 -10.384 39.278 1.00 88.00 351 THR A C 1
ATOM 2747 O O . THR A 1 351 ? 10.024 -9.959 40.316 1.00 88.00 351 THR A O 1
ATOM 2750 N N . ASP A 1 352 ? 9.882 -9.984 38.067 1.00 82.56 352 ASP A N 1
ATOM 2751 C CA . ASP A 1 352 ? 10.876 -8.960 37.803 1.00 82.56 352 ASP A CA 1
ATOM 2752 C C . ASP A 1 352 ? 10.195 -7.727 37.174 1.00 82.56 352 ASP A C 1
ATOM 2754 O O . ASP A 1 352 ? 9.780 -7.771 36.008 1.00 82.56 352 ASP A O 1
ATOM 2758 N N . PRO A 1 353 ? 10.036 -6.624 37.932 1.00 74.44 353 PRO A N 1
ATOM 2759 C CA . PRO A 1 353 ? 9.415 -5.400 37.431 1.00 74.44 353 PRO A CA 1
ATOM 2760 C C . PRO A 1 353 ? 10.241 -4.662 36.372 1.00 74.44 353 PRO A C 1
ATOM 2762 O O . PRO A 1 353 ? 9.658 -3.919 35.585 1.00 74.44 353 PRO A O 1
ATOM 2765 N N . GLN A 1 354 ? 11.569 -4.834 36.349 1.00 74.81 354 GLN A N 1
ATOM 2766 C CA . GLN A 1 354 ? 12.448 -4.172 35.381 1.00 74.81 354 GLN A CA 1
ATOM 2767 C C . GLN A 1 354 ? 12.244 -4.763 33.985 1.00 74.81 354 GLN A C 1
ATOM 2769 O O . GLN A 1 354 ? 12.157 -4.024 33.004 1.00 74.81 354 GLN A O 1
ATOM 2774 N N . TRP A 1 355 ? 12.120 -6.088 33.909 1.00 73.88 355 TRP A N 1
ATOM 2775 C CA . TRP A 1 355 ? 11.953 -6.815 32.647 1.00 73.88 355 TRP A CA 1
ATOM 2776 C C . TRP A 1 355 ? 10.486 -7.114 32.304 1.00 73.88 355 TRP A C 1
ATOM 2778 O O . TRP A 1 355 ? 10.194 -7.609 31.217 1.00 73.88 355 TRP A O 1
ATOM 2788 N N . ASP A 1 356 ? 9.558 -6.776 33.204 1.00 84.69 356 ASP A N 1
ATOM 2789 C CA . ASP A 1 356 ? 8.120 -7.045 33.095 1.00 84.69 356 ASP A CA 1
ATOM 2790 C C . ASP A 1 356 ? 7.803 -8.547 32.929 1.00 84.69 356 ASP A C 1
ATOM 2792 O O . ASP A 1 356 ? 6.926 -8.948 32.157 1.00 84.69 356 ASP A O 1
ATOM 2796 N N . VAL A 1 357 ? 8.520 -9.397 33.672 1.00 85.38 357 VAL A N 1
ATOM 2797 C CA . VAL A 1 357 ? 8.436 -10.866 33.592 1.00 85.38 357 VAL A CA 1
ATOM 2798 C C . VAL A 1 357 ? 7.938 -11.462 34.908 1.00 85.38 357 VAL A C 1
ATOM 2800 O O . VAL A 1 357 ? 8.346 -11.047 35.986 1.00 85.38 357 VAL A O 1
ATOM 2803 N N . ALA A 1 358 ? 7.050 -12.453 34.835 1.00 90.81 358 ALA A N 1
ATOM 2804 C CA . ALA A 1 358 ? 6.565 -13.219 35.979 1.00 90.81 358 ALA A CA 1
ATOM 2805 C C . ALA A 1 358 ? 6.720 -14.722 35.742 1.00 90.81 358 ALA A C 1
ATOM 2807 O O . ALA A 1 358 ? 6.404 -15.232 34.664 1.00 90.81 358 ALA A O 1
ATOM 2808 N N . MET A 1 359 ? 7.155 -15.426 36.783 1.00 94.19 359 MET A N 1
ATOM 2809 C CA . MET A 1 359 ? 7.221 -16.878 36.834 1.00 94.19 359 MET A CA 1
ATOM 2810 C C . MET A 1 359 ? 5.995 -17.417 37.571 1.00 94.19 359 MET A C 1
ATOM 2812 O O . MET A 1 359 ? 5.745 -17.069 38.725 1.00 94.19 359 MET A O 1
ATOM 2816 N N . LEU A 1 360 ? 5.230 -18.280 36.912 1.00 94.50 360 LEU A N 1
ATOM 2817 C CA . LEU A 1 360 ? 4.083 -18.981 37.477 1.00 94.50 360 LEU A CA 1
ATOM 2818 C C . LEU A 1 360 ? 4.425 -20.454 37.719 1.00 94.50 360 LEU A C 1
ATOM 2820 O O . LEU A 1 360 ? 5.202 -21.038 36.966 1.00 94.50 360 LEU A O 1
ATOM 2824 N N . LYS A 1 361 ? 3.788 -21.070 38.715 1.00 95.62 361 LYS A N 1
ATOM 2825 C CA . LYS A 1 361 ? 3.830 -22.512 38.972 1.00 95.62 361 LYS A CA 1
ATOM 2826 C C . LYS A 1 361 ? 2.430 -23.107 38.899 1.00 95.62 361 LYS A C 1
ATOM 2828 O O . LYS A 1 361 ? 1.497 -22.581 39.512 1.00 95.62 361 LYS A O 1
ATOM 2833 N N . VAL A 1 362 ? 2.320 -24.215 38.170 1.00 94.81 362 VAL A N 1
ATOM 2834 C CA . VAL A 1 362 ? 1.163 -25.116 38.167 1.00 94.81 362 VAL A CA 1
ATOM 2835 C C . VAL A 1 362 ? 1.582 -26.507 38.636 1.00 94.81 362 VAL A C 1
ATOM 2837 O O . VAL A 1 362 ? 2.721 -26.920 38.414 1.00 94.81 362 VAL A O 1
ATOM 2840 N N . GLU A 1 363 ? 0.669 -27.223 39.286 1.00 93.44 363 GLU A N 1
ATOM 2841 C CA . GLU A 1 363 ? 0.867 -28.620 39.689 1.00 93.44 363 GLU A CA 1
ATOM 2842 C C . GLU A 1 363 ? 0.169 -29.561 38.704 1.00 93.44 363 GLU A C 1
ATOM 2844 O O . GLU A 1 363 ? -0.969 -29.308 38.303 1.00 93.44 363 GLU A O 1
ATOM 2849 N N . SER A 1 364 ? 0.854 -30.636 38.314 1.00 89.88 364 SER A N 1
ATOM 2850 C CA . SER A 1 364 ? 0.340 -31.671 37.415 1.00 89.88 364 SER A CA 1
ATOM 2851 C C . SER A 1 364 ? 0.920 -33.033 37.780 1.00 89.88 364 SER A C 1
ATOM 2853 O O . SER A 1 364 ? 2.068 -33.126 38.213 1.00 89.88 364 SER A O 1
ATOM 2855 N N . ASP A 1 365 ? 0.142 -34.090 37.548 1.00 88.88 365 ASP A N 1
ATOM 2856 C CA . ASP A 1 365 ? 0.554 -35.482 37.765 1.00 88.88 365 ASP A CA 1
ATOM 2857 C C . ASP A 1 365 ? 1.465 -36.019 36.643 1.00 88.88 365 ASP A C 1
ATOM 2859 O O . ASP A 1 365 ? 1.971 -37.139 36.721 1.00 88.88 365 ASP A O 1
ATOM 2863 N N . HIS A 1 366 ? 1.666 -35.246 35.573 1.00 89.56 366 HIS A N 1
ATOM 2864 C CA . HIS A 1 366 ? 2.501 -35.614 34.431 1.00 89.56 366 HIS A CA 1
ATOM 2865 C C . HIS A 1 366 ? 3.403 -34.451 33.993 1.00 89.56 366 HIS A C 1
ATOM 2867 O O . HIS A 1 366 ? 3.042 -33.284 34.171 1.00 89.56 366 HIS A O 1
ATOM 2873 N N . PRO A 1 367 ? 4.575 -34.749 33.399 1.00 91.88 367 PRO A N 1
ATOM 2874 C CA . PRO A 1 367 ? 5.512 -33.719 32.975 1.00 91.88 367 PRO A CA 1
ATOM 2875 C C . PRO A 1 367 ? 5.009 -32.954 31.744 1.00 91.88 367 PRO A C 1
ATOM 2877 O O . PRO A 1 367 ? 4.418 -33.528 30.828 1.00 91.88 367 PRO A O 1
ATOM 2880 N N . PHE A 1 368 ? 5.315 -31.660 31.694 1.00 91.12 368 PHE A N 1
ATOM 2881 C CA . PHE A 1 368 ? 5.092 -30.802 30.531 1.00 91.12 368 PHE A CA 1
ATOM 2882 C C . PHE A 1 368 ? 6.295 -30.797 29.581 1.00 91.12 368 PHE A C 1
ATOM 2884 O O . PHE A 1 368 ? 7.411 -31.162 29.951 1.00 91.12 368 PHE A O 1
ATOM 2891 N N . THR A 1 369 ? 6.084 -30.321 28.354 1.00 89.94 369 THR A N 1
ATOM 2892 C CA . THR A 1 369 ? 7.161 -30.067 27.389 1.00 89.94 369 THR A CA 1
ATOM 2893 C C . THR A 1 369 ? 7.677 -28.636 27.573 1.00 89.94 369 THR A C 1
ATOM 2895 O O . THR A 1 369 ? 6.941 -27.700 27.265 1.00 89.94 369 THR A O 1
ATOM 2898 N N . PRO A 1 370 ? 8.902 -28.415 28.083 1.00 89.38 370 PRO A N 1
ATOM 2899 C CA . PRO A 1 370 ? 9.473 -27.075 28.157 1.00 89.38 370 PRO A CA 1
ATOM 2900 C C . PRO A 1 370 ? 9.911 -26.577 26.776 1.00 89.38 370 PRO A C 1
ATOM 2902 O O . PRO A 1 370 ? 10.023 -27.351 25.823 1.00 89.38 370 PRO A O 1
ATOM 2905 N N . VAL A 1 371 ? 10.152 -25.275 26.642 1.00 85.88 371 VAL A N 1
ATOM 2906 C CA . VAL A 1 371 ? 10.873 -24.751 25.474 1.00 85.88 371 VAL A CA 1
ATOM 2907 C C . VAL A 1 371 ? 12.342 -25.128 25.530 1.00 85.88 371 VAL A C 1
ATOM 2909 O O . VAL A 1 371 ? 12.924 -25.268 26.604 1.00 85.88 371 VAL A O 1
ATOM 2912 N N . VAL A 1 372 ? 12.954 -25.227 24.355 1.00 82.94 372 VAL A N 1
ATOM 2913 C CA . VAL A 1 372 ? 14.407 -25.304 24.226 1.00 82.94 372 VAL A CA 1
ATOM 2914 C C . VAL A 1 372 ? 14.930 -23.887 24.037 1.00 82.94 372 VAL A C 1
ATOM 2916 O O . VAL A 1 372 ? 14.567 -23.210 23.076 1.00 82.94 372 VAL A O 1
ATOM 2919 N N . PHE A 1 373 ? 15.759 -23.426 24.969 1.00 79.62 373 PHE A N 1
ATOM 2920 C CA . PHE A 1 373 ? 16.425 -22.134 24.850 1.00 79.62 373 PHE A CA 1
ATOM 2921 C C . PHE A 1 373 ? 17.555 -22.214 23.819 1.00 79.62 373 PHE A C 1
ATOM 2923 O O . PHE A 1 373 ? 18.307 -23.190 23.785 1.00 79.62 373 PHE A O 1
ATOM 2930 N N . SER A 1 374 ? 17.680 -21.177 22.988 1.00 73.31 374 SER A N 1
ATOM 2931 C CA . SER A 1 374 ? 18.849 -21.009 22.122 1.00 73.31 374 SER A CA 1
ATOM 2932 C C . SER A 1 374 ? 20.091 -20.745 22.977 1.00 73.31 374 SER A C 1
ATOM 2934 O O . SER A 1 374 ? 20.025 -19.978 23.936 1.00 73.31 374 SER A O 1
ATOM 2936 N N . GLN A 1 375 ? 21.217 -21.363 22.614 1.00 73.31 375 GLN A N 1
ATOM 2937 C CA . GLN A 1 375 ? 22.531 -21.070 23.205 1.00 73.31 375 GLN A CA 1
ATOM 2938 C C . GLN A 1 375 ? 23.117 -19.755 22.665 1.00 73.31 375 GLN A C 1
ATOM 2940 O O . GLN A 1 375 ? 24.005 -19.169 23.277 1.00 73.31 375 GLN A O 1
ATOM 2945 N N . GLU A 1 376 ? 22.606 -19.286 21.525 1.00 71.31 376 GLU A N 1
ATOM 2946 C CA . GLU A 1 376 ? 23.018 -18.049 20.874 1.00 71.31 376 GLU A CA 1
ATOM 2947 C C . GLU A 1 376 ? 21.926 -16.993 21.038 1.00 71.31 376 GLU A C 1
ATOM 2949 O O . GLU A 1 376 ? 20.760 -17.217 20.695 1.00 71.31 376 GLU A O 1
ATOM 2954 N N . SER A 1 377 ? 22.312 -15.835 21.567 1.00 67.94 377 SER A N 1
ATOM 2955 C CA . SER A 1 377 ? 21.456 -14.650 21.659 1.00 67.94 377 SER A CA 1
ATOM 2956 C C . SER A 1 377 ? 21.527 -13.764 20.412 1.00 67.94 377 SER A C 1
ATOM 2958 O O . SER A 1 377 ? 20.711 -12.857 20.273 1.00 67.94 377 SER A O 1
ATOM 2960 N N . ASP A 1 378 ? 22.504 -14.003 19.532 1.00 69.19 378 ASP A N 1
ATOM 2961 C CA . ASP A 1 378 ? 22.754 -13.206 18.332 1.00 69.19 378 ASP A CA 1
ATOM 2962 C C . ASP A 1 378 ? 22.252 -13.958 17.095 1.00 69.19 378 ASP A C 1
ATOM 2964 O O . ASP A 1 378 ? 22.925 -14.836 16.561 1.00 69.19 378 ASP A O 1
ATOM 2968 N N . VAL A 1 379 ? 21.014 -13.671 16.686 1.00 71.50 379 VAL A N 1
ATOM 2969 C CA . VAL A 1 379 ? 20.393 -14.293 15.511 1.00 71.50 379 VAL A CA 1
ATOM 2970 C C . VAL A 1 379 ? 20.663 -13.404 14.291 1.00 71.50 379 VAL A C 1
ATOM 2972 O O . VAL A 1 379 ? 20.166 -12.274 14.261 1.00 71.50 379 VAL A O 1
ATOM 2975 N N . PRO A 1 380 ? 21.380 -13.883 13.256 1.00 75.12 380 PRO A N 1
ATOM 2976 C CA . PRO A 1 380 ? 21.715 -13.046 12.110 1.00 75.12 380 PRO A CA 1
ATOM 2977 C C . PRO A 1 380 ? 20.476 -12.568 11.342 1.00 75.12 380 PRO A C 1
ATOM 2979 O O . PRO A 1 380 ? 19.468 -13.276 11.230 1.00 75.12 380 PRO A O 1
ATOM 2982 N N . GLN A 1 381 ? 20.572 -11.390 10.726 1.00 76.38 381 GLN A N 1
ATOM 2983 C CA . GLN A 1 381 ? 19.541 -10.884 9.819 1.00 76.38 381 GLN A CA 1
ATOM 2984 C C . GLN A 1 381 ? 19.242 -11.904 8.703 1.00 76.38 381 GLN A C 1
ATOM 2986 O O . GLN A 1 381 ? 20.128 -12.604 8.216 1.00 76.38 381 GLN A O 1
ATOM 2991 N N . GLY A 1 382 ? 17.975 -12.009 8.309 1.00 71.25 382 GLY A N 1
ATOM 2992 C CA . GLY A 1 382 ? 17.497 -12.961 7.305 1.00 71.25 382 GLY A CA 1
ATOM 2993 C C . GLY A 1 382 ? 17.102 -14.334 7.860 1.00 71.25 382 GLY A C 1
ATOM 2994 O O . GLY A 1 382 ? 16.510 -15.124 7.126 1.00 71.25 382 GLY A O 1
ATOM 2995 N N . HIS A 1 383 ? 17.347 -14.618 9.144 1.00 80.12 383 HIS A N 1
ATOM 2996 C CA . HIS A 1 383 ? 16.881 -15.858 9.767 1.00 80.12 383 HIS A CA 1
ATOM 2997 C C . HIS A 1 383 ? 15.362 -15.892 9.891 1.00 80.12 383 HIS A C 1
ATOM 2999 O O . HIS A 1 383 ? 14.725 -14.900 10.245 1.00 80.12 383 HIS A O 1
ATOM 3005 N N . TRP A 1 384 ? 14.783 -17.062 9.638 1.00 77.00 384 TRP A N 1
ATOM 3006 C CA . TRP A 1 384 ? 13.356 -17.292 9.804 1.00 77.00 384 TRP A CA 1
ATOM 3007 C C . TRP A 1 384 ? 13.003 -17.398 11.285 1.00 77.00 384 TRP A C 1
ATOM 3009 O O . TRP A 1 384 ? 13.636 -18.132 12.039 1.00 77.00 384 TRP A O 1
ATOM 3019 N N . VAL A 1 385 ? 11.951 -16.692 11.688 1.00 79.88 385 VAL A N 1
ATOM 3020 C CA . VAL A 1 385 ? 11.386 -16.761 13.034 1.00 79.88 385 VAL A CA 1
ATOM 3021 C C . VAL A 1 385 ? 9.969 -17.285 12.934 1.00 79.88 385 VAL A C 1
ATOM 3023 O O . VAL A 1 385 ? 9.144 -16.776 12.173 1.00 79.88 385 VAL A O 1
ATOM 3026 N N . VAL A 1 386 ? 9.681 -18.298 13.739 1.00 78.38 386 VAL A N 1
ATOM 3027 C CA . VAL A 1 386 ? 8.373 -18.934 13.827 1.00 78.38 386 VAL A CA 1
ATOM 3028 C C . VAL A 1 386 ? 7.839 -18.702 15.236 1.00 78.38 386 VAL A C 1
ATOM 3030 O O . VAL A 1 386 ? 8.516 -18.980 16.219 1.00 78.38 386 VAL A O 1
ATOM 3033 N N . SER A 1 387 ? 6.635 -18.148 15.353 1.00 76.25 387 SER A N 1
ATOM 3034 C CA . SER A 1 387 ? 6.017 -17.815 16.641 1.00 76.25 387 SER A CA 1
ATOM 3035 C C . SER A 1 387 ? 4.544 -18.202 16.679 1.00 76.25 387 SER A C 1
ATOM 3037 O O . SER A 1 387 ? 3.884 -18.361 15.648 1.00 76.25 387 SER A O 1
ATOM 3039 N N . ASN A 1 388 ? 4.001 -18.326 17.890 1.00 72.56 388 ASN A N 1
ATOM 3040 C CA . ASN A 1 388 ? 2.567 -18.497 18.071 1.00 72.56 388 ASN A CA 1
ATOM 3041 C C . ASN A 1 388 ? 1.828 -17.192 17.751 1.00 72.56 388 ASN A C 1
ATOM 3043 O O . ASN A 1 388 ? 2.083 -16.135 18.323 1.00 72.56 388 ASN A O 1
ATOM 3047 N N . GLY A 1 389 ? 0.872 -17.268 16.834 1.00 65.31 389 GLY A N 1
ATOM 3048 C CA . GLY A 1 389 ? -0.037 -16.183 16.505 1.00 65.31 389 GLY A CA 1
ATOM 3049 C C . GLY A 1 389 ? -1.228 -16.105 17.458 1.00 65.31 389 GLY A C 1
ATOM 3050 O O . GLY A 1 389 ? -1.702 -17.109 17.988 1.00 65.31 389 GLY A O 1
ATOM 3051 N N . SER A 1 390 ? -1.773 -14.895 17.612 1.00 58.66 390 SER A N 1
ATOM 3052 C CA . SER A 1 390 ? -3.013 -14.662 18.361 1.00 58.66 390 SER A CA 1
ATOM 3053 C C . SER A 1 390 ? -4.178 -15.449 17.755 1.00 58.66 390 SER A C 1
ATOM 3055 O O . SER A 1 390 ? -4.594 -15.141 16.641 1.00 58.66 390 SER A O 1
ATOM 3057 N N . THR A 1 391 ? -4.673 -16.483 18.449 1.00 53.41 391 THR A N 1
ATOM 3058 C CA . THR A 1 391 ? -5.915 -17.196 18.085 1.00 53.41 391 THR A CA 1
ATOM 3059 C C . THR A 1 391 ? -6.439 -18.081 19.223 1.00 53.41 391 THR A C 1
ATOM 3061 O O . THR A 1 391 ? -5.676 -18.623 20.020 1.00 53.41 391 THR A O 1
ATOM 3064 N N . SER A 1 392 ? -7.764 -18.247 19.282 1.00 50.78 392 SER A N 1
ATOM 3065 C CA . SER A 1 392 ? -8.478 -19.018 20.302 1.00 50.78 392 SER A CA 1
ATOM 3066 C C . SER A 1 392 ? -8.424 -20.541 20.082 1.00 50.78 392 SER A C 1
ATOM 3068 O O . SER A 1 392 ? -8.545 -21.046 18.968 1.00 50.78 392 SER A O 1
ATOM 3070 N N . ARG A 1 393 ? -8.259 -21.246 21.212 1.00 54.47 393 ARG A N 1
ATOM 3071 C CA . ARG A 1 393 ? -8.568 -22.645 21.6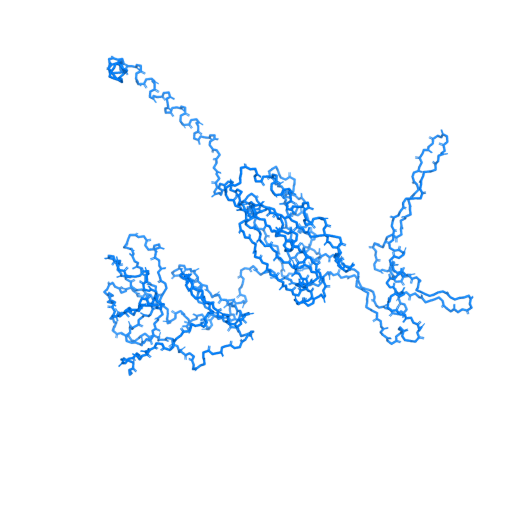02 1.00 54.47 393 ARG A CA 1
ATOM 3072 C C . ARG A 1 393 ? -8.308 -23.848 20.672 1.00 54.47 393 ARG A C 1
ATOM 3074 O O . ARG A 1 393 ? -8.138 -24.920 21.237 1.00 54.47 393 ARG A O 1
ATOM 3081 N N . ILE A 1 394 ? -8.291 -23.758 19.339 1.00 46.72 394 ILE A N 1
ATOM 3082 C CA . ILE A 1 394 ? -8.254 -24.964 18.470 1.00 46.72 394 ILE A CA 1
ATOM 3083 C C . ILE A 1 394 ? -7.305 -24.824 17.265 1.00 46.72 394 ILE A C 1
ATOM 3085 O O . ILE A 1 394 ? -6.779 -25.824 16.788 1.00 46.72 394 ILE A O 1
ATOM 3089 N N . SER A 1 395 ? -6.993 -23.605 16.812 1.00 52.66 395 SER A N 1
ATOM 3090 C CA . SER A 1 395 ? -5.991 -23.387 15.758 1.00 52.66 395 SER A CA 1
ATOM 3091 C C . SER A 1 395 ? -5.056 -22.243 16.142 1.00 52.66 395 SER A C 1
ATOM 3093 O O . SER A 1 395 ? -5.278 -21.104 15.725 1.00 52.66 395 SER A O 1
ATOM 3095 N N . ARG A 1 396 ? -4.021 -22.505 16.955 1.00 62.53 396 ARG A N 1
ATOM 3096 C CA . ARG A 1 396 ? -2.970 -21.494 17.147 1.00 62.53 396 ARG A CA 1
ATOM 3097 C C . ARG A 1 396 ? -2.248 -21.344 15.813 1.00 62.53 396 ARG A C 1
ATOM 3099 O O . ARG A 1 396 ? -1.516 -22.240 15.395 1.00 62.53 396 ARG A O 1
ATOM 3106 N N . ARG A 1 397 ? -2.545 -20.258 15.098 1.00 65.19 397 ARG A N 1
ATOM 3107 C CA . ARG A 1 397 ? -1.918 -19.960 13.809 1.00 65.19 397 ARG A CA 1
ATOM 3108 C C . ARG A 1 397 ? -0.437 -19.733 14.046 1.00 65.19 397 ARG A C 1
ATOM 3110 O O . ARG A 1 397 ? -0.077 -19.017 14.972 1.00 65.19 397 ARG A O 1
ATOM 3117 N N . VAL A 1 398 ? 0.403 -20.288 13.191 1.00 71.38 398 VAL A N 1
ATOM 3118 C CA . VAL A 1 398 ? 1.816 -19.923 13.172 1.00 71.38 398 VAL A CA 1
ATOM 3119 C C . VAL A 1 398 ? 1.952 -18.538 12.551 1.00 71.38 398 VAL A C 1
ATOM 3121 O O . VAL A 1 398 ? 1.323 -18.248 11.530 1.00 71.38 398 VAL A O 1
ATOM 3124 N N . ARG A 1 399 ? 2.765 -17.681 13.163 1.00 72.50 399 ARG A N 1
ATOM 3125 C CA . ARG A 1 399 ? 3.299 -16.481 12.523 1.00 72.50 399 ARG A CA 1
ATOM 3126 C C . ARG A 1 399 ? 4.731 -16.759 12.125 1.00 72.50 399 ARG A C 1
ATOM 3128 O O . ARG A 1 399 ? 5.553 -17.096 12.969 1.00 72.50 399 ARG A O 1
ATOM 3135 N N . VAL A 1 400 ? 4.993 -16.602 10.840 1.00 74.31 400 VAL A N 1
ATOM 3136 C CA . VAL A 1 400 ? 6.318 -16.758 10.260 1.00 74.31 400 VAL A CA 1
ATOM 3137 C C . VAL A 1 400 ? 6.805 -15.375 9.849 1.00 74.31 400 VAL A C 1
ATOM 3139 O O . VAL A 1 400 ? 6.061 -14.622 9.219 1.00 74.31 400 VAL A O 1
ATOM 3142 N N . GLY A 1 401 ? 8.024 -15.036 10.239 1.00 75.31 401 GLY A N 1
ATOM 3143 C CA . GLY A 1 401 ? 8.706 -13.806 9.867 1.00 75.31 401 GLY A CA 1
ATOM 3144 C C . GLY A 1 401 ? 10.177 -14.069 9.581 1.00 75.31 401 GLY A C 1
ATOM 3145 O O . GLY A 1 401 ? 10.645 -15.201 9.684 1.00 75.31 401 GLY A O 1
ATOM 3146 N N . ILE A 1 402 ? 10.895 -13.010 9.235 1.00 77.50 402 ILE A N 1
ATOM 3147 C CA . ILE A 1 402 ? 12.353 -13.011 9.141 1.00 77.50 402 ILE A CA 1
ATOM 3148 C C . ILE A 1 402 ? 12.899 -11.956 10.100 1.00 77.50 402 ILE A C 1
ATOM 3150 O O . ILE A 1 402 ? 12.257 -10.921 10.300 1.00 77.50 402 ILE A O 1
ATOM 3154 N N . VAL A 1 403 ? 14.069 -12.193 10.685 1.00 76.25 403 VAL A N 1
ATOM 3155 C CA . VAL A 1 403 ? 14.815 -11.159 11.410 1.00 76.25 403 VAL A CA 1
ATOM 3156 C C . VAL A 1 403 ? 15.244 -10.111 10.386 1.00 76.25 403 VAL A C 1
ATOM 3158 O O . VAL A 1 403 ? 16.193 -10.319 9.639 1.00 76.25 403 VAL A O 1
ATOM 3161 N N . SER A 1 404 ? 14.495 -9.015 10.274 1.00 61.19 404 SER A N 1
ATOM 3162 C CA . SER A 1 404 ? 14.702 -8.014 9.218 1.00 61.19 404 SER A CA 1
ATOM 3163 C C . SER A 1 404 ? 15.627 -6.870 9.622 1.00 61.19 404 SER A C 1
ATOM 3165 O O . SER A 1 404 ? 16.012 -6.092 8.759 1.00 61.19 404 SER A O 1
ATOM 3167 N N . ALA A 1 405 ? 15.966 -6.747 10.902 1.00 60.16 405 ALA A N 1
ATOM 3168 C CA . ALA A 1 405 ? 16.907 -5.764 11.422 1.00 60.16 405 ALA A CA 1
ATOM 3169 C C . ALA A 1 405 ? 17.556 -6.320 12.692 1.00 60.16 405 ALA A C 1
ATOM 3171 O O . ALA A 1 405 ? 16.888 -6.986 13.485 1.00 60.16 405 ALA A O 1
ATOM 3172 N N . ILE A 1 406 ? 18.844 -6.034 12.869 1.00 55.41 406 ILE A N 1
ATOM 3173 C CA . ILE A 1 406 ? 19.557 -6.287 14.119 1.00 55.41 406 ILE A CA 1
ATOM 3174 C C . ILE A 1 406 ? 19.341 -5.052 15.009 1.00 55.41 406 ILE A C 1
ATOM 3176 O O . ILE A 1 406 ? 19.275 -3.920 14.528 1.00 55.41 406 ILE A O 1
ATOM 3180 N N . THR A 1 407 ? 19.102 -5.309 16.290 1.00 53.66 407 THR A N 1
ATOM 3181 C CA . THR A 1 407 ? 18.806 -4.366 17.383 1.00 53.66 407 THR A CA 1
ATOM 3182 C C . THR A 1 407 ? 19.442 -2.977 17.251 1.00 53.66 407 THR A C 1
ATOM 3184 O O . THR A 1 407 ? 20.630 -2.872 16.964 1.00 53.66 407 THR A O 1
ATOM 3187 N N . HIS A 1 408 ? 18.685 -1.920 17.563 1.00 44.78 408 HIS A N 1
ATOM 3188 C CA . HIS A 1 408 ? 19.219 -0.565 17.768 1.00 44.78 408 HIS A CA 1
ATOM 3189 C C . HIS A 1 408 ? 19.103 -0.183 19.250 1.00 44.78 408 HIS A C 1
ATOM 3191 O O . HIS A 1 408 ? 18.106 -0.500 19.903 1.00 44.78 408 HIS A O 1
ATOM 3197 N N . GLU A 1 409 ? 20.124 0.483 19.786 1.00 40.84 409 GLU A N 1
ATOM 3198 C CA . GLU A 1 409 ? 20.172 0.921 21.182 1.00 40.84 409 GLU A CA 1
ATOM 3199 C C . GLU A 1 409 ? 19.305 2.180 21.363 1.00 40.84 409 GLU A C 1
ATOM 3201 O O . GLU A 1 409 ? 19.541 3.208 20.728 1.00 40.84 409 GLU A O 1
ATOM 3206 N N . ILE A 1 410 ? 18.280 2.114 22.218 1.00 41.94 410 ILE A N 1
ATOM 3207 C CA . ILE A 1 410 ? 17.442 3.273 22.558 1.00 41.94 410 ILE A CA 1
ATOM 3208 C C . ILE A 1 410 ? 17.792 3.699 23.981 1.00 41.94 410 ILE A C 1
ATOM 3210 O O . ILE A 1 410 ? 17.557 2.955 24.933 1.00 41.94 410 ILE A O 1
ATOM 3214 N N . LYS A 1 411 ? 18.316 4.919 24.146 1.00 40.31 411 LYS A N 1
ATOM 3215 C CA . LYS A 1 411 ? 18.488 5.525 25.473 1.00 40.31 411 LYS A CA 1
ATOM 3216 C C . LYS A 1 411 ? 17.111 5.678 26.123 1.00 40.31 411 LYS A C 1
ATOM 3218 O O . LYS A 1 411 ? 16.253 6.398 25.617 1.00 40.31 411 LYS A O 1
ATOM 3223 N N . SER A 1 412 ? 16.895 4.950 27.215 1.00 39.59 412 SER A N 1
ATOM 3224 C CA . SER A 1 412 ? 15.608 4.845 27.900 1.00 39.59 412 SER A CA 1
ATOM 3225 C C . SER A 1 412 ? 15.089 6.209 28.368 1.00 39.59 412 SER A C 1
ATOM 3227 O O . SER A 1 412 ? 15.625 6.814 29.293 1.00 39.59 412 SER A O 1
ATOM 3229 N N . ALA A 1 413 ? 13.992 6.657 27.759 1.00 37.09 413 ALA A N 1
ATOM 3230 C CA . ALA A 1 413 ? 13.037 7.573 28.365 1.00 37.09 413 ALA A CA 1
ATOM 3231 C C . ALA A 1 413 ? 11.667 6.871 28.376 1.00 37.09 413 ALA A C 1
ATOM 3233 O O . ALA A 1 413 ? 10.857 7.004 27.460 1.00 37.09 413 ALA A O 1
ATOM 3234 N N . GLY A 1 414 ? 11.448 6.026 29.389 1.00 41.56 414 GLY A N 1
ATOM 3235 C CA . GLY A 1 414 ? 10.114 5.613 29.849 1.00 41.56 414 GLY A CA 1
ATOM 3236 C C . GLY A 1 414 ? 9.204 4.847 28.876 1.00 41.56 414 GLY A C 1
ATOM 3237 O O . GLY A 1 414 ? 7.989 4.864 29.067 1.00 41.56 414 GLY A O 1
ATOM 3238 N N . SER A 1 415 ? 9.731 4.179 27.847 1.00 31.91 415 SER A N 1
ATOM 3239 C CA . SER A 1 415 ? 8.899 3.520 26.825 1.00 31.91 415 SER A CA 1
ATOM 3240 C C . SER A 1 415 ? 8.840 1.997 26.973 1.00 31.91 415 SER A C 1
ATOM 3242 O O . SER A 1 415 ? 9.824 1.345 27.308 1.00 31.91 415 SER A O 1
ATOM 3244 N N . LYS A 1 416 ? 7.651 1.443 26.702 1.00 37.28 416 LYS A N 1
ATOM 3245 C CA . LYS A 1 416 ? 7.306 0.015 26.785 1.00 37.28 416 LYS A CA 1
ATOM 3246 C C . LYS A 1 416 ? 8.114 -0.833 25.795 1.00 37.28 416 LYS A C 1
ATOM 3248 O O . LYS A 1 416 ? 8.337 -0.420 24.662 1.00 37.28 416 LYS A O 1
ATOM 3253 N N . VAL A 1 417 ? 8.463 -2.044 26.233 1.00 34.06 417 VAL A N 1
ATOM 3254 C CA . VAL A 1 417 ? 9.265 -3.048 25.515 1.00 34.06 417 VAL A CA 1
ATOM 3255 C C . VAL A 1 417 ? 8.763 -3.292 24.085 1.00 34.06 417 VAL A C 1
ATOM 3257 O O . VAL A 1 417 ? 7.603 -3.655 23.872 1.00 34.06 417 VAL A O 1
ATOM 3260 N N . ILE A 1 418 ? 9.671 -3.139 23.119 1.00 30.86 418 ILE A N 1
ATOM 3261 C CA . ILE A 1 418 ? 9.545 -3.584 21.725 1.00 30.86 418 ILE A CA 1
ATOM 3262 C C . ILE A 1 418 ? 10.483 -4.790 21.555 1.00 30.86 418 ILE A C 1
ATOM 3264 O O . ILE A 1 418 ? 11.596 -4.790 22.075 1.00 30.86 418 ILE A O 1
ATOM 3268 N N . LEU A 1 419 ? 10.042 -5.832 20.845 1.00 32.41 419 LEU A N 1
ATOM 3269 C CA . LEU A 1 419 ? 10.886 -6.983 20.496 1.00 32.41 419 LEU A CA 1
ATOM 3270 C C . LEU A 1 419 ? 12.032 -6.531 19.572 1.00 32.41 419 LEU A C 1
ATOM 3272 O O . LEU A 1 419 ? 11.761 -6.048 18.474 1.00 32.41 419 LEU A O 1
ATOM 3276 N N . GLY A 1 420 ? 13.284 -6.707 20.015 1.00 37.03 420 GLY A N 1
ATOM 3277 C CA . GLY A 1 420 ? 14.496 -6.384 19.245 1.00 37.03 420 GLY A CA 1
ATOM 3278 C C . GLY A 1 420 ? 15.358 -5.237 19.795 1.00 37.03 420 GLY A C 1
ATOM 3279 O O . GLY A 1 420 ? 15.963 -4.523 19.002 1.00 37.03 420 GLY A O 1
ATOM 3280 N N . VAL A 1 421 ? 15.439 -5.040 21.117 1.00 34.44 421 VAL A N 1
ATOM 3281 C CA . VAL A 1 421 ? 16.291 -4.007 21.747 1.00 34.44 421 VAL A CA 1
ATOM 3282 C C . VAL A 1 421 ? 17.343 -4.661 22.652 1.00 34.44 421 VAL A C 1
ATOM 3284 O O . VAL A 1 421 ? 16.999 -5.520 23.463 1.00 34.44 421 VAL A O 1
ATOM 3287 N N . LEU A 1 422 ? 18.610 -4.248 22.525 1.00 33.75 422 LEU A N 1
ATOM 3288 C CA . LEU A 1 422 ? 19.676 -4.524 23.497 1.00 33.75 422 LEU A CA 1
ATOM 3289 C C . LEU A 1 422 ? 19.616 -3.458 24.598 1.00 33.75 422 LEU A C 1
ATOM 3291 O O . LEU A 1 422 ? 19.569 -2.264 24.304 1.00 33.75 422 LEU A O 1
ATOM 3295 N N . LEU A 1 423 ? 19.579 -3.895 25.856 1.00 41.69 423 LEU A N 1
ATOM 3296 C CA . LEU A 1 423 ? 19.447 -3.025 27.024 1.00 41.69 423 LEU A CA 1
ATOM 3297 C C . LEU A 1 423 ? 20.805 -2.873 27.721 1.00 41.69 423 LEU A C 1
ATOM 3299 O O . LEU A 1 423 ? 21.484 -3.863 27.997 1.00 41.69 423 LEU A O 1
ATOM 3303 N N . SER A 1 424 ? 21.204 -1.628 27.994 1.00 38.41 424 SER A N 1
ATOM 3304 C CA . SER A 1 424 ? 22.456 -1.316 28.682 1.00 38.41 424 SER A CA 1
ATOM 3305 C C . SER A 1 424 ? 22.294 -1.537 30.187 1.00 38.41 424 SER A C 1
ATOM 3307 O O . SER A 1 424 ? 21.819 -0.652 30.890 1.00 38.41 424 SER A O 1
ATOM 3309 N N . GLU A 1 425 ? 22.628 -2.736 30.654 1.00 42.69 425 GLU A N 1
ATOM 3310 C CA . GLU A 1 425 ? 23.293 -3.038 31.932 1.00 42.69 425 GLU A CA 1
ATOM 3311 C C . GLU A 1 425 ? 23.205 -4.549 32.188 1.00 42.69 425 GLU A C 1
ATOM 3313 O O . GLU A 1 425 ? 22.138 -5.156 32.099 1.00 42.69 425 GLU A O 1
ATOM 3318 N N . LYS A 1 426 ? 24.343 -5.175 32.516 1.00 43.72 426 LYS A N 1
ATOM 3319 C CA . LYS A 1 426 ? 24.361 -6.509 33.128 1.00 43.72 426 LYS A CA 1
ATOM 3320 C C . LYS A 1 426 ? 23.742 -6.376 34.522 1.00 43.72 426 LYS A C 1
ATOM 3322 O O . LYS A 1 426 ? 24.457 -6.063 35.468 1.00 43.72 426 LYS A O 1
ATOM 3327 N N . SER A 1 427 ? 22.439 -6.600 34.655 1.00 39.22 427 SER A N 1
ATOM 3328 C CA . SER A 1 427 ? 21.871 -6.959 35.952 1.00 39.22 427 SER A CA 1
ATOM 3329 C C . SER A 1 427 ? 22.187 -8.430 36.224 1.00 39.22 427 SER A C 1
ATOM 3331 O O . SER A 1 427 ? 22.110 -9.257 35.313 1.00 39.22 427 SER A O 1
ATOM 3333 N N . ASP A 1 428 ? 22.569 -8.743 37.463 1.00 33.75 428 ASP A N 1
ATOM 3334 C CA . ASP A 1 428 ? 22.896 -10.078 37.977 1.00 33.75 428 ASP A CA 1
ATOM 3335 C C . ASP A 1 428 ? 21.681 -11.027 37.941 1.00 33.75 428 ASP A C 1
ATOM 3337 O O . ASP A 1 428 ? 21.151 -11.452 38.966 1.00 33.75 428 ASP A O 1
ATOM 3341 N N . LEU A 1 429 ? 21.222 -11.386 36.744 1.00 33.34 429 LEU A N 1
ATOM 3342 C CA . LEU A 1 429 ? 20.274 -12.472 36.534 1.00 33.34 429 LEU A CA 1
ATOM 3343 C C . LEU A 1 429 ? 21.003 -13.792 36.793 1.00 33.34 429 LEU A C 1
ATOM 3345 O O . LEU A 1 429 ? 21.485 -14.465 35.884 1.00 33.34 429 LEU A O 1
ATOM 3349 N N . LYS A 1 430 ? 21.083 -14.171 38.066 1.00 34.22 430 LYS A N 1
ATOM 3350 C CA . LYS A 1 430 ? 21.257 -15.565 38.445 1.00 34.22 430 LYS A CA 1
ATOM 3351 C C . LYS A 1 430 ? 19.890 -16.146 38.769 1.00 34.22 430 LYS A C 1
ATOM 3353 O O . LYS A 1 430 ? 19.335 -15.905 39.835 1.00 34.22 430 LYS A O 1
ATOM 3358 N N . ILE A 1 431 ? 19.361 -16.954 37.859 1.00 36.16 431 ILE A N 1
ATOM 3359 C CA . ILE A 1 431 ? 18.223 -17.825 38.157 1.00 36.16 431 ILE A CA 1
ATOM 3360 C C . ILE A 1 431 ? 18.775 -18.995 38.989 1.00 36.16 431 ILE A C 1
ATOM 3362 O O . ILE A 1 431 ? 19.060 -20.065 38.460 1.00 36.16 431 ILE A O 1
ATOM 3366 N N . GLU A 1 432 ? 19.010 -18.782 40.288 1.00 30.91 432 GLU A N 1
ATOM 3367 C CA . GLU A 1 432 ? 19.701 -19.746 41.171 1.00 30.91 432 GLU A CA 1
ATOM 3368 C C . GLU A 1 432 ? 18.881 -21.010 41.522 1.00 30.91 432 GLU A C 1
ATOM 3370 O O . GLU A 1 432 ? 19.286 -21.765 42.395 1.00 30.91 432 GLU A O 1
ATOM 3375 N N . ASN A 1 433 ? 17.770 -21.315 40.839 1.00 28.55 433 ASN A N 1
ATOM 3376 C CA . ASN A 1 433 ? 16.978 -22.534 41.102 1.00 28.55 433 ASN A CA 1
ATOM 3377 C C . ASN A 1 433 ? 16.570 -23.335 39.849 1.00 28.55 433 ASN A C 1
ATOM 3379 O O . ASN A 1 433 ? 15.602 -24.105 39.873 1.00 28.55 433 ASN A O 1
ATOM 3383 N N . LEU A 1 434 ? 17.322 -23.195 38.757 1.00 32.03 434 LEU A N 1
ATOM 3384 C CA . LEU A 1 434 ? 17.297 -24.140 37.639 1.00 32.03 434 LEU A CA 1
ATOM 3385 C C . LEU A 1 434 ? 18.484 -25.108 37.774 1.00 32.03 434 LEU A C 1
ATOM 3387 O O . LEU A 1 434 ? 19.550 -24.867 37.214 1.00 32.03 434 LEU A O 1
ATOM 3391 N N . GLN A 1 435 ? 18.291 -26.182 38.547 1.00 27.81 435 GLN 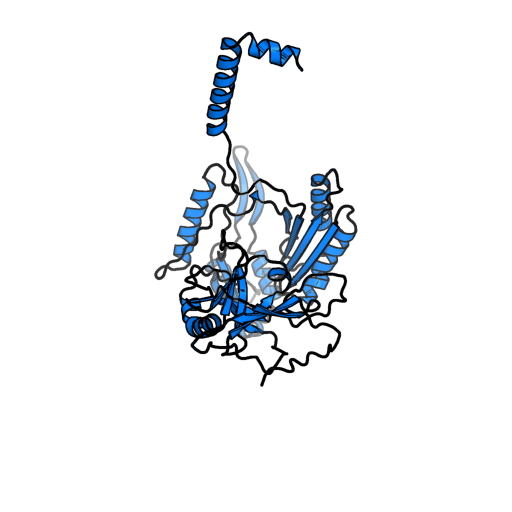A N 1
ATOM 3392 C CA . GLN A 1 435 ? 18.985 -27.453 38.311 1.00 27.81 435 GLN A CA 1
ATOM 3393 C C . GLN A 1 435 ? 18.105 -28.364 37.461 1.00 27.81 435 GLN A C 1
ATOM 3395 O O . GLN A 1 435 ? 16.861 -28.353 37.672 1.00 27.81 435 GLN A O 1
#